Protein AF-A0A6N7TRI9-F1 (afdb_monomer_lite)

pLDDT: mean 81.42, std 14.09, range [29.02, 98.69]

Radius of gyration: 27.23 Å; chains: 1; bounding box: 73×68×67 Å

Secondary structure (DSSP, 8-state):
-HHHHHHHHHHHHHHHHHHHHHHHHHHHHHHHHHHHHHHHHTT-HHHHHHHHHHHHHH-TT-HHHHHHHHHHHHHTT-HHHHHHHHHHHHHHTTT-HHHHHHHHHHHHHHHHHTT-HHHHHHHHHHHHHHHHHS-GGG-TTS-HHHHHHHHHHHHHHHHHHHHHHT--TTS----HHHHHHHHHHHHHTSTTTTTSEEEEEEE-SSSSS--EEEEEEEEEETTTTEEEEEEEEEE-TTS-EEEE--SSPBP--BTT---TT----GGGEEEETTEEEEEEE----TTS--EEEEEEETTEEEEEEESSEEEEEEETTEEEEE-SSEEEEEEEETTEEEEEEEEE-SGGGGT-SSHHHHHHHSPPHHHHHHHHHHTT--TTS--EEEE---EEEGGGTEEEEEEEEEETTEEEEEEEE-TTT--EEEEEE---SS-S-----

Structure (mmCIF, N/CA/C/O backbone):
data_AF-A0A6N7TRI9-F1
#
_entry.id   AF-A0A6N7TRI9-F1
#
loop_
_atom_site.group_PDB
_atom_site.id
_atom_site.type_symbol
_atom_site.label_atom_id
_atom_site.label_alt_id
_atom_site.label_comp_id
_atom_site.label_asym_id
_atom_site.label_entity_id
_atom_site.label_seq_id
_atom_site.pdbx_PDB_ins_code
_atom_site.Cartn_x
_atom_site.Cartn_y
_atom_site.Cartn_z
_atom_site.occupancy
_atom_site.B_iso_or_equiv
_atom_site.auth_seq_id
_atom_site.auth_comp_id
_atom_site.auth_asym_id
_atom_site.auth_atom_id
_atom_site.pdbx_PDB_model_num
ATOM 1 N N . MET A 1 1 ? 23.955 36.591 -32.409 1.00 55.34 1 MET A N 1
ATOM 2 C CA . MET A 1 1 ? 22.684 37.182 -31.920 1.00 55.34 1 MET A CA 1
ATOM 3 C C . MET A 1 1 ? 21.429 36.716 -32.669 1.00 55.34 1 MET A C 1
ATOM 5 O O . MET A 1 1 ? 20.457 36.436 -31.988 1.00 55.34 1 MET A O 1
ATOM 9 N N . LYS A 1 2 ? 21.403 36.597 -34.014 1.00 52.62 2 LYS A N 1
ATOM 10 C CA . LYS A 1 2 ? 20.210 36.095 -34.747 1.00 52.62 2 LYS A CA 1
ATOM 11 C C . LYS A 1 2 ? 19.823 34.644 -34.393 1.00 52.62 2 LYS A C 1
ATOM 13 O O . LYS A 1 2 ? 18.694 34.426 -33.980 1.00 52.62 2 LYS A O 1
ATOM 18 N N . LYS A 1 3 ? 20.783 33.705 -34.404 1.00 51.09 3 LYS A N 1
ATOM 19 C CA . LYS A 1 3 ? 20.554 32.291 -34.026 1.00 51.09 3 LYS A CA 1
ATOM 20 C C . LYS A 1 3 ? 20.000 32.097 -32.602 1.00 51.09 3 LYS A C 1
ATOM 22 O O . LYS A 1 3 ? 19.099 31.296 -32.415 1.00 51.09 3 LYS A O 1
ATOM 27 N N . CYS A 1 4 ? 20.471 32.858 -31.605 1.00 46.94 4 CYS A N 1
ATOM 28 C CA . CYS A 1 4 ? 19.928 32.772 -30.238 1.00 46.94 4 CYS A CA 1
ATOM 29 C C . CYS A 1 4 ? 18.484 33.283 -30.129 1.00 46.94 4 CYS A C 1
ATOM 31 O O . CYS A 1 4 ? 17.727 32.750 -29.330 1.00 46.94 4 CYS A O 1
ATOM 33 N N . LYS A 1 5 ? 18.084 34.293 -30.919 1.00 51.16 5 LYS A N 1
ATOM 34 C CA . LYS A 1 5 ? 16.691 34.772 -30.932 1.00 51.16 5 LYS A CA 1
ATOM 35 C C . LYS A 1 5 ? 15.745 33.765 -31.587 1.00 51.16 5 LYS A C 1
ATOM 37 O O . LYS A 1 5 ? 14.639 33.593 -31.099 1.00 51.16 5 LYS A O 1
ATOM 42 N N . GLU A 1 6 ? 16.179 33.086 -32.646 1.00 49.47 6 GLU A N 1
ATOM 43 C CA . GLU A 1 6 ? 15.382 32.055 -33.330 1.00 49.47 6 GLU A CA 1
ATOM 44 C C . GLU A 1 6 ? 15.184 30.804 -32.457 1.00 49.47 6 GLU A C 1
ATOM 46 O O . GLU A 1 6 ? 14.075 30.285 -32.388 1.00 49.47 6 GLU A O 1
ATOM 51 N N . ILE A 1 7 ? 16.215 30.380 -31.714 1.00 62.16 7 ILE A N 1
ATOM 52 C CA . ILE A 1 7 ? 16.121 29.265 -30.754 1.00 62.16 7 ILE A CA 1
ATOM 53 C C . ILE A 1 7 ? 15.209 29.628 -29.571 1.00 62.16 7 ILE A C 1
ATOM 55 O O . ILE A 1 7 ? 14.359 28.831 -29.192 1.00 62.16 7 ILE A O 1
ATOM 59 N N . LEU A 1 8 ? 15.320 30.845 -29.024 1.00 49.81 8 LEU A N 1
ATOM 60 C CA . LEU A 1 8 ? 14.482 31.295 -27.905 1.00 49.81 8 LEU A CA 1
ATOM 61 C C . LEU A 1 8 ? 12.998 31.421 -28.301 1.00 49.81 8 LEU A C 1
ATOM 63 O O . LEU A 1 8 ? 12.121 31.043 -27.531 1.00 49.81 8 LEU A O 1
ATOM 67 N N . ILE A 1 9 ? 12.715 31.908 -29.515 1.00 61.66 9 ILE A N 1
ATOM 68 C CA . ILE A 1 9 ? 11.353 31.958 -30.073 1.00 61.66 9 ILE A CA 1
ATOM 69 C C . ILE A 1 9 ? 10.827 30.540 -30.334 1.00 61.66 9 ILE A C 1
ATOM 71 O O . ILE A 1 9 ? 9.668 30.270 -30.042 1.00 61.66 9 ILE A O 1
ATOM 75 N N . GLY A 1 10 ? 11.671 29.622 -30.817 1.00 57.28 10 GLY A N 1
ATOM 76 C CA . GLY A 1 10 ? 11.318 28.213 -30.997 1.00 57.28 10 GLY A CA 1
ATOM 77 C C . GLY A 1 10 ? 10.951 27.513 -29.686 1.00 57.28 10 GLY A C 1
ATOM 78 O O . GLY A 1 10 ? 9.931 26.839 -29.638 1.00 57.28 10 GLY A O 1
ATOM 79 N N . VAL A 1 11 ? 11.714 27.732 -28.609 1.00 65.06 11 VAL A N 1
ATOM 80 C CA . VAL A 1 11 ? 11.433 27.169 -27.272 1.00 65.06 11 VAL A CA 1
ATOM 81 C C . VAL A 1 11 ? 10.162 27.770 -26.654 1.00 65.06 11 VAL A C 1
ATOM 83 O O . VAL A 1 11 ? 9.368 27.033 -26.079 1.00 65.06 11 VAL A O 1
ATOM 86 N N . LEU A 1 12 ? 9.921 29.078 -26.824 1.00 56.75 12 LEU A N 1
ATOM 87 C CA . LEU A 1 12 ? 8.692 29.748 -26.364 1.00 56.75 12 LEU A CA 1
ATOM 88 C C . LEU A 1 12 ? 7.439 29.333 -27.156 1.00 56.75 12 LEU A C 1
ATOM 90 O O . LEU A 1 12 ? 6.352 29.245 -26.592 1.00 56.75 12 LEU A O 1
ATOM 94 N N . LEU A 1 13 ? 7.572 29.073 -28.460 1.00 55.28 13 LEU A N 1
ATOM 95 C CA . LEU A 1 13 ? 6.479 28.549 -29.283 1.00 55.28 13 LEU A CA 1
ATOM 96 C C . LEU A 1 13 ? 6.207 27.073 -28.972 1.00 55.28 13 LEU A C 1
ATOM 98 O O . LEU A 1 13 ? 5.047 26.681 -28.896 1.00 55.28 13 LEU A O 1
ATOM 102 N N . LEU A 1 14 ? 7.249 26.267 -28.739 1.00 52.91 14 LEU A N 1
ATOM 103 C CA . LEU A 1 14 ? 7.109 24.865 -28.343 1.00 52.91 14 LEU A CA 1
ATOM 104 C C . LEU A 1 14 ? 6.433 24.748 -26.968 1.00 52.91 14 LEU A C 1
ATOM 106 O O . LEU A 1 14 ? 5.511 23.953 -26.814 1.00 52.91 14 LEU A O 1
ATOM 110 N N . SER A 1 15 ? 6.811 25.589 -25.997 1.00 57.75 15 SER A N 1
ATOM 111 C CA . SER A 1 15 ? 6.151 25.619 -24.689 1.00 57.75 15 SER A CA 1
ATOM 112 C C . SER A 1 15 ? 4.697 26.098 -24.783 1.00 57.75 15 SER A C 1
ATOM 114 O O . SER A 1 15 ? 3.830 25.472 -24.184 1.00 57.75 15 SER A O 1
ATOM 116 N N . MET A 1 16 ? 4.372 27.108 -25.604 1.00 52.59 16 MET A N 1
ATOM 117 C CA . MET A 1 16 ? 2.972 27.493 -25.871 1.00 52.59 16 MET A CA 1
ATOM 118 C C . MET A 1 16 ? 2.139 26.361 -26.496 1.00 52.59 16 MET A C 1
ATOM 120 O O . MET A 1 16 ? 0.962 26.214 -26.167 1.00 52.59 16 MET A O 1
ATOM 124 N N . VAL A 1 17 ? 2.720 25.543 -27.379 1.00 53.34 17 VAL A N 1
ATOM 125 C CA . VAL A 1 17 ? 2.026 24.394 -27.991 1.00 53.34 17 VAL A CA 1
ATOM 126 C C . VAL A 1 17 ? 1.805 23.264 -26.974 1.00 53.34 17 VAL A C 1
ATOM 128 O O . VAL A 1 17 ? 0.729 22.673 -26.949 1.00 53.34 17 VAL A O 1
ATOM 131 N N . PHE A 1 18 ? 2.761 23.013 -26.074 1.00 48.03 18 PHE A N 1
ATOM 132 C CA . PHE A 1 18 ? 2.583 22.053 -24.975 1.00 48.03 18 PHE A CA 1
ATOM 133 C C . PHE A 1 18 ? 1.539 22.522 -23.946 1.00 48.03 18 PHE A C 1
ATOM 135 O O . PHE A 1 18 ? 0.683 21.734 -23.545 1.00 48.03 18 PHE A O 1
ATOM 142 N N . PHE A 1 19 ? 1.526 23.813 -23.592 1.00 47.34 19 PHE A N 1
ATOM 143 C CA . PHE A 1 19 ? 0.509 24.380 -22.696 1.00 47.34 19 PHE A CA 1
ATOM 144 C C . PHE A 1 19 ? -0.900 24.359 -23.312 1.00 47.34 19 PHE A C 1
ATOM 146 O O . PHE A 1 19 ? -1.864 24.085 -22.605 1.00 47.34 19 PHE A O 1
ATOM 153 N N . THR A 1 20 ? -1.046 24.593 -24.621 1.00 53.66 20 THR A N 1
ATOM 154 C CA . THR A 1 20 ? -2.360 24.547 -25.302 1.00 53.66 20 THR A CA 1
ATOM 155 C C . THR A 1 20 ? -2.877 23.124 -25.550 1.00 53.66 20 THR A C 1
ATOM 157 O O . THR A 1 20 ? -4.087 22.909 -25.609 1.00 53.66 20 THR A O 1
ATOM 160 N N . ALA A 1 21 ? -1.989 22.132 -25.663 1.00 51.50 21 ALA A N 1
ATOM 161 C CA . ALA A 1 21 ? -2.377 20.731 -25.793 1.00 51.50 21 ALA A CA 1
ATOM 162 C C . ALA A 1 21 ? -2.884 20.142 -24.463 1.00 51.50 21 ALA A C 1
ATOM 164 O O . ALA A 1 21 ? -3.931 19.486 -24.464 1.00 51.50 21 ALA A O 1
ATOM 165 N N . CYS A 1 22 ? -2.210 20.418 -23.337 1.00 56.41 22 CYS A N 1
ATOM 166 C CA . CYS A 1 22 ? -2.657 19.973 -22.009 1.00 56.41 22 CYS A CA 1
ATOM 167 C C . CYS A 1 22 ? -4.013 20.576 -21.613 1.00 56.41 22 CYS A C 1
ATOM 169 O O . CYS A 1 22 ? -4.881 19.851 -21.131 1.00 56.41 22 CYS A O 1
ATOM 171 N N . THR A 1 23 ? -4.257 21.860 -21.902 1.00 59.31 23 THR A N 1
ATOM 172 C CA . THR A 1 23 ? -5.557 22.494 -21.608 1.00 59.31 23 THR A CA 1
ATOM 173 C C . THR A 1 23 ? -6.705 21.892 -22.422 1.00 59.31 23 THR A C 1
ATOM 175 O O . THR A 1 23 ? -7.836 21.840 -21.946 1.00 59.31 23 THR A O 1
ATOM 178 N N . SER A 1 24 ? -6.430 21.373 -23.625 1.00 77.12 24 SER A N 1
ATOM 179 C CA . SER A 1 24 ? -7.456 20.757 -24.476 1.00 77.12 24 SER A CA 1
ATOM 180 C C . SER A 1 24 ? -7.916 19.371 -24.007 1.00 77.12 24 SER A C 1
ATOM 182 O O . SER A 1 24 ? -9.057 18.998 -24.277 1.00 77.12 24 SER A O 1
ATOM 184 N N . LYS A 1 25 ? -7.054 18.601 -23.325 1.00 84.00 25 LYS A N 1
ATOM 185 C CA . LYS A 1 25 ? -7.417 17.284 -22.775 1.00 84.00 25 LYS A CA 1
ATOM 186 C C . LYS A 1 25 ? -8.224 17.424 -21.491 1.00 84.00 25 LYS A C 1
ATOM 188 O O . LYS A 1 25 ? -9.292 16.831 -21.412 1.00 84.00 25 LYS A O 1
ATOM 193 N N . ALA A 1 26 ? -7.781 18.281 -20.570 1.00 81.31 26 ALA A N 1
ATOM 194 C CA . ALA A 1 26 ? -8.502 18.560 -19.328 1.00 81.31 26 ALA A CA 1
ATOM 195 C C . ALA A 1 26 ? -9.915 19.116 -19.590 1.00 81.31 26 ALA A C 1
ATOM 197 O O . ALA A 1 26 ? -10.883 18.671 -18.984 1.00 81.31 26 ALA A O 1
ATOM 198 N N . ALA A 1 27 ? -10.069 20.017 -20.569 1.00 89.00 27 ALA A N 1
ATOM 199 C CA . ALA A 1 27 ? -11.387 20.526 -20.959 1.00 89.00 27 ALA A CA 1
ATOM 200 C C . ALA A 1 27 ? -12.318 19.429 -21.511 1.00 89.00 27 ALA A C 1
ATOM 202 O O . ALA A 1 27 ? -13.511 19.424 -21.220 1.00 89.00 27 ALA A O 1
ATOM 203 N N . LYS A 1 28 ? -11.782 18.476 -22.285 1.00 92.25 28 LYS A N 1
ATOM 204 C CA . LYS A 1 28 ? -12.558 17.327 -22.782 1.00 92.25 28 LYS A CA 1
ATOM 205 C C . LYS A 1 28 ? -12.883 16.328 -21.676 1.00 92.25 28 LYS A C 1
ATOM 207 O O . LYS A 1 28 ? -13.964 15.754 -21.697 1.00 92.25 28 LYS A O 1
ATOM 212 N N . ALA A 1 29 ? -11.968 16.114 -20.732 1.00 93.69 29 ALA A N 1
ATOM 213 C CA . ALA A 1 29 ? -12.232 15.285 -19.563 1.00 93.69 29 ALA A CA 1
ATOM 214 C C . ALA A 1 29 ? -13.392 15.873 -18.751 1.00 93.69 29 ALA A C 1
ATOM 216 O O . ALA A 1 29 ? -14.343 15.162 -18.448 1.00 93.69 29 ALA A O 1
ATOM 217 N N . MET A 1 30 ? -13.380 17.188 -18.518 1.00 94.00 30 MET A N 1
ATOM 218 C CA . MET A 1 30 ? -14.468 17.902 -17.845 1.00 94.00 30 MET A CA 1
ATOM 219 C C . MET A 1 30 ? -15.810 17.760 -18.581 1.00 94.00 30 MET A C 1
ATOM 221 O O . MET A 1 30 ? -16.811 17.441 -17.949 1.00 94.00 30 MET A O 1
ATOM 225 N N . GLU A 1 31 ? -15.837 17.885 -19.913 1.00 95.00 31 GLU A N 1
ATOM 226 C CA . GLU A 1 31 ? -17.049 17.631 -20.716 1.00 95.00 31 GLU A CA 1
ATOM 227 C C . GLU A 1 31 ? -17.585 16.201 -20.513 1.00 95.00 31 GLU A C 1
ATOM 229 O O . GLU A 1 31 ? -18.794 15.978 -20.429 1.00 95.00 31 GLU A O 1
ATOM 234 N N . LYS A 1 32 ? -16.687 15.215 -20.410 1.00 97.62 32 LYS A N 1
ATOM 235 C CA . LYS A 1 32 ? -17.052 13.814 -20.170 1.00 97.62 32 LYS A CA 1
ATOM 236 C C . LYS A 1 32 ? -17.541 13.565 -18.744 1.00 97.62 32 LYS A C 1
ATOM 238 O O . LYS A 1 32 ? -18.484 12.794 -18.581 1.00 97.62 32 LYS A O 1
ATOM 243 N N . VAL A 1 33 ? -16.982 14.254 -17.749 1.00 97.94 33 VAL A N 1
ATOM 244 C CA . VAL A 1 33 ? -17.491 14.257 -16.366 1.00 97.94 33 VAL A CA 1
ATOM 245 C C . VAL A 1 33 ? -18.902 14.840 -16.314 1.00 97.94 33 VAL A C 1
ATOM 247 O O . VAL A 1 33 ? -19.801 14.201 -15.777 1.00 97.94 33 VAL A O 1
ATOM 250 N N . GLU A 1 34 ? -19.135 16.003 -16.929 1.00 97.44 34 GLU A N 1
ATOM 251 C CA . GLU A 1 34 ? -20.468 16.621 -16.985 1.00 97.44 34 GLU A CA 1
ATOM 252 C C . GLU A 1 34 ? -21.494 15.705 -17.667 1.00 97.44 34 GLU A C 1
ATOM 254 O O . GLU A 1 34 ? -22.634 15.575 -17.211 1.00 97.44 34 GLU A O 1
ATOM 259 N N . LEU A 1 35 ? -21.089 15.029 -18.746 1.00 97.50 35 LEU A N 1
ATOM 260 C CA . LEU A 1 35 ? -21.931 14.054 -19.432 1.00 97.50 35 LEU A CA 1
ATOM 261 C C . LEU A 1 35 ? -22.227 12.828 -18.554 1.00 97.50 35 LEU A C 1
ATOM 263 O O . LEU A 1 35 ? -23.375 12.387 -18.504 1.00 97.50 35 LEU A O 1
ATOM 267 N N . GLY A 1 36 ? -21.227 12.305 -17.841 1.00 98.00 36 GLY A N 1
ATOM 268 C CA . GLY A 1 36 ? -21.407 11.224 -16.870 1.00 98.00 36 GLY A CA 1
ATOM 269 C C . GLY A 1 36 ? -22.395 11.606 -15.766 1.00 98.00 36 GLY A C 1
ATOM 270 O O . GLY A 1 36 ? -23.341 10.864 -15.502 1.00 98.00 36 GLY A O 1
ATOM 271 N N . GLN A 1 37 ? -22.269 12.816 -15.213 1.00 97.75 37 GLN A N 1
ATOM 272 C CA . GLN A 1 37 ? -23.182 13.342 -14.193 1.00 97.75 37 GLN A CA 1
ATOM 273 C C . GLN A 1 37 ? -24.619 13.480 -14.707 1.00 97.75 37 GLN A C 1
ATOM 275 O O . GLN A 1 37 ? -25.594 13.191 -14.003 1.00 97.75 37 GLN A O 1
ATOM 280 N N . LYS A 1 38 ? -24.770 13.909 -15.962 1.00 98.00 38 LYS A N 1
ATOM 281 C CA . LYS A 1 38 ? -26.073 13.955 -16.619 1.00 98.00 38 LYS A CA 1
ATOM 282 C C . LYS A 1 38 ? -26.685 12.556 -16.711 1.00 98.00 38 LYS A C 1
ATOM 284 O O . LYS A 1 38 ? -27.857 12.397 -16.377 1.00 98.00 38 LYS A O 1
ATOM 289 N N . TYR A 1 39 ? -25.910 11.550 -17.114 1.00 98.25 39 TYR A N 1
ATOM 290 C CA . TYR A 1 39 ? -26.398 10.174 -17.180 1.00 98.25 39 TYR A CA 1
ATOM 291 C C . TYR A 1 39 ? -26.767 9.602 -15.807 1.00 98.25 39 TYR A C 1
ATOM 293 O O . TYR A 1 39 ? -27.802 8.946 -15.711 1.00 98.25 39 TYR A O 1
ATOM 301 N N . LEU A 1 40 ? -26.016 9.913 -14.743 1.00 97.00 40 LEU A N 1
ATOM 302 C CA . LEU A 1 40 ? -26.410 9.584 -13.364 1.00 97.00 40 LEU A CA 1
ATOM 303 C C . LEU A 1 40 ? -27.777 10.183 -13.010 1.00 97.00 40 LEU A C 1
ATOM 305 O O . LEU A 1 40 ? -28.651 9.488 -12.496 1.00 97.00 40 LEU A O 1
ATOM 309 N N . THR A 1 41 ? -27.993 11.457 -13.352 1.00 96.81 41 THR A N 1
ATOM 310 C CA . THR A 1 41 ? -29.265 12.160 -13.102 1.00 96.81 41 THR A CA 1
ATOM 311 C C . THR A 1 41 ? -30.426 11.554 -13.903 1.00 96.81 41 THR A C 1
ATOM 313 O O . THR A 1 41 ? -31.560 11.509 -13.429 1.00 96.81 41 THR A O 1
ATOM 316 N N . GLU A 1 42 ? -30.153 11.069 -15.116 1.00 97.25 42 GLU A N 1
ATOM 317 C CA . GLU A 1 42 ? -31.111 10.360 -15.976 1.00 97.25 42 GLU A CA 1
ATOM 318 C C . GLU A 1 42 ? -31.265 8.868 -15.620 1.00 97.25 42 GLU A C 1
ATOM 320 O O . GLU A 1 42 ? -32.067 8.180 -16.251 1.00 97.25 42 GLU A O 1
ATOM 325 N N . LEU A 1 43 ? -30.549 8.376 -14.598 1.00 97.12 43 LEU A N 1
ATOM 326 C CA . LEU A 1 43 ? -30.516 6.974 -14.156 1.00 97.12 43 LEU A CA 1
ATOM 327 C C . LEU A 1 43 ? -29.983 5.994 -15.228 1.00 97.12 43 LEU A C 1
ATOM 329 O O . LEU A 1 43 ? -30.266 4.796 -15.192 1.00 97.12 43 LEU A O 1
ATOM 333 N N 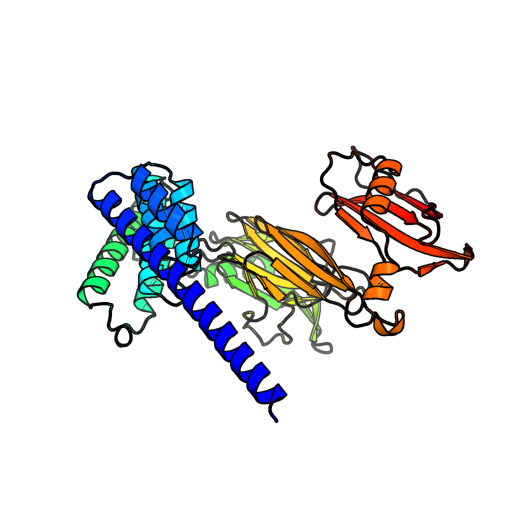. ASN A 1 44 ? -29.194 6.497 -16.181 1.00 97.69 44 ASN A N 1
ATOM 334 C CA . ASN A 1 44 ? -28.532 5.731 -17.241 1.00 97.69 44 ASN A CA 1
ATOM 335 C C . ASN A 1 44 ? -27.112 5.342 -16.796 1.00 97.69 44 ASN A C 1
ATOM 337 O O . ASN A 1 44 ? -26.111 5.898 -17.247 1.00 97.69 44 ASN A O 1
ATOM 341 N N . TYR A 1 45 ? -27.017 4.418 -15.841 1.00 96.94 45 TYR A N 1
ATOM 342 C CA . TYR A 1 45 ? -25.764 4.143 -15.127 1.00 96.94 45 TYR A CA 1
ATOM 343 C C . TYR A 1 45 ? -24.657 3.543 -16.005 1.00 96.94 45 TYR A C 1
ATOM 345 O O . TYR A 1 45 ? -23.488 3.863 -15.814 1.00 96.94 45 TYR A O 1
ATOM 353 N N . THR A 1 46 ? -24.988 2.718 -17.001 1.00 98.06 46 THR A N 1
ATOM 354 C CA . THR A 1 46 ? -23.981 2.143 -17.912 1.00 98.06 46 THR A CA 1
ATOM 355 C C . THR A 1 46 ? -23.336 3.221 -18.788 1.00 98.06 46 THR A C 1
ATOM 357 O O . THR A 1 46 ? -22.120 3.232 -18.983 1.00 98.06 46 THR A O 1
ATOM 360 N N . GLU A 1 47 ? -24.127 4.172 -19.279 1.00 97.62 47 GLU A N 1
ATOM 361 C CA . GLU A 1 47 ? -23.651 5.321 -20.043 1.00 97.62 47 GLU A CA 1
ATOM 362 C C . GLU A 1 47 ? -22.869 6.313 -19.169 1.00 97.62 47 GLU A C 1
ATOM 364 O O . GLU A 1 47 ? -21.902 6.924 -19.644 1.00 97.62 47 GLU A O 1
ATOM 369 N N . ALA A 1 48 ? -23.235 6.437 -17.888 1.00 98.31 48 ALA A N 1
ATOM 370 C CA . ALA A 1 48 ? -22.456 7.184 -16.905 1.00 98.31 48 ALA A CA 1
ATOM 371 C C . ALA A 1 48 ? -21.058 6.569 -16.732 1.00 98.31 48 ALA A C 1
ATOM 373 O O . ALA A 1 48 ? -20.064 7.270 -16.929 1.00 98.31 48 ALA A O 1
ATOM 374 N N . VAL A 1 49 ? -20.969 5.252 -16.489 1.00 98.56 49 VAL A N 1
ATOM 375 C CA . VAL A 1 49 ? -19.691 4.520 -16.383 1.00 98.56 49 VAL A CA 1
ATOM 376 C C . VAL A 1 49 ? -18.823 4.728 -17.621 1.00 98.56 49 VAL A C 1
ATOM 378 O O . VAL A 1 49 ? -17.629 5.015 -17.498 1.00 98.56 49 VAL A O 1
ATOM 381 N N . ALA A 1 50 ? -19.404 4.617 -18.819 1.00 97.88 50 ALA A N 1
ATOM 382 C CA . ALA A 1 50 ? -18.672 4.824 -20.066 1.00 97.88 50 ALA A CA 1
ATOM 383 C C . ALA A 1 50 ? -18.112 6.254 -20.169 1.00 97.88 50 ALA A C 1
ATOM 385 O O . ALA A 1 50 ? -16.943 6.441 -20.508 1.00 97.88 50 ALA A O 1
ATOM 386 N N . SER A 1 51 ? -18.917 7.259 -19.817 1.00 98.25 51 SER A N 1
ATOM 387 C CA . SER A 1 51 ? -18.512 8.668 -19.882 1.00 98.25 51 SER A CA 1
ATOM 388 C C . SER A 1 51 ? -17.405 8.994 -18.879 1.00 98.25 51 SER A C 1
ATOM 390 O O . SER A 1 51 ? -16.412 9.617 -19.251 1.00 98.25 51 SER A O 1
ATOM 392 N N . PHE A 1 52 ? -17.517 8.519 -17.638 1.00 98.50 52 PHE A N 1
ATOM 393 C CA . PHE A 1 52 ? -16.462 8.698 -16.642 1.00 98.50 52 PHE A CA 1
ATOM 394 C C . PHE A 1 52 ? -15.189 7.924 -16.990 1.00 98.50 52 PHE A C 1
ATOM 396 O O . PHE A 1 52 ? -14.090 8.433 -16.796 1.00 98.50 52 PHE A O 1
ATOM 403 N N . THR A 1 53 ? -15.306 6.740 -17.593 1.00 98.12 53 THR A N 1
ATOM 404 C CA . THR A 1 53 ? -14.141 5.986 -18.083 1.00 98.12 53 THR A CA 1
ATOM 405 C C . THR A 1 53 ? -13.406 6.740 -19.191 1.00 98.12 53 THR A C 1
ATOM 407 O O . THR A 1 53 ? -12.176 6.797 -19.188 1.00 98.12 53 THR A O 1
ATOM 410 N N . GLU A 1 54 ? -14.133 7.375 -20.114 1.00 97.25 54 GLU A N 1
ATOM 411 C CA . GLU A 1 54 ? -13.522 8.267 -21.103 1.00 97.25 54 GLU A CA 1
ATOM 412 C C . GLU A 1 54 ? -12.868 9.493 -20.448 1.00 97.25 54 GLU A C 1
ATOM 414 O O . GLU A 1 54 ? -11.787 9.896 -20.878 1.00 97.25 54 GLU A O 1
ATOM 419 N N . ALA A 1 55 ? -13.482 10.071 -19.409 1.00 97.62 55 ALA A N 1
ATOM 420 C CA . ALA A 1 55 ? -12.899 11.183 -18.661 1.00 97.62 55 ALA A CA 1
ATOM 421 C C . ALA A 1 55 ? -11.570 10.790 -17.999 1.00 97.62 55 ALA A C 1
ATOM 423 O O . ALA A 1 55 ? -10.577 11.485 -18.197 1.00 97.62 55 ALA A O 1
ATOM 424 N N . ILE A 1 56 ? -11.525 9.642 -17.316 1.00 96.88 56 ILE A N 1
ATOM 425 C CA . ILE A 1 56 ? -10.317 9.089 -16.683 1.00 96.88 56 ILE A CA 1
ATOM 426 C C . ILE A 1 56 ? -9.226 8.810 -17.726 1.00 96.88 56 ILE A C 1
ATOM 428 O O . ILE A 1 56 ? -8.056 9.107 -17.508 1.00 96.88 56 ILE A O 1
ATOM 432 N N . GLY A 1 57 ? -9.592 8.300 -18.907 1.00 95.31 57 GLY A N 1
ATOM 433 C CA . GLY A 1 57 ? -8.634 8.094 -19.999 1.00 95.31 57 GLY A CA 1
ATOM 434 C C . GLY A 1 57 ? -8.044 9.394 -20.570 1.00 95.31 57 GLY A C 1
ATOM 435 O O . GLY A 1 57 ? -6.957 9.382 -21.152 1.00 95.31 57 GLY A O 1
ATOM 436 N N . LEU A 1 58 ? -8.752 10.518 -20.430 1.00 93.94 58 LEU A N 1
ATOM 437 C CA . LEU A 1 58 ? -8.292 11.842 -20.858 1.00 93.94 58 LEU A CA 1
ATOM 438 C C . LEU A 1 58 ? -7.497 12.569 -19.767 1.00 93.94 58 LEU A C 1
ATOM 440 O O . LEU A 1 58 ? -6.546 13.281 -20.102 1.00 93.94 58 LEU A O 1
ATOM 444 N N . ASP A 1 59 ? -7.899 12.391 -18.511 1.00 92.81 59 ASP A N 1
ATOM 445 C CA . ASP A 1 59 ? -7.320 12.987 -17.312 1.00 92.81 59 ASP A CA 1
ATOM 446 C C . ASP A 1 59 ? -7.340 11.973 -16.147 1.00 92.81 59 ASP A C 1
ATOM 448 O O . ASP A 1 59 ? -8.327 11.892 -15.410 1.00 92.81 59 ASP A O 1
ATOM 452 N N . PRO A 1 60 ? -6.258 11.191 -15.975 1.00 91.75 60 PRO A N 1
ATOM 453 C CA . PRO A 1 60 ? -6.151 10.197 -14.906 1.00 91.75 60 PRO A CA 1
ATOM 454 C C . PRO A 1 60 ? -6.121 10.783 -13.488 1.00 91.75 60 PRO A C 1
ATOM 456 O O . PRO A 1 60 ? -6.214 10.031 -12.526 1.00 91.75 60 PRO A O 1
ATOM 459 N N . GLU A 1 61 ? -5.995 12.105 -13.334 1.00 91.12 61 GLU A N 1
ATOM 460 C CA . GLU A 1 61 ? -6.017 12.780 -12.029 1.00 91.12 61 GLU A CA 1
ATOM 461 C C . GLU A 1 61 ? -7.409 13.327 -11.672 1.00 91.12 61 GLU A C 1
ATOM 463 O O . GLU A 1 61 ? -7.590 14.001 -10.656 1.00 91.12 61 GLU A O 1
ATOM 468 N N . ASN A 1 62 ? -8.425 13.040 -12.492 1.00 94.44 62 ASN A N 1
ATOM 469 C CA . ASN A 1 62 ? -9.763 13.582 -12.310 1.00 94.44 62 ASN A CA 1
ATOM 470 C C . ASN A 1 62 ? -10.558 12.843 -11.220 1.00 94.44 62 ASN A C 1
ATOM 472 O O . ASN A 1 62 ? -11.297 11.901 -11.502 1.00 94.44 62 ASN A O 1
ATOM 476 N N . ILE A 1 63 ? -10.447 13.309 -9.973 1.00 96.50 63 ILE A N 1
ATOM 477 C CA . ILE A 1 63 ? -11.128 12.731 -8.797 1.00 96.50 63 ILE A CA 1
ATOM 478 C C . ILE A 1 63 ? -12.647 12.615 -9.004 1.00 96.50 63 ILE A C 1
ATOM 480 O O . ILE A 1 63 ? -13.233 11.577 -8.705 1.00 96.50 63 ILE A O 1
ATOM 484 N N . SER A 1 64 ? -13.288 13.643 -9.572 1.00 96.44 64 SER A N 1
ATOM 485 C CA . SER A 1 64 ? -14.738 13.644 -9.812 1.00 96.44 64 SER A CA 1
ATOM 486 C C . SER A 1 64 ? -15.180 12.536 -10.771 1.00 96.44 64 SER A C 1
ATOM 488 O O . SER A 1 64 ? -16.276 12.003 -10.621 1.00 96.44 64 SER A O 1
ATOM 490 N N . ALA A 1 65 ? -14.339 12.167 -11.743 1.00 97.81 65 ALA A N 1
ATOM 491 C CA . ALA A 1 65 ? -14.632 11.063 -12.647 1.00 97.81 65 ALA A CA 1
ATOM 492 C C . ALA A 1 65 ? -14.603 9.705 -11.929 1.00 97.81 65 ALA A C 1
ATOM 494 O O . ALA A 1 65 ? -15.479 8.880 -12.180 1.00 97.81 65 ALA A O 1
ATOM 495 N N . TYR A 1 66 ? -13.644 9.488 -11.022 1.00 98.12 66 TYR A N 1
ATOM 496 C CA . TYR A 1 66 ? -13.598 8.278 -10.194 1.00 98.12 66 TYR A CA 1
ATOM 497 C C . TYR A 1 66 ? -14.807 8.197 -9.260 1.00 98.12 66 TYR A C 1
ATOM 499 O O . TYR A 1 66 ? -15.508 7.191 -9.271 1.00 98.12 66 TYR A O 1
ATOM 507 N N . MET A 1 67 ? -15.124 9.277 -8.537 1.00 98.44 67 MET A N 1
ATOM 508 C CA . MET A 1 67 ? -16.293 9.313 -7.648 1.00 98.44 67 MET A CA 1
ATOM 509 C C . MET A 1 67 ? -17.604 9.050 -8.398 1.00 98.44 67 MET A C 1
ATOM 511 O O . MET A 1 67 ? -18.377 8.179 -8.007 1.00 98.44 67 MET A O 1
ATOM 515 N N . GLY A 1 68 ? -17.836 9.740 -9.520 1.00 98.00 68 GLY A N 1
ATOM 516 C CA . GLY A 1 68 ? -19.055 9.554 -10.309 1.00 98.00 68 GLY A CA 1
ATOM 517 C C . GLY A 1 68 ? -19.166 8.154 -10.926 1.00 98.00 68 GLY A C 1
ATOM 518 O O . GLY A 1 68 ? -20.266 7.606 -11.049 1.00 98.00 68 GLY A O 1
ATOM 519 N N . ARG A 1 69 ? -18.036 7.535 -11.297 1.00 98.69 69 ARG A N 1
ATOM 520 C CA . ARG A 1 69 ? -18.026 6.150 -11.783 1.00 98.69 69 ARG A CA 1
ATOM 521 C C . ARG A 1 69 ? -18.311 5.157 -10.659 1.00 98.69 69 ARG A C 1
ATOM 523 O O . ARG A 1 69 ? -19.115 4.251 -10.876 1.00 98.69 69 ARG A O 1
ATOM 530 N N . ALA A 1 70 ? -17.747 5.377 -9.473 1.00 98.50 70 ALA A N 1
ATOM 531 C CA . ALA A 1 70 ? -18.035 4.584 -8.284 1.00 98.50 70 ALA A CA 1
ATOM 532 C C . ALA A 1 70 ? -19.532 4.620 -7.942 1.00 98.50 70 ALA A C 1
ATOM 534 O O . ALA A 1 70 ? -20.150 3.569 -7.797 1.00 98.50 70 ALA A O 1
ATOM 535 N N . GLU A 1 71 ? -20.152 5.804 -7.932 1.00 98.25 71 GLU A N 1
ATOM 536 C CA . GLU A 1 71 ? -21.598 5.959 -7.712 1.00 98.25 71 GLU A CA 1
ATOM 537 C C . GLU A 1 71 ? -22.430 5.152 -8.720 1.00 98.25 71 GLU A C 1
ATOM 539 O O . GLU A 1 71 ? -23.380 4.453 -8.352 1.00 98.25 71 GLU A O 1
ATOM 544 N N . ALA A 1 72 ? -22.062 5.200 -10.005 1.00 98.31 72 ALA A N 1
ATOM 545 C CA . ALA A 1 72 ? -22.729 4.409 -11.034 1.00 98.31 72 ALA A CA 1
ATOM 546 C C . ALA A 1 72 ? -22.566 2.898 -10.781 1.00 98.31 72 ALA A C 1
ATOM 548 O O . ALA A 1 72 ? -23.534 2.142 -10.906 1.00 98.31 72 ALA A O 1
ATOM 549 N N . TYR A 1 73 ? -21.368 2.461 -10.385 1.00 98.44 73 TYR A N 1
ATOM 550 C CA . TYR A 1 73 ? -21.085 1.069 -10.040 1.00 98.44 73 TYR A CA 1
ATOM 551 C C . TYR A 1 73 ? -21.870 0.580 -8.823 1.00 98.44 73 TYR A C 1
ATOM 553 O O . TYR A 1 73 ? -22.392 -0.538 -8.865 1.00 98.44 73 TYR A O 1
ATOM 561 N N . VAL A 1 74 ? -22.055 1.408 -7.790 1.00 98.00 74 VAL A N 1
ATOM 562 C CA . VAL A 1 74 ? -22.890 1.066 -6.624 1.00 98.00 74 VAL A CA 1
ATOM 563 C C . VAL A 1 74 ? -24.308 0.706 -7.061 1.00 98.00 74 VAL A C 1
ATOM 565 O O . VAL A 1 74 ? -24.839 -0.334 -6.658 1.00 98.00 74 VAL A O 1
ATOM 568 N N . VAL A 1 75 ? -24.919 1.510 -7.938 1.00 97.62 75 VAL A N 1
ATOM 569 C CA . VAL A 1 75 ? -26.285 1.242 -8.416 1.00 97.62 75 VAL A CA 1
ATOM 570 C C . VAL A 1 75 ? -26.343 0.010 -9.322 1.00 97.62 75 VAL A C 1
ATOM 572 O O . VAL A 1 75 ? -27.305 -0.763 -9.270 1.00 97.62 75 VAL A O 1
ATOM 575 N N . LEU A 1 76 ? -25.290 -0.223 -10.108 1.00 97.25 76 LEU A N 1
ATOM 576 C CA . LEU A 1 76 ? -25.118 -1.435 -10.914 1.00 97.25 76 LEU A CA 1
ATOM 577 C C . LEU A 1 76 ? -24.751 -2.676 -10.080 1.00 97.25 76 LEU A C 1
ATOM 579 O O . LEU A 1 76 ? -24.690 -3.775 -10.632 1.00 97.25 76 LEU A O 1
ATOM 583 N N . LYS A 1 77 ? -24.572 -2.526 -8.760 1.00 97.56 77 LYS A N 1
ATOM 584 C CA . LYS A 1 77 ? -24.148 -3.573 -7.815 1.00 97.56 77 LYS A CA 1
ATOM 585 C C . LYS A 1 77 ? -22.765 -4.155 -8.114 1.00 97.56 77 LYS A C 1
ATOM 587 O O . LYS A 1 77 ? -22.474 -5.294 -7.754 1.00 97.56 77 LYS A O 1
ATOM 592 N N . GLN A 1 78 ? -21.920 -3.371 -8.771 1.00 95.12 78 GLN A N 1
ATOM 593 C CA . GLN A 1 78 ? -20.513 -3.668 -9.011 1.00 95.12 78 GLN A CA 1
ATOM 594 C C . GLN A 1 78 ? -19.695 -3.132 -7.834 1.00 95.12 78 GLN A C 1
ATOM 596 O O . GLN A 1 78 ? -19.012 -2.119 -7.934 1.00 95.12 78 GLN A O 1
ATOM 601 N N . TYR A 1 79 ? -19.857 -3.763 -6.672 1.00 89.81 79 TYR A N 1
ATOM 602 C CA . TYR A 1 79 ? -19.354 -3.213 -5.413 1.00 89.81 79 TYR A CA 1
ATOM 603 C C . TYR A 1 79 ? -17.825 -3.184 -5.331 1.00 89.81 79 TYR A C 1
ATOM 605 O O . TYR A 1 79 ? -17.286 -2.210 -4.819 1.00 89.81 79 TYR A O 1
ATOM 613 N N . ASP A 1 80 ? -17.130 -4.186 -5.873 1.00 87.19 80 ASP A N 1
ATOM 614 C CA . ASP A 1 80 ? -15.661 -4.207 -5.874 1.00 87.19 80 ASP A CA 1
ATOM 615 C C . ASP A 1 80 ? -15.095 -3.076 -6.745 1.00 87.19 80 ASP A C 1
ATOM 617 O O . ASP A 1 80 ? -14.260 -2.305 -6.280 1.00 87.19 80 ASP A O 1
ATOM 621 N N . ASP A 1 81 ? -15.640 -2.894 -7.956 1.00 88.12 81 ASP A N 1
ATOM 622 C CA . ASP A 1 81 ? -15.264 -1.794 -8.854 1.00 88.12 81 ASP A CA 1
ATOM 623 C C . ASP A 1 81 ? -15.524 -0.419 -8.201 1.00 88.12 81 ASP A C 1
ATOM 625 O O . ASP A 1 81 ? -14.706 0.496 -8.309 1.00 88.12 81 ASP A O 1
ATOM 629 N N . ALA A 1 82 ? -16.645 -0.274 -7.479 1.00 96.31 82 ALA A N 1
ATOM 630 C CA . ALA A 1 82 ? -16.960 0.946 -6.738 1.00 96.31 82 ALA A CA 1
ATOM 631 C C . ALA A 1 82 ? -15.966 1.209 -5.597 1.00 96.31 82 ALA A C 1
ATOM 633 O O . ALA A 1 82 ? -15.506 2.340 -5.446 1.00 96.31 82 ALA A O 1
ATOM 634 N N . LYS A 1 83 ? -15.605 0.182 -4.812 1.00 86.56 83 LYS A N 1
ATOM 635 C CA . LYS A 1 83 ? -14.594 0.309 -3.749 1.00 86.56 83 LYS A CA 1
ATOM 636 C C . LYS A 1 83 ? -13.246 0.722 -4.328 1.00 86.56 83 LYS A C 1
ATOM 638 O O . LYS A 1 83 ? -12.629 1.631 -3.784 1.00 86.56 83 LYS A O 1
ATOM 643 N N . THR A 1 84 ? -12.820 0.114 -5.437 1.00 87.25 84 THR A N 1
ATOM 644 C CA . THR A 1 84 ? -11.577 0.490 -6.125 1.00 87.25 84 THR A CA 1
ATOM 645 C C . THR A 1 84 ? -11.588 1.959 -6.540 1.00 87.25 84 THR A C 1
ATOM 647 O O . THR A 1 84 ? -10.651 2.685 -6.215 1.00 87.25 84 THR A O 1
ATOM 650 N N . ASP A 1 85 ? -12.654 2.429 -7.194 1.00 95.69 85 ASP A N 1
ATOM 651 C CA . ASP A 1 85 ? -12.737 3.825 -7.635 1.00 95.69 85 ASP A CA 1
ATOM 652 C C . ASP A 1 85 ? -12.806 4.816 -6.461 1.00 95.69 85 ASP A C 1
ATOM 654 O O . ASP A 1 85 ? -12.166 5.870 -6.521 1.00 95.69 85 ASP A O 1
ATOM 658 N N . TYR A 1 86 ? -13.521 4.492 -5.375 1.00 96.38 86 TYR A N 1
ATOM 659 C CA . TYR A 1 86 ? -13.508 5.326 -4.169 1.00 96.38 86 TYR A CA 1
ATOM 660 C C . TYR A 1 86 ? -12.130 5.353 -3.500 1.00 96.38 86 TYR A C 1
ATOM 662 O O . TYR A 1 86 ? -11.685 6.429 -3.111 1.00 96.38 86 TYR A O 1
ATOM 670 N N . THR A 1 87 ? -11.418 4.224 -3.419 1.00 86.38 87 THR A N 1
ATOM 671 C CA . THR A 1 87 ? -10.034 4.184 -2.914 1.00 86.38 87 THR A CA 1
ATOM 672 C C . THR A 1 87 ? -9.119 5.078 -3.750 1.00 86.38 87 THR A C 1
ATOM 674 O O . THR A 1 87 ? -8.440 5.939 -3.196 1.00 86.38 87 THR A O 1
ATOM 677 N N . THR A 1 88 ? -9.173 4.986 -5.082 1.00 83.38 88 THR A N 1
ATOM 678 C CA . THR A 1 88 ? -8.391 5.878 -5.953 1.00 83.38 88 THR A CA 1
ATOM 679 C C . THR A 1 88 ? -8.773 7.353 -5.769 1.00 83.38 88 THR A C 1
ATOM 681 O O . THR A 1 88 ? -7.907 8.228 -5.790 1.00 83.38 88 THR A O 1
ATOM 684 N N . ALA A 1 89 ? -10.057 7.666 -5.563 1.00 93.00 89 ALA A N 1
ATOM 685 C CA . ALA A 1 89 ? -10.493 9.031 -5.271 1.00 93.00 89 ALA A CA 1
ATOM 686 C C . ALA A 1 89 ? -9.938 9.544 -3.928 1.00 93.00 89 ALA A C 1
ATOM 688 O O . ALA A 1 89 ? -9.478 10.684 -3.868 1.00 93.00 89 ALA A O 1
ATOM 689 N N . ILE A 1 90 ? -9.928 8.708 -2.882 1.00 87.25 90 ILE A N 1
ATOM 690 C CA . ILE A 1 90 ? -9.346 9.019 -1.565 1.00 87.25 90 ILE A CA 1
ATOM 691 C C . ILE A 1 90 ? -7.853 9.350 -1.697 1.00 87.25 90 ILE A C 1
ATOM 693 O O . ILE A 1 90 ? -7.410 10.378 -1.180 1.00 87.25 90 ILE A O 1
ATOM 697 N N . GLU A 1 91 ? -7.097 8.515 -2.415 1.00 79.44 91 GLU A N 1
ATOM 698 C CA . GLU A 1 91 ? -5.654 8.683 -2.646 1.00 79.44 91 GLU A CA 1
ATOM 699 C C . GLU A 1 91 ? -5.332 9.972 -3.407 1.00 79.44 91 GLU A C 1
ATOM 701 O O . GLU A 1 91 ? -4.376 10.675 -3.090 1.00 79.44 91 GLU A O 1
ATOM 706 N N . LYS A 1 92 ? -6.145 10.322 -4.408 1.00 84.06 92 LYS A N 1
ATOM 707 C CA . LYS A 1 92 ? -5.918 11.516 -5.235 1.00 84.06 92 LYS A CA 1
ATOM 708 C C . LYS A 1 92 ? -6.385 12.812 -4.568 1.00 84.06 92 LYS A C 1
ATOM 710 O O . LYS A 1 92 ? -5.893 13.889 -4.901 1.00 84.06 92 LYS A O 1
ATOM 715 N N . ALA A 1 93 ? -7.315 12.739 -3.616 1.00 90.00 93 ALA A N 1
ATOM 716 C CA . ALA A 1 93 ? -7.938 13.900 -2.981 1.00 90.00 93 ALA A CA 1
ATOM 717 C C . ALA A 1 93 ? -7.180 14.452 -1.755 1.00 90.00 93 ALA A C 1
ATOM 719 O O . ALA A 1 93 ? -7.773 15.175 -0.958 1.00 90.00 93 ALA A O 1
ATOM 720 N N . VAL A 1 94 ? -5.880 14.172 -1.590 1.00 82.50 94 VAL A N 1
ATOM 721 C CA . VAL A 1 94 ? -5.082 14.630 -0.427 1.00 82.50 94 VAL A CA 1
ATOM 722 C C . VAL A 1 94 ? -5.185 16.146 -0.199 1.00 82.50 94 VAL A C 1
ATOM 724 O O . VAL A 1 94 ? -5.374 16.585 0.932 1.00 82.50 94 VAL A O 1
ATOM 727 N N . GLU A 1 95 ? -5.163 16.940 -1.272 1.00 83.44 95 GLU A N 1
ATOM 728 C CA . GLU A 1 95 ? -5.283 18.411 -1.227 1.00 83.44 95 GLU A CA 1
ATOM 729 C C . GLU A 1 95 ? -6.743 18.916 -1.269 1.00 83.44 95 GLU A C 1
ATOM 731 O O . GLU A 1 95 ? -7.001 20.122 -1.294 1.00 83.44 95 GLU A O 1
ATOM 736 N N . GLN A 1 96 ? -7.720 18.006 -1.306 1.00 87.88 96 GLN A N 1
ATOM 737 C CA . GLN A 1 96 ? -9.155 18.295 -1.370 1.00 87.88 96 GLN A CA 1
ATOM 738 C C . GLN A 1 96 ? -9.879 17.591 -0.213 1.00 87.88 96 GLN A C 1
ATOM 740 O O . GLN A 1 96 ? -10.607 16.623 -0.439 1.00 87.88 96 GLN A O 1
ATOM 745 N N . PRO A 1 97 ? -9.713 18.065 1.037 1.00 86.62 97 PRO A N 1
ATOM 746 C CA . PRO A 1 97 ? -10.162 17.341 2.227 1.00 86.62 97 PRO A CA 1
ATOM 747 C C . PRO A 1 97 ? -11.668 17.060 2.238 1.00 86.62 97 PRO A C 1
ATOM 749 O O . PRO A 1 97 ? -12.086 16.007 2.706 1.00 86.62 97 PRO A O 1
ATOM 752 N N . TYR A 1 98 ? -12.488 17.961 1.686 1.00 94.19 98 TYR A N 1
ATOM 753 C CA . TYR A 1 98 ? -13.936 17.743 1.605 1.00 94.19 98 TYR A CA 1
ATOM 754 C C . TYR A 1 98 ? -14.265 16.588 0.656 1.00 94.19 98 TYR A C 1
ATOM 756 O O . TYR A 1 98 ? -14.918 15.631 1.053 1.00 94.19 98 TYR A O 1
ATOM 764 N N . THR A 1 99 ? -13.721 16.636 -0.562 1.00 95.12 99 THR A N 1
ATOM 765 C CA . THR A 1 99 ? -13.853 15.578 -1.569 1.00 95.12 99 THR A CA 1
ATOM 766 C C . THR A 1 99 ? -13.317 14.241 -1.051 1.00 95.12 99 THR A C 1
ATOM 768 O O . THR A 1 99 ? -13.918 13.196 -1.279 1.00 95.12 99 THR A O 1
ATOM 771 N N . ARG A 1 100 ? -12.203 14.264 -0.308 1.00 92.94 100 ARG A N 1
ATOM 772 C CA . ARG A 1 100 ? -11.625 13.070 0.317 1.00 92.94 100 ARG A CA 1
ATOM 773 C C . ARG A 1 100 ? -12.567 12.469 1.359 1.00 92.94 100 ARG A C 1
ATOM 775 O O . ARG A 1 100 ? -12.778 11.261 1.344 1.00 92.94 100 ARG A O 1
ATOM 782 N N . ALA A 1 101 ? -13.165 13.294 2.219 1.00 93.19 101 ALA A N 1
ATOM 783 C CA . ALA A 1 101 ? -14.168 12.846 3.183 1.00 93.19 101 ALA A CA 1
ATOM 784 C C . ALA A 1 101 ? -15.423 12.283 2.488 1.00 93.19 101 ALA A C 1
ATOM 786 O O . ALA A 1 101 ? -15.937 11.251 2.909 1.00 93.19 101 ALA A O 1
ATOM 787 N N . GLU A 1 102 ? -15.888 12.897 1.394 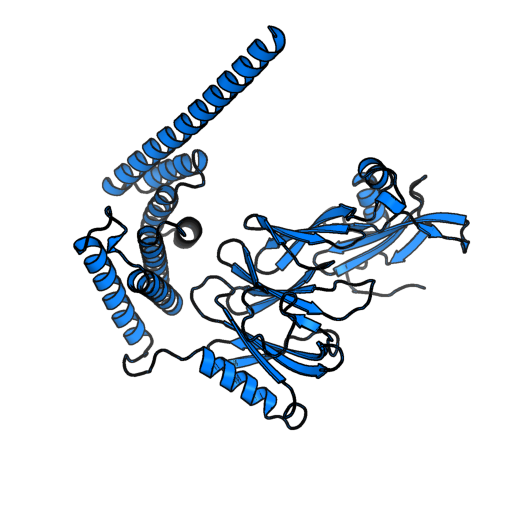1.00 97.69 102 GLU A N 1
ATOM 788 C CA . GLU A 1 102 ? -16.991 12.356 0.585 1.00 97.69 102 GLU A CA 1
ATOM 789 C C . GLU A 1 102 ? -16.647 11.000 -0.043 1.00 97.69 102 GLU A C 1
ATOM 791 O O . GLU A 1 102 ? -17.500 10.117 -0.090 1.00 97.69 102 GLU A O 1
ATOM 796 N N . ALA A 1 103 ? -15.405 10.805 -0.492 1.00 95.19 103 ALA A N 1
ATOM 797 C CA . ALA A 1 103 ? -14.956 9.533 -1.049 1.00 95.19 103 ALA A CA 1
ATOM 798 C C . ALA A 1 103 ? -14.875 8.423 0.019 1.00 95.19 103 ALA A C 1
ATOM 800 O O . ALA A 1 103 ? -15.320 7.307 -0.249 1.00 95.19 103 ALA A O 1
ATOM 801 N N . TYR A 1 104 ? -14.406 8.734 1.237 1.00 95.19 104 TYR A N 1
ATOM 802 C CA . TYR A 1 104 ? -14.505 7.822 2.387 1.00 95.19 104 TYR A CA 1
ATOM 803 C C . TYR A 1 104 ? -15.963 7.457 2.687 1.00 95.19 104 TYR A C 1
ATOM 805 O O . TYR A 1 104 ? -16.287 6.280 2.784 1.00 95.19 104 TYR A O 1
ATOM 813 N N . VAL A 1 105 ? -16.867 8.442 2.739 1.00 98.25 105 VAL A N 1
ATOM 814 C CA . VAL A 1 105 ? -18.308 8.197 2.933 1.00 98.25 105 VAL A CA 1
ATOM 815 C C . VAL A 1 105 ? -18.885 7.308 1.831 1.00 98.25 105 VAL A C 1
ATOM 817 O O . VAL A 1 105 ? -19.633 6.382 2.125 1.00 98.25 105 VAL A O 1
ATOM 820 N N . GLY A 1 106 ? -18.526 7.550 0.569 1.00 97.88 106 GLY A N 1
ATOM 821 C CA . GLY A 1 106 ? -18.955 6.713 -0.548 1.00 97.88 106 GLY A CA 1
ATOM 822 C C . GLY A 1 106 ? -18.498 5.262 -0.389 1.00 97.88 106 GLY A C 1
ATOM 823 O O . GLY A 1 106 ? -19.308 4.347 -0.535 1.00 97.88 106 GLY A O 1
ATOM 824 N N . ARG A 1 107 ? -17.231 5.037 -0.012 1.00 97.88 107 ARG A N 1
ATOM 825 C CA . ARG A 1 107 ? -16.692 3.694 0.263 1.00 97.88 107 ARG A CA 1
ATOM 826 C C . ARG A 1 107 ? -17.377 3.029 1.459 1.00 97.88 107 ARG A C 1
ATOM 828 O O . ARG A 1 107 ? -17.725 1.849 1.363 1.00 97.88 107 ARG A O 1
ATOM 835 N N . ALA A 1 108 ? -17.655 3.793 2.517 1.00 96.69 108 ALA A N 1
ATOM 836 C CA . ALA A 1 108 ? -18.380 3.333 3.696 1.00 96.69 108 ALA A CA 1
ATOM 837 C C . ALA A 1 108 ? -19.768 2.795 3.329 1.00 96.69 108 ALA A C 1
ATOM 839 O O . ALA A 1 108 ? -20.115 1.677 3.702 1.00 96.69 108 ALA A O 1
ATOM 840 N N . GLU A 1 109 ? -20.526 3.527 2.507 1.00 97.56 109 GLU A N 1
ATOM 841 C CA . GLU A 1 109 ? -21.845 3.094 2.033 1.00 97.56 109 GLU A CA 1
ATOM 842 C C . GLU A 1 109 ? -21.767 1.786 1.228 1.00 97.56 109 GLU A C 1
ATOM 844 O O . GLU A 1 109 ? -22.639 0.920 1.353 1.00 97.56 109 GLU A O 1
ATOM 849 N N . VAL A 1 110 ? -20.709 1.592 0.426 1.00 96.56 110 VAL A N 1
ATOM 850 C CA . VAL A 1 110 ? -20.475 0.310 -0.265 1.00 96.56 110 VAL A CA 1
ATOM 851 C C . VAL A 1 110 ? -20.171 -0.810 0.733 1.00 96.56 110 VAL A C 1
ATOM 853 O O . VAL A 1 110 ? -20.641 -1.944 0.581 1.00 96.56 110 VAL A O 1
ATOM 856 N N . ASN A 1 111 ? -19.387 -0.512 1.765 1.00 90.81 111 ASN A N 1
ATOM 857 C CA . ASN A 1 111 ? -19.070 -1.451 2.833 1.00 90.81 111 ASN A CA 1
ATOM 858 C C . ASN A 1 111 ? -20.332 -1.861 3.616 1.00 90.81 111 ASN A C 1
ATOM 860 O O . ASN A 1 111 ? -20.548 -3.057 3.808 1.00 90.81 111 ASN A O 1
ATOM 864 N N . GLU A 1 112 ? -21.242 -0.934 3.925 1.00 94.12 112 GLU A N 1
ATOM 865 C CA . GLU A 1 112 ? -22.529 -1.240 4.569 1.00 94.12 112 GLU A CA 1
ATOM 866 C C . GLU A 1 112 ? -23.393 -2.186 3.725 1.00 94.12 112 GLU A C 1
ATOM 868 O O . GLU A 1 112 ? -23.850 -3.225 4.209 1.00 94.12 112 GLU A O 1
ATOM 873 N N . VAL A 1 113 ? -23.589 -1.892 2.431 1.00 95.00 113 VAL A N 1
ATOM 874 C CA . VAL A 1 113 ? -24.432 -2.747 1.568 1.00 95.00 113 VAL A CA 1
ATOM 875 C C . VAL A 1 113 ? -23.814 -4.123 1.309 1.00 95.00 113 VAL A C 1
ATOM 877 O O . VAL A 1 113 ? -24.530 -5.062 0.951 1.00 95.00 113 VAL A O 1
ATOM 880 N N . THR A 1 114 ? -22.500 -4.260 1.510 1.00 89.62 114 THR A N 1
ATOM 881 C CA . THR A 1 114 ? -21.780 -5.540 1.444 1.00 89.62 114 THR A CA 1
ATOM 882 C C . THR A 1 114 ? -21.643 -6.236 2.807 1.00 89.62 114 THR A C 1
ATOM 884 O O . THR A 1 114 ? -21.091 -7.332 2.865 1.00 89.62 114 THR A O 1
ATOM 887 N N . ASN A 1 115 ? -22.240 -5.685 3.875 1.00 89.00 115 ASN A N 1
ATOM 888 C CA . ASN A 1 115 ? -22.156 -6.141 5.273 1.00 89.00 115 ASN A CA 1
ATOM 889 C C . ASN A 1 115 ? -20.735 -6.135 5.869 1.00 89.00 115 ASN A C 1
ATOM 891 O O . ASN A 1 115 ? -20.472 -6.851 6.834 1.00 89.00 115 ASN A O 1
ATOM 895 N N . ALA A 1 116 ? -19.824 -5.335 5.319 1.00 81.56 116 ALA A N 1
ATOM 896 C CA . ALA A 1 116 ? -18.509 -5.072 5.897 1.00 81.56 116 ALA A CA 1
ATOM 897 C C . ALA A 1 116 ? -18.615 -3.916 6.912 1.00 81.56 116 ALA A C 1
ATOM 899 O O . ALA A 1 116 ? -18.061 -2.839 6.705 1.00 81.56 116 ALA A O 1
ATOM 900 N N . ASN A 1 117 ? -19.393 -4.119 7.979 1.00 83.12 117 ASN A N 1
ATOM 901 C CA . ASN A 1 117 ? -19.816 -3.054 8.897 1.00 83.12 117 ASN A CA 1
ATOM 902 C C . ASN A 1 117 ? -18.650 -2.421 9.671 1.00 83.12 117 ASN A C 1
ATOM 904 O O . ASN A 1 117 ? -18.657 -1.217 9.903 1.00 83.12 117 ASN A O 1
ATOM 908 N N . GLU A 1 118 ? -17.633 -3.202 10.037 1.00 78.31 118 GLU A N 1
ATOM 909 C CA . GLU A 1 118 ? -16.419 -2.698 10.685 1.00 78.31 118 GLU A CA 1
ATOM 910 C C . GLU A 1 118 ? -15.608 -1.799 9.740 1.00 78.31 118 GLU A C 1
ATOM 912 O O . GLU A 1 118 ? -15.113 -0.753 10.154 1.00 78.31 118 GLU A O 1
ATOM 917 N N . ALA A 1 119 ? -15.505 -2.173 8.460 1.00 73.94 119 ALA A N 1
ATOM 918 C CA . ALA A 1 119 ? -14.842 -1.355 7.442 1.00 73.94 119 ALA A CA 1
ATOM 919 C C . ALA A 1 119 ? -15.643 -0.080 7.132 1.00 73.94 119 ALA A C 1
ATOM 921 O O . ALA A 1 119 ? -15.066 0.990 6.978 1.00 73.94 119 ALA A O 1
ATOM 922 N N . ALA A 1 120 ? -16.978 -0.173 7.103 1.00 88.00 120 ALA A N 1
ATOM 923 C CA . ALA A 1 120 ? -17.841 0.995 6.957 1.00 88.00 120 ALA A CA 1
ATOM 924 C C . ALA A 1 120 ? -17.660 1.987 8.113 1.00 88.00 120 ALA A C 1
ATOM 926 O O . ALA A 1 120 ? -17.509 3.182 7.873 1.00 88.00 120 ALA A O 1
ATOM 927 N N . LEU A 1 121 ? -17.640 1.495 9.358 1.00 87.25 121 LEU A N 1
ATOM 928 C CA . LEU A 1 121 ? -17.429 2.339 10.532 1.00 87.25 121 LEU A CA 1
ATOM 929 C C . LEU A 1 121 ? -16.070 3.049 10.465 1.00 87.25 121 LEU A C 1
ATOM 931 O O . LEU A 1 121 ? -16.012 4.257 10.674 1.00 87.25 121 LEU A O 1
ATOM 935 N N . SER A 1 122 ? -15.009 2.326 10.098 1.00 78.94 122 SER A N 1
ATOM 936 C CA . SER A 1 122 ? -13.663 2.892 9.953 1.00 78.94 122 SER A CA 1
ATOM 937 C C . SER A 1 122 ? -13.585 3.981 8.870 1.00 78.94 122 SER A C 1
ATOM 939 O O . SER A 1 122 ? -13.006 5.047 9.099 1.00 78.94 122 SER A O 1
ATOM 941 N N . ASP A 1 123 ? -14.235 3.779 7.719 1.00 82.56 123 ASP A N 1
ATOM 942 C CA . ASP A 1 123 ? -14.320 4.801 6.668 1.00 82.56 123 ASP A CA 1
ATOM 943 C C . ASP A 1 123 ? -15.063 6.062 7.152 1.00 82.56 123 ASP A C 1
ATOM 945 O O . ASP A 1 123 ? -14.617 7.189 6.911 1.00 82.56 123 ASP A O 1
ATOM 949 N N . TYR A 1 124 ? -16.181 5.901 7.869 1.00 93.38 124 TYR A N 1
ATOM 950 C CA . TYR A 1 124 ? -16.917 7.032 8.439 1.00 93.38 124 TYR A CA 1
ATOM 951 C C . TYR A 1 124 ? -16.109 7.788 9.502 1.00 93.38 124 TYR A C 1
ATOM 953 O O . TYR A 1 124 ? -16.128 9.021 9.520 1.00 93.38 124 TYR A O 1
ATOM 961 N N . GLU A 1 125 ? -15.364 7.084 10.353 1.00 85.69 125 GLU A N 1
ATOM 962 C CA . GLU A 1 125 ? -14.475 7.689 11.352 1.00 85.69 125 GLU A CA 1
ATOM 963 C C . GLU A 1 125 ? -13.316 8.447 10.691 1.00 85.69 125 GLU A C 1
ATOM 965 O O . GLU A 1 125 ? -12.994 9.569 11.089 1.00 85.69 125 GLU A O 1
ATOM 970 N N . SER A 1 126 ? -12.749 7.894 9.616 1.00 82.31 126 SER A N 1
ATOM 971 C CA . SER A 1 126 ? -11.731 8.565 8.802 1.00 82.31 126 SER A CA 1
ATOM 972 C C . SER A 1 126 ? -12.269 9.856 8.182 1.00 82.31 126 SER A C 1
ATOM 974 O O . SER A 1 126 ? -11.618 10.904 8.246 1.00 82.31 126 SER A O 1
ATOM 976 N N . ALA A 1 127 ? -13.492 9.820 7.640 1.00 89.00 127 ALA A N 1
ATOM 977 C CA . ALA A 1 127 ? -14.171 11.007 7.135 1.00 89.00 127 ALA A CA 1
ATOM 978 C C . ALA A 1 127 ? -14.403 12.043 8.249 1.00 89.00 127 ALA A C 1
ATOM 980 O O . ALA A 1 127 ? -14.094 13.219 8.056 1.00 89.00 127 ALA A O 1
ATOM 981 N N . GLN A 1 128 ? -14.884 11.621 9.425 1.00 88.50 128 GLN A N 1
ATOM 982 C CA . GLN A 1 128 ? -15.102 12.498 10.582 1.00 88.50 128 GLN A CA 1
ATOM 983 C C . GLN A 1 128 ? -13.811 13.207 11.008 1.00 88.50 128 GLN A C 1
ATOM 985 O O . GLN A 1 128 ? -13.793 14.430 11.138 1.00 88.50 128 GLN A O 1
ATOM 990 N N . ASN A 1 129 ? -12.711 12.464 11.133 1.00 80.00 129 ASN A N 1
ATOM 991 C CA . ASN A 1 129 ? -11.418 13.011 11.531 1.00 80.00 129 ASN A CA 1
ATOM 992 C C . ASN A 1 129 ? -10.900 14.073 10.539 1.00 80.00 129 ASN A C 1
ATOM 994 O O . ASN A 1 129 ? -10.376 15.117 10.940 1.00 80.00 129 ASN A O 1
ATOM 998 N N . ILE A 1 130 ? -11.091 13.863 9.230 1.00 79.12 130 ILE A N 1
ATOM 999 C CA . ILE A 1 130 ? -10.765 14.883 8.220 1.00 79.12 130 ILE A CA 1
ATOM 1000 C C . ILE A 1 130 ? -11.614 16.138 8.432 1.00 79.12 130 ILE A C 1
ATOM 1002 O O . ILE A 1 130 ? -11.092 17.252 8.393 1.00 79.12 130 ILE A O 1
ATOM 1006 N N . LEU A 1 131 ? -12.918 15.986 8.663 1.00 86.50 131 LEU A N 1
ATOM 1007 C CA . LEU A 1 131 ? -13.802 17.134 8.850 1.00 86.50 131 LEU A CA 1
ATOM 1008 C C . LEU A 1 131 ? -13.486 17.923 10.127 1.00 86.50 131 LEU A C 1
ATOM 1010 O O . LEU A 1 131 ? -13.579 19.151 10.104 1.00 86.50 131 LEU A O 1
ATOM 1014 N N . ASP A 1 132 ? -13.060 17.260 11.197 1.00 82.94 132 ASP A N 1
ATOM 1015 C CA . ASP A 1 132 ? -12.800 17.900 12.490 1.00 82.94 132 ASP A CA 1
ATOM 1016 C C . ASP A 1 132 ? -11.404 18.538 12.588 1.00 82.94 132 ASP A C 1
ATOM 1018 O O . ASP A 1 132 ? -11.209 19.519 13.311 1.00 82.94 132 ASP A O 1
ATOM 1022 N N . SER A 1 133 ? -10.428 18.019 11.838 1.00 80.19 133 SER A N 1
ATOM 1023 C CA . SER A 1 133 ? -9.037 18.500 11.862 1.00 80.19 133 SER A CA 1
ATOM 1024 C C . SER A 1 133 ? -8.777 19.726 10.975 1.00 80.19 133 SER A C 1
ATOM 1026 O O . SER A 1 133 ? -7.753 20.402 11.128 1.00 80.19 133 SER A O 1
ATOM 1028 N N . ILE A 1 134 ? -9.690 20.049 10.054 1.00 83.31 134 ILE A N 1
ATOM 1029 C CA . ILE A 1 134 ? -9.500 21.099 9.047 1.00 83.31 134 ILE A CA 1
ATOM 1030 C C . ILE A 1 134 ? -10.110 22.439 9.481 1.00 83.31 134 ILE A C 1
ATOM 1032 O O . ILE A 1 134 ? -11.264 22.554 9.885 1.00 83.31 134 ILE A O 1
ATOM 1036 N N . ASP A 1 135 ? -9.342 23.516 9.296 1.00 87.44 135 ASP A N 1
ATOM 1037 C CA . ASP A 1 135 ? -9.840 24.891 9.407 1.00 87.44 135 ASP A CA 1
ATOM 1038 C C . ASP A 1 135 ? -10.596 25.305 8.130 1.00 87.44 135 ASP A C 1
ATOM 1040 O O . ASP A 1 135 ? -10.037 25.899 7.199 1.00 87.44 135 ASP A O 1
ATOM 1044 N N . TRP A 1 136 ? -11.896 25.002 8.102 1.00 87.12 136 TRP A N 1
ATOM 1045 C CA . TRP A 1 136 ? -12.791 25.253 6.966 1.00 87.12 136 TRP A CA 1
ATOM 1046 C C . TRP A 1 136 ? -12.966 26.729 6.601 1.00 87.12 136 TRP A C 1
ATOM 1048 O O . TRP A 1 136 ? -13.371 27.036 5.480 1.00 87.12 136 TRP A O 1
ATOM 1058 N N . SER A 1 137 ? -12.583 27.667 7.476 1.00 87.25 137 SER A N 1
ATOM 1059 C CA . SER A 1 137 ? -12.643 29.105 7.168 1.00 87.25 137 SER A CA 1
ATOM 1060 C C . SER A 1 137 ? -11.761 29.503 5.971 1.00 87.25 137 SER A C 1
ATOM 1062 O O . SER A 1 137 ? -11.966 30.557 5.358 1.00 87.25 137 SER A O 1
ATOM 1064 N N . LYS A 1 138 ? -10.801 28.642 5.605 1.00 87.81 138 LYS A N 1
ATOM 1065 C CA . LYS A 1 138 ? -9.892 28.811 4.464 1.00 87.81 138 LYS A CA 1
ATOM 1066 C C . LYS A 1 138 ? -10.480 28.331 3.131 1.00 87.81 138 LYS A C 1
ATOM 1068 O O . LYS A 1 138 ? -9.990 28.751 2.082 1.00 87.81 138 LYS A O 1
ATOM 1073 N N . PHE A 1 139 ? -11.545 27.528 3.148 1.00 87.62 139 PHE A N 1
ATOM 1074 C CA . PHE A 1 139 ? -12.139 26.901 1.964 1.00 87.62 139 PHE A CA 1
ATOM 1075 C C . PHE A 1 139 ? -13.444 27.597 1.573 1.00 87.62 139 PHE A C 1
ATOM 1077 O O . PHE A 1 139 ? -14.529 27.236 2.010 1.00 87.62 139 PHE A O 1
ATOM 1084 N N . LYS A 1 140 ? -13.346 28.615 0.712 1.00 87.56 140 LYS A N 1
ATOM 1085 C CA . LYS A 1 140 ? -14.493 29.470 0.336 1.00 87.56 140 LYS A CA 1
ATOM 1086 C C . LYS A 1 140 ? -15.604 28.752 -0.433 1.00 87.56 140 LYS A C 1
ATOM 1088 O O . LYS A 1 140 ? -16.712 29.275 -0.507 1.00 87.56 140 LYS A O 1
ATOM 1093 N N . GLU A 1 141 ? -15.282 27.625 -1.054 1.00 89.56 141 GLU A N 1
ATOM 1094 C CA . GLU A 1 141 ? -16.207 26.833 -1.870 1.00 89.56 141 GLU A CA 1
ATOM 1095 C C . GLU A 1 141 ? -17.064 25.892 -1.013 1.00 89.56 141 GLU A C 1
ATOM 1097 O O . GLU A 1 141 ? -18.151 25.507 -1.434 1.00 89.56 141 GLU A O 1
ATOM 1102 N N . ILE A 1 142 ? -16.621 25.590 0.214 1.00 93.62 142 ILE A N 1
ATOM 1103 C CA . ILE A 1 142 ? -17.336 24.725 1.150 1.00 93.62 142 ILE A CA 1
ATOM 1104 C C . ILE A 1 142 ? -18.173 25.589 2.084 1.00 93.62 142 ILE A C 1
ATOM 1106 O O . ILE A 1 142 ? -17.670 26.438 2.819 1.00 93.62 142 ILE A O 1
ATOM 1110 N N . THR A 1 143 ? -19.486 25.387 2.040 1.00 92.75 143 THR A N 1
ATOM 1111 C CA . THR A 1 143 ? -20.412 26.127 2.901 1.00 92.75 143 THR A CA 1
ATOM 1112 C C . THR A 1 143 ? -20.579 25.435 4.250 1.00 92.75 143 THR A C 1
ATOM 1114 O O . THR A 1 143 ? -20.513 24.212 4.346 1.00 92.75 143 THR A O 1
ATOM 1117 N N . GLU A 1 144 ? -20.894 26.208 5.291 1.00 90.94 144 GLU A N 1
ATOM 1118 C CA . GLU A 1 144 ? -21.253 25.665 6.610 1.00 90.94 144 GLU A CA 1
ATOM 1119 C C . GLU A 1 144 ? -22.407 24.651 6.513 1.00 90.94 144 GLU A C 1
ATOM 1121 O O . GLU A 1 144 ? -22.409 23.637 7.202 1.00 90.94 144 GLU A O 1
ATOM 1126 N N . GLN A 1 145 ? -23.358 24.877 5.599 1.00 94.31 145 GLN A N 1
ATOM 1127 C CA . GLN A 1 145 ? -24.465 23.954 5.353 1.00 94.31 145 GLN A CA 1
ATOM 1128 C C . GLN A 1 145 ? -23.997 22.608 4.782 1.00 94.31 145 GLN A C 1
ATOM 1130 O O . GLN A 1 145 ? -24.502 21.571 5.200 1.00 94.31 145 GLN A O 1
ATOM 1135 N N . MET A 1 146 ? -23.054 22.620 3.836 1.00 94.62 146 MET A N 1
ATOM 1136 C CA . MET A 1 146 ? -22.473 21.404 3.257 1.00 94.62 146 MET A CA 1
ATOM 1137 C C . MET A 1 146 ? -21.690 20.604 4.297 1.00 94.62 146 MET A C 1
ATOM 1139 O O . MET A 1 146 ? -21.860 19.390 4.384 1.00 94.62 146 MET A O 1
ATOM 1143 N N . LEU A 1 147 ? -20.872 21.289 5.103 1.00 94.19 147 LEU A N 1
ATOM 1144 C CA . LEU A 1 147 ? -20.105 20.662 6.176 1.00 94.19 147 LEU A CA 1
ATOM 1145 C C . LEU A 1 147 ? -21.040 20.010 7.194 1.00 94.19 147 LEU A C 1
ATOM 1147 O O . LEU A 1 147 ? -20.908 18.825 7.482 1.00 94.19 147 LEU A O 1
ATOM 1151 N N . LYS A 1 148 ? -22.039 20.762 7.664 1.00 93.69 148 LYS A N 1
ATOM 1152 C CA . LYS A 1 148 ? -22.996 20.272 8.653 1.00 93.69 148 LYS A CA 1
ATOM 1153 C C . LYS A 1 148 ? -23.798 19.078 8.140 1.00 93.69 148 LYS A C 1
ATOM 1155 O O . LYS A 1 148 ? -23.987 18.121 8.875 1.00 93.69 148 LYS A O 1
ATOM 1160 N N . ALA A 1 149 ? -24.250 19.115 6.886 1.00 96.12 149 ALA A N 1
ATOM 1161 C CA . ALA A 1 149 ? -24.997 18.006 6.297 1.00 96.12 149 ALA A CA 1
ATOM 1162 C C . ALA A 1 149 ? -24.153 16.724 6.205 1.00 96.12 149 ALA A C 1
ATOM 1164 O O . ALA A 1 149 ? -24.666 15.636 6.459 1.00 96.12 149 ALA A O 1
ATOM 1165 N N . LEU A 1 150 ? -22.868 16.854 5.859 1.00 96.12 150 LEU A N 1
ATOM 1166 C CA . LEU A 1 150 ? -21.956 15.717 5.789 1.00 96.12 150 LEU A CA 1
ATOM 1167 C C . LEU A 1 150 ? -21.624 15.179 7.190 1.00 96.12 150 LEU A C 1
ATOM 1169 O O . LEU A 1 150 ? -21.691 13.973 7.398 1.00 96.12 150 LEU A O 1
ATOM 1173 N N . GLN A 1 151 ? -21.362 16.060 8.160 1.00 93.88 151 GLN A N 1
ATOM 1174 C CA . GLN A 1 151 ? -21.134 15.683 9.559 1.00 93.88 151 GLN A CA 1
ATOM 1175 C C . GLN A 1 151 ? -22.343 14.963 10.164 1.00 93.88 151 GLN A C 1
ATOM 1177 O O . GLN A 1 151 ? -22.182 13.882 10.712 1.00 93.88 151 GLN A O 1
ATOM 1182 N N . GLU A 1 152 ? -23.556 15.501 9.999 1.00 95.38 152 GLU A N 1
ATOM 1183 C CA . GLU A 1 152 ? -24.787 14.863 10.490 1.00 95.38 152 GLU A CA 1
ATOM 1184 C C . GLU A 1 152 ? -25.012 13.480 9.860 1.00 95.38 152 GLU A C 1
ATOM 1186 O O . GLU A 1 152 ? -25.514 12.567 10.516 1.00 95.38 152 GLU A O 1
ATOM 1191 N N . LYS A 1 153 ? -24.649 13.311 8.580 1.00 96.56 153 LYS A N 1
ATOM 1192 C CA . LYS A 1 153 ? -24.723 12.015 7.896 1.00 96.56 153 LYS A CA 1
ATOM 1193 C C . LYS A 1 153 ? -23.735 11.014 8.501 1.00 96.56 153 LYS A C 1
ATOM 1195 O O . LYS A 1 153 ? -24.133 9.889 8.785 1.00 96.56 153 LYS A O 1
ATOM 1200 N N . ILE A 1 154 ? -22.482 11.431 8.689 1.00 94.19 154 ILE A N 1
ATOM 1201 C CA . ILE A 1 154 ? -21.408 10.598 9.244 1.00 94.19 154 ILE A CA 1
ATOM 1202 C C . ILE A 1 154 ? -21.721 10.203 10.689 1.00 94.19 154 ILE A C 1
ATOM 1204 O O . ILE A 1 154 ? -21.677 9.024 11.015 1.00 94.19 154 ILE A O 1
ATOM 1208 N N . GLU A 1 155 ? -22.095 11.165 11.535 1.00 92.06 155 GLU A N 1
ATOM 1209 C CA . GLU A 1 155 ? -22.422 10.942 12.949 1.00 92.06 155 GLU A CA 1
ATOM 1210 C C . GLU A 1 155 ? -23.532 9.900 13.090 1.00 92.06 155 GLU A C 1
ATOM 1212 O O . GLU A 1 155 ? -23.358 8.888 13.768 1.00 92.06 155 GLU A O 1
ATOM 1217 N N . LYS A 1 156 ? -24.625 10.081 12.344 1.00 94.06 156 LYS A N 1
ATOM 1218 C CA . LYS A 1 156 ? -25.741 9.139 12.341 1.00 94.06 156 LYS A CA 1
ATOM 1219 C C . LYS A 1 156 ? -25.319 7.733 11.892 1.00 94.06 156 LYS A C 1
ATOM 1221 O O . LYS A 1 156 ? -25.747 6.752 12.495 1.00 94.06 156 LYS A O 1
ATOM 1226 N N . ALA A 1 157 ? -24.519 7.621 10.831 1.00 95.06 157 ALA A N 1
ATOM 1227 C CA . ALA A 1 157 ? -24.065 6.323 10.335 1.00 95.06 157 ALA A CA 1
ATOM 1228 C C . ALA A 1 157 ? -23.141 5.621 11.345 1.00 95.06 157 ALA A C 1
ATOM 1230 O O . ALA A 1 157 ? -23.317 4.435 11.622 1.00 95.06 157 ALA A O 1
ATOM 1231 N N . CYS A 1 158 ? -22.220 6.363 11.968 1.00 89.44 158 CYS A N 1
ATOM 1232 C CA . CYS A 1 158 ? -21.371 5.861 13.046 1.00 89.44 158 CYS A CA 1
ATOM 1233 C C . CYS A 1 158 ? -22.190 5.359 14.240 1.00 89.44 158 CYS A C 1
ATOM 1235 O O . CYS A 1 158 ? -21.917 4.273 14.744 1.00 89.44 158 CYS A O 1
ATOM 1237 N N . GLU A 1 159 ? -23.194 6.114 14.696 1.00 88.75 159 GLU A N 1
ATOM 1238 C CA . GLU A 1 159 ? -24.088 5.698 15.786 1.00 88.75 159 GLU A CA 1
ATOM 1239 C C . GLU A 1 159 ? -24.808 4.380 15.459 1.00 88.75 159 GLU A C 1
ATOM 1241 O O . GLU A 1 159 ? -24.813 3.446 16.267 1.00 88.75 159 GLU A O 1
ATOM 1246 N N . GLU A 1 160 ? -25.390 4.280 14.258 1.00 92.25 160 GLU A N 1
ATOM 1247 C CA . GLU A 1 160 ? -26.110 3.086 13.802 1.00 92.25 160 GLU A CA 1
ATOM 1248 C C . GLU A 1 160 ? -25.181 1.863 13.712 1.00 92.25 160 GLU A C 1
ATOM 1250 O O . GLU A 1 160 ? -25.533 0.782 14.198 1.00 92.25 160 GLU A O 1
ATOM 1255 N N . LEU A 1 161 ? -23.977 2.034 13.156 1.00 89.12 161 LEU A N 1
ATOM 1256 C CA . LEU A 1 161 ? -22.985 0.966 13.020 1.00 89.12 161 LEU A CA 1
ATOM 1257 C C . LEU A 1 161 ? -22.396 0.539 14.365 1.00 89.12 161 LEU A C 1
ATOM 1259 O O . LEU A 1 161 ? -22.286 -0.658 14.625 1.00 89.12 161 LEU A O 1
ATOM 1263 N N . ARG A 1 162 ? -22.080 1.480 15.260 1.00 86.50 162 ARG A N 1
ATOM 1264 C CA . ARG A 1 162 ? -21.605 1.161 16.616 1.00 86.50 162 ARG A CA 1
ATOM 1265 C C . ARG A 1 162 ? -22.655 0.378 17.394 1.00 86.50 162 ARG A C 1
ATOM 1267 O O . ARG A 1 162 ? -22.339 -0.667 17.959 1.00 86.50 162 ARG A O 1
ATOM 1274 N N . ALA A 1 163 ? -23.920 0.798 17.336 1.00 86.50 163 ALA A N 1
ATOM 1275 C CA . ALA A 1 163 ? -25.019 0.060 17.951 1.00 86.50 163 ALA A CA 1
ATOM 1276 C C . ALA A 1 163 ? -25.178 -1.354 17.361 1.00 86.50 163 ALA A C 1
ATOM 1278 O O . ALA A 1 163 ? -25.407 -2.309 18.108 1.00 86.50 163 ALA A O 1
ATOM 1279 N N . LEU A 1 164 ? -25.032 -1.504 16.039 1.00 87.62 164 LEU A N 1
ATOM 1280 C CA . LEU A 1 164 ? -25.083 -2.798 15.353 1.00 87.62 164 LEU A CA 1
ATOM 1281 C C . LEU A 1 164 ? -23.940 -3.731 15.784 1.00 87.62 164 LEU A C 1
ATOM 1283 O O . LEU A 1 164 ? -24.162 -4.930 15.958 1.00 87.62 164 LEU A O 1
ATOM 1287 N N . LEU A 1 165 ? -22.744 -3.175 15.979 1.00 82.44 165 LEU A N 1
ATOM 1288 C CA . LEU A 1 165 ? -21.536 -3.886 16.404 1.00 82.44 165 LEU A CA 1
ATOM 1289 C C . LEU A 1 165 ? -21.460 -4.097 17.928 1.00 82.44 165 LEU A C 1
ATOM 1291 O O . LEU A 1 165 ? -20.579 -4.803 18.412 1.00 82.44 165 LEU A O 1
ATOM 1295 N N . GLY A 1 166 ? -22.392 -3.525 18.697 1.00 82.06 166 GLY A N 1
ATOM 1296 C CA . GLY A 1 166 ? -22.398 -3.602 20.160 1.00 82.06 166 GLY A CA 1
ATOM 1297 C C . GLY A 1 166 ? -21.345 -2.720 20.841 1.00 82.06 166 GLY A C 1
ATOM 1298 O O . GLY A 1 166 ? -21.026 -2.958 22.004 1.00 82.06 166 GLY A O 1
ATOM 1299 N N . LEU A 1 167 ? -20.827 -1.716 20.132 1.00 71.00 167 LEU A N 1
ATOM 1300 C CA . LEU A 1 167 ? -19.901 -0.702 20.630 1.00 71.00 167 LEU A CA 1
ATOM 1301 C C . LEU A 1 167 ? -20.730 0.421 21.277 1.00 71.00 167 LEU A C 1
ATOM 1303 O O . LEU A 1 167 ? -21.566 1.029 20.609 1.00 71.00 167 LEU A O 1
ATOM 1307 N N . ASN A 1 168 ? -20.568 0.685 22.576 1.00 60.59 168 ASN A N 1
ATOM 1308 C CA . ASN A 1 168 ? -21.318 1.754 23.245 1.00 60.59 168 ASN A CA 1
ATOM 1309 C C . ASN A 1 168 ? -20.498 3.049 23.276 1.00 60.59 168 ASN A C 1
ATOM 1311 O O . ASN A 1 168 ? -19.312 3.014 23.564 1.00 60.59 168 ASN A O 1
ATOM 1315 N N . GLU A 1 169 ? -21.147 4.207 23.119 1.00 52.44 169 GLU A N 1
ATOM 1316 C CA . GLU A 1 169 ? -20.525 5.551 23.203 1.00 52.44 169 GLU A CA 1
ATOM 1317 C C . GLU A 1 169 ? -19.822 5.864 24.543 1.00 52.44 169 GLU A C 1
ATOM 1319 O O . GLU A 1 169 ? -19.145 6.881 24.665 1.00 52.44 169 GLU A O 1
ATOM 1324 N N . ASN A 1 170 ? -20.011 5.021 25.566 1.00 48.22 170 ASN A N 1
ATOM 1325 C CA . ASN A 1 170 ? -19.337 5.138 26.864 1.00 48.22 170 ASN A CA 1
ATOM 1326 C C . ASN A 1 170 ? -18.043 4.321 26.953 1.00 48.22 170 ASN A C 1
ATOM 1328 O O . ASN A 1 170 ? -17.347 4.423 27.965 1.00 48.22 170 ASN A O 1
ATOM 1332 N N . ASP A 1 171 ? -17.751 3.492 25.954 1.00 47.31 171 ASP A N 1
ATOM 1333 C CA . ASP A 1 171 ? -16.421 2.934 25.801 1.00 47.31 171 ASP A CA 1
ATOM 1334 C C . ASP A 1 171 ? -15.570 4.080 25.250 1.00 47.31 171 ASP A C 1
ATOM 1336 O O . ASP A 1 171 ? -15.874 4.635 24.192 1.00 47.31 171 ASP A O 1
ATOM 1340 N N . GLU A 1 172 ? -14.568 4.517 26.024 1.00 44.41 172 GLU A N 1
ATOM 1341 C CA . GLU A 1 172 ? -13.565 5.459 25.519 1.00 44.41 172 GLU A CA 1
ATOM 1342 C C . GLU A 1 172 ? -13.110 4.979 24.133 1.00 44.41 172 GLU A C 1
ATOM 1344 O O . GLU A 1 172 ? -13.015 3.758 23.944 1.00 44.41 172 GLU A O 1
ATOM 1349 N N . PRO A 1 173 ? -12.861 5.891 23.164 1.00 45.88 173 PRO A N 1
ATOM 1350 C CA . PRO A 1 173 ? -12.294 5.487 21.882 1.00 45.88 173 PRO A CA 1
ATOM 1351 C C . PRO A 1 173 ? -11.149 4.535 22.186 1.00 45.88 173 PRO A C 1
ATOM 1353 O O . PRO A 1 173 ? -10.306 4.880 23.017 1.00 45.88 173 PRO A O 1
ATOM 1356 N N . LEU A 1 174 ? -11.214 3.319 21.623 1.00 52.44 174 LEU A N 1
ATOM 1357 C CA . LEU A 1 174 ? -10.250 2.262 21.902 1.00 52.44 174 LEU A CA 1
ATOM 1358 C C . LEU A 1 174 ? -8.873 2.912 21.792 1.00 52.44 174 LEU A C 1
ATOM 1360 O O . LEU A 1 174 ? -8.490 3.340 20.704 1.00 52.44 174 LEU A O 1
ATOM 1364 N N . ASP A 1 175 ? -8.171 3.066 22.915 1.00 64.00 175 ASP A N 1
ATOM 1365 C CA . ASP A 1 175 ? -6.811 3.581 22.892 1.00 64.00 175 ASP A CA 1
ATOM 1366 C C . ASP A 1 175 ? -5.956 2.441 22.346 1.00 64.00 175 ASP A C 1
ATOM 1368 O O . ASP A 1 175 ? -5.371 1.643 23.078 1.00 64.00 175 ASP A O 1
ATOM 1372 N N . THR A 1 176 ? -5.990 2.299 21.024 1.00 67.25 176 THR A N 1
ATOM 1373 C CA . THR A 1 176 ? -5.250 1.319 20.235 1.00 67.25 176 THR A CA 1
ATOM 1374 C C . THR A 1 176 ? -3.776 1.385 20.595 1.00 67.25 176 THR A C 1
ATOM 1376 O O . THR A 1 176 ? -3.148 0.346 20.769 1.00 67.25 176 THR A O 1
ATOM 1379 N N . THR A 1 177 ? -3.248 2.584 20.854 1.00 70.00 177 THR A N 1
ATOM 1380 C CA . THR A 1 177 ? -1.875 2.764 21.337 1.00 70.00 177 THR A CA 1
ATOM 1381 C C . THR A 1 177 ? -1.672 2.104 22.700 1.00 70.00 177 THR A C 1
ATOM 1383 O O . THR A 1 177 ? -0.707 1.360 22.872 1.00 70.00 177 THR A O 1
ATOM 1386 N N . ALA A 1 178 ? -2.585 2.286 23.658 1.00 76.62 178 ALA A N 1
ATOM 1387 C CA . ALA A 1 178 ? -2.524 1.576 24.937 1.00 76.62 178 ALA A CA 1
ATOM 1388 C C . ALA A 1 178 ? -2.715 0.058 24.790 1.00 76.62 178 ALA A C 1
ATOM 1390 O O . ALA A 1 178 ? -2.082 -0.704 25.519 1.00 76.62 178 ALA A O 1
ATOM 1391 N N . ILE A 1 179 ? -3.548 -0.410 23.857 1.00 81.88 179 ILE A N 1
ATOM 1392 C CA . ILE A 1 179 ? -3.713 -1.843 23.564 1.00 81.88 179 ILE A CA 1
ATOM 1393 C C . ILE A 1 179 ? -2.403 -2.432 23.050 1.00 81.88 179 ILE A C 1
ATOM 1395 O O . ILE A 1 179 ? -1.929 -3.421 23.605 1.00 81.88 179 ILE A O 1
ATOM 1399 N N . PHE A 1 180 ? -1.778 -1.797 22.060 1.00 86.12 180 PHE A N 1
ATOM 1400 C CA . PHE A 1 180 ? -0.492 -2.226 21.518 1.00 86.12 180 PHE A CA 1
ATOM 1401 C C . PHE A 1 180 ? 0.624 -2.151 22.563 1.00 86.12 180 PHE A C 1
ATOM 1403 O O . PHE A 1 180 ? 1.432 -3.075 22.668 1.00 86.12 180 PHE A O 1
ATOM 1410 N N . GLN A 1 181 ? 0.636 -1.104 23.391 1.00 84.69 181 GLN A N 1
ATOM 1411 C CA . GLN A 1 181 ? 1.607 -0.973 24.474 1.00 84.69 181 GLN A CA 1
ATOM 1412 C C . GLN A 1 181 ? 1.433 -2.075 25.527 1.00 84.69 181 GLN A C 1
ATOM 1414 O O . GLN A 1 181 ? 2.409 -2.694 25.940 1.00 84.69 181 GLN A O 1
ATOM 1419 N N . ASN A 1 182 ? 0.198 -2.382 25.925 1.00 86.31 182 ASN A N 1
ATOM 1420 C CA . ASN A 1 182 ? -0.078 -3.485 26.844 1.00 86.31 182 ASN A CA 1
ATOM 1421 C C . ASN A 1 182 ? 0.288 -4.842 26.230 1.00 86.31 182 ASN A C 1
ATOM 1423 O O . ASN A 1 182 ? 0.761 -5.731 26.937 1.00 86.31 182 ASN A O 1
ATOM 1427 N N . ALA A 1 183 ? 0.075 -5.002 24.923 1.00 87.62 183 ALA A N 1
ATOM 1428 C CA . ALA A 1 183 ? 0.413 -6.215 24.199 1.00 87.62 183 ALA A CA 1
ATOM 1429 C C . ALA A 1 183 ? 1.932 -6.455 24.210 1.00 87.62 183 ALA A C 1
ATOM 1431 O O . ALA A 1 183 ? 2.372 -7.531 24.620 1.00 87.62 183 ALA A O 1
ATOM 1432 N N . ILE A 1 184 ? 2.744 -5.442 23.870 1.00 86.75 184 ILE A N 1
ATOM 1433 C CA . ILE A 1 184 ? 4.210 -5.566 23.909 1.00 86.75 184 ILE A CA 1
ATOM 1434 C C . ILE A 1 184 ? 4.745 -5.691 25.345 1.00 86.75 184 ILE A C 1
ATOM 1436 O O . ILE A 1 184 ? 5.663 -6.473 25.591 1.00 86.75 184 ILE A O 1
ATOM 1440 N N . ASP A 1 185 ? 4.144 -4.991 26.313 1.00 85.50 185 ASP A N 1
ATOM 1441 C CA . ASP A 1 185 ? 4.487 -5.114 27.735 1.00 85.50 185 ASP A CA 1
ATOM 1442 C C . ASP A 1 185 ? 4.204 -6.537 28.250 1.00 85.50 185 ASP A C 1
ATOM 1444 O O . ASP A 1 185 ? 4.965 -7.073 29.056 1.00 85.50 185 ASP A O 1
ATOM 1448 N N . GLY A 1 186 ? 3.134 -7.171 27.759 1.00 85.06 186 GLY A N 1
ATOM 1449 C CA . GLY A 1 186 ? 2.792 -8.560 28.055 1.00 85.06 186 GLY A CA 1
ATOM 1450 C C . GLY A 1 186 ? 3.830 -9.555 27.536 1.00 85.06 186 GLY A C 1
ATOM 1451 O O . GLY A 1 186 ? 4.155 -10.509 28.242 1.00 85.06 186 GLY A O 1
ATOM 1452 N N . VAL A 1 187 ? 4.395 -9.311 26.349 1.00 82.38 187 VAL A N 1
ATOM 1453 C CA . VAL A 1 187 ? 5.514 -10.106 25.814 1.00 82.38 187 VAL A CA 1
ATOM 1454 C C . VAL A 1 187 ? 6.785 -9.886 26.642 1.00 82.38 187 VAL A C 1
ATOM 1456 O O . VAL A 1 187 ? 7.465 -10.845 27.004 1.00 82.38 187 VAL A O 1
ATOM 1459 N N . ALA A 1 188 ? 7.082 -8.636 27.010 1.00 75.94 188 ALA A N 1
ATOM 1460 C CA . ALA A 1 188 ? 8.254 -8.280 27.812 1.00 75.94 188 ALA A CA 1
ATOM 1461 C C . ALA A 1 188 ? 8.188 -8.767 29.274 1.00 75.94 188 ALA A C 1
ATOM 1463 O O . ALA A 1 188 ? 9.199 -8.754 29.973 1.00 75.94 188 ALA A O 1
ATOM 1464 N N . ALA A 1 189 ? 7.017 -9.190 29.761 1.00 71.75 189 ALA A N 1
ATOM 1465 C CA . ALA A 1 189 ? 6.848 -9.719 31.114 1.00 71.75 189 ALA A CA 1
ATOM 1466 C C . ALA A 1 189 ? 7.493 -11.105 31.321 1.00 71.75 189 ALA A C 1
ATOM 1468 O O . ALA A 1 189 ? 7.588 -11.565 32.465 1.00 71.75 189 ALA A O 1
ATOM 1469 N N . ASP A 1 190 ? 7.939 -11.770 30.249 1.00 68.44 190 ASP A N 1
ATOM 1470 C CA . ASP A 1 190 ? 8.793 -12.951 30.358 1.00 68.44 190 ASP A CA 1
ATOM 1471 C C . ASP A 1 190 ? 10.179 -12.557 30.905 1.00 68.44 190 ASP A C 1
ATOM 1473 O O . ASP A 1 190 ? 10.785 -11.567 30.493 1.00 68.44 190 ASP A O 1
ATOM 1477 N N . ALA A 1 191 ? 10.699 -13.339 31.854 1.00 55.81 191 ALA A N 1
ATOM 1478 C CA . ALA A 1 191 ? 11.935 -13.036 32.576 1.00 55.81 191 ALA A CA 1
ATOM 1479 C C . ALA A 1 191 ? 13.171 -12.964 31.662 1.00 55.81 191 ALA A C 1
ATOM 1481 O O . ALA A 1 191 ? 14.186 -12.399 32.063 1.00 55.81 191 ALA A O 1
ATOM 1482 N N . GLU A 1 192 ? 13.084 -13.533 30.458 1.00 65.62 192 GLU A N 1
ATOM 1483 C CA . GLU A 1 192 ? 14.125 -13.473 29.430 1.00 65.62 192 GLU A CA 1
ATOM 1484 C C . GLU A 1 192 ? 14.256 -12.079 28.782 1.00 65.62 192 GLU A C 1
ATOM 1486 O O . GLU A 1 192 ? 15.361 -11.705 28.402 1.00 65.62 192 GLU A O 1
ATOM 1491 N N . TYR A 1 193 ? 13.177 -11.285 28.718 1.00 61.06 193 TYR A N 1
ATOM 1492 C CA . TYR A 1 193 ? 13.136 -9.999 27.994 1.00 61.06 193 TYR A CA 1
ATOM 1493 C C . TYR A 1 193 ? 12.825 -8.790 28.885 1.00 61.06 193 TYR A C 1
ATOM 1495 O O . TYR A 1 193 ? 12.688 -7.676 28.386 1.00 61.06 193 TYR A O 1
ATOM 1503 N N . ALA A 1 194 ? 12.718 -8.983 30.202 1.00 61.41 194 ALA A N 1
ATOM 1504 C CA . ALA A 1 194 ? 12.264 -7.951 31.138 1.00 61.41 194 ALA A CA 1
ATOM 1505 C C . ALA A 1 194 ? 13.153 -6.690 31.192 1.00 61.41 194 ALA A C 1
ATOM 1507 O O . ALA A 1 194 ? 12.681 -5.629 31.606 1.00 61.41 194 ALA A O 1
ATOM 1508 N N . GLU A 1 195 ? 14.427 -6.796 30.798 1.00 68.94 195 GLU A N 1
ATOM 1509 C CA . GLU A 1 195 ? 15.369 -5.668 30.731 1.00 68.94 195 GLU A CA 1
ATOM 1510 C C . GLU A 1 195 ? 15.484 -5.052 29.324 1.00 68.94 195 GLU A C 1
ATOM 1512 O O . GLU A 1 195 ? 16.154 -4.032 29.168 1.00 68.94 195 GLU A O 1
ATOM 1517 N N . ASN A 1 196 ? 14.821 -5.624 28.310 1.00 74.50 196 ASN A N 1
ATOM 1518 C CA . ASN A 1 196 ? 14.895 -5.129 26.938 1.00 74.50 196 ASN A CA 1
ATOM 1519 C C . ASN A 1 196 ? 14.132 -3.808 26.781 1.00 74.50 196 ASN A C 1
ATOM 1521 O O . ASN A 1 196 ? 13.053 -3.602 27.354 1.00 74.50 196 ASN A O 1
ATOM 1525 N N . GLU A 1 197 ? 14.668 -2.924 25.940 1.00 80.56 197 GLU A N 1
ATOM 1526 C CA . GLU A 1 197 ? 13.914 -1.764 25.479 1.00 80.56 197 GLU A CA 1
ATOM 1527 C C . GLU A 1 197 ? 12.781 -2.234 24.562 1.00 80.56 197 GLU A C 1
ATOM 1529 O O . GLU A 1 197 ? 12.910 -3.236 23.851 1.00 80.56 197 GLU A O 1
ATOM 1534 N N . ARG A 1 198 ? 11.653 -1.522 24.605 1.00 84.25 198 ARG A N 1
ATOM 1535 C CA . ARG A 1 198 ? 10.424 -1.911 23.914 1.00 84.25 198 ARG A CA 1
ATOM 1536 C C . ARG A 1 198 ? 9.784 -0.725 23.230 1.00 84.25 198 ARG A C 1
ATOM 1538 O O . ARG A 1 198 ? 9.602 0.323 23.848 1.00 84.25 198 ARG A O 1
ATOM 1545 N N . TYR A 1 199 ? 9.429 -0.922 21.972 1.00 85.19 199 TYR A N 1
ATOM 1546 C CA . TYR A 1 199 ? 8.871 0.118 21.124 1.00 85.19 199 TYR A CA 1
ATOM 1547 C C . TYR A 1 199 ? 7.658 -0.408 20.383 1.00 85.19 199 TYR A C 1
ATOM 1549 O O . TYR A 1 199 ? 7.586 -1.587 20.037 1.00 85.19 199 TYR A O 1
ATOM 1557 N N . VAL A 1 200 ? 6.720 0.501 20.142 1.00 87.25 200 VAL A N 1
ATOM 1558 C CA . VAL A 1 200 ? 5.500 0.271 19.379 1.00 87.25 200 VAL A CA 1
ATOM 1559 C C . VAL A 1 200 ? 5.430 1.338 18.299 1.00 87.25 200 VAL A C 1
ATOM 1561 O O . VAL A 1 200 ? 5.516 2.530 18.591 1.00 87.25 200 VAL A O 1
ATOM 1564 N N . ILE A 1 201 ? 5.279 0.901 17.056 1.00 88.62 201 ILE A N 1
ATOM 1565 C CA . ILE A 1 201 ? 5.216 1.749 15.872 1.00 88.62 201 ILE A CA 1
ATOM 1566 C C . ILE A 1 201 ? 3.832 1.583 15.255 1.00 88.62 201 ILE A C 1
ATOM 1568 O O . ILE A 1 201 ? 3.585 0.648 14.488 1.00 88.62 201 ILE A O 1
ATOM 1572 N N . VAL A 1 202 ? 2.931 2.489 15.630 1.00 86.88 202 VAL A N 1
ATOM 1573 C CA . VAL A 1 202 ? 1.525 2.485 15.214 1.00 86.88 202 VAL A CA 1
ATOM 1574 C C . VAL A 1 202 ? 1.363 3.215 13.883 1.00 86.88 202 VAL A C 1
ATOM 1576 O O . VAL A 1 202 ? 1.875 4.325 13.730 1.00 86.88 202 VAL A O 1
ATOM 1579 N N . ASN A 1 203 ? 0.651 2.611 12.934 1.00 85.25 203 ASN A N 1
ATOM 1580 C CA . ASN A 1 203 ? 0.273 3.243 11.671 1.00 85.25 203 ASN A CA 1
ATOM 1581 C C . ASN A 1 203 ? -0.959 2.551 11.057 1.00 85.25 203 ASN A C 1
ATOM 1583 O O . ASN A 1 203 ? -1.348 1.490 11.528 1.00 85.25 203 ASN A O 1
ATOM 1587 N N . ASP A 1 204 ? -1.541 3.154 10.024 1.00 85.38 204 ASP A N 1
ATOM 1588 C CA . ASP A 1 204 ? -2.493 2.511 9.107 1.00 85.38 204 ASP A CA 1
ATOM 1589 C C . ASP A 1 204 ? -1.679 1.944 7.933 1.00 85.38 204 ASP A C 1
ATOM 1591 O O . ASP A 1 204 ? -1.269 2.674 7.019 1.00 85.38 204 ASP A O 1
ATOM 1595 N N . TYR A 1 205 ? -1.295 0.670 8.038 1.00 89.88 205 TYR A N 1
ATOM 1596 C CA . TYR A 1 205 ? -0.330 0.065 7.115 1.00 89.88 205 TYR A CA 1
ATOM 1597 C C . TYR A 1 205 ? -0.983 -0.404 5.811 1.00 89.88 205 TYR A C 1
ATOM 1599 O O . TYR A 1 205 ? -0.338 -0.335 4.761 1.00 89.88 205 TYR A O 1
ATOM 1607 N N . ASP A 1 206 ? -2.237 -0.859 5.845 1.00 87.06 206 ASP A N 1
ATOM 1608 C CA . ASP A 1 206 ? -2.967 -1.322 4.656 1.00 87.06 206 ASP A CA 1
ATOM 1609 C C . ASP A 1 206 ? -3.944 -0.280 4.072 1.00 87.06 206 ASP A C 1
ATOM 1611 O O . ASP A 1 206 ? -4.505 -0.490 2.988 1.00 87.06 206 ASP A O 1
ATOM 1615 N N . GLY A 1 207 ? -4.064 0.887 4.712 1.00 77.06 207 GLY A N 1
ATOM 1616 C CA . GLY A 1 207 ? -4.863 2.014 4.239 1.00 77.06 207 GLY A CA 1
ATOM 1617 C C . GLY A 1 207 ? -6.365 1.798 4.417 1.00 77.06 207 GLY A C 1
ATOM 1618 O O . GLY A 1 207 ? -7.165 2.387 3.666 1.00 77.06 207 GLY A O 1
ATOM 1619 N N . ASP A 1 208 ? -6.750 0.905 5.332 1.00 72.94 208 ASP A N 1
ATOM 1620 C CA . ASP A 1 208 ? -8.137 0.576 5.646 1.00 72.94 208 ASP A CA 1
ATOM 1621 C C . ASP A 1 208 ? -8.755 1.525 6.690 1.00 72.94 208 ASP A C 1
ATOM 1623 O O . ASP A 1 208 ? -9.971 1.488 6.892 1.00 72.94 208 ASP A O 1
ATOM 1627 N N . GLY A 1 209 ? -7.949 2.426 7.269 1.00 66.31 209 GLY A N 1
ATOM 1628 C CA . GLY A 1 209 ? -8.348 3.400 8.284 1.00 66.31 209 GLY A CA 1
ATOM 1629 C C . GLY A 1 209 ? -8.261 2.878 9.720 1.00 66.31 209 GLY A C 1
ATOM 1630 O O . GLY A 1 209 ? -8.509 3.646 10.658 1.00 66.31 209 GLY A O 1
ATOM 1631 N N . LYS A 1 210 ? -7.923 1.602 9.929 1.00 75.56 210 LYS A N 1
ATOM 1632 C CA . LYS A 1 210 ? -7.597 1.055 11.244 1.00 75.56 210 LYS A CA 1
ATOM 1633 C C . LYS A 1 210 ? -6.126 1.295 11.550 1.00 75.56 210 LYS A C 1
ATOM 1635 O O . LYS A 1 210 ? -5.311 1.629 10.702 1.00 75.56 210 LYS A O 1
ATOM 1640 N N . GLN A 1 211 ? -5.816 1.229 12.838 1.00 81.31 211 GLN A N 1
ATOM 1641 C CA . GLN A 1 211 ? -4.435 1.240 13.283 1.00 81.31 211 GLN A CA 1
ATOM 1642 C C . GLN A 1 211 ? -3.981 -0.194 13.499 1.00 81.31 211 GLN A C 1
ATOM 1644 O O . GLN A 1 211 ? -4.650 -0.967 14.190 1.00 81.31 211 GLN A O 1
ATOM 1649 N N . GLU A 1 212 ? -2.792 -0.492 13.003 1.00 86.44 212 GLU A N 1
ATOM 1650 C CA . GLU A 1 212 ? -1.996 -1.649 13.366 1.00 86.44 212 GLU A CA 1
ATOM 1651 C C . GLU A 1 212 ? -0.683 -1.172 13.977 1.00 86.44 212 GLU A C 1
ATOM 1653 O O . GLU A 1 212 ? -0.321 0.009 13.923 1.00 86.44 212 GLU A O 1
ATOM 1658 N N . ALA A 1 213 ? 0.071 -2.099 14.558 1.00 91.62 213 ALA A N 1
ATOM 1659 C CA . ALA A 1 213 ? 1.398 -1.761 15.020 1.00 91.62 213 ALA A CA 1
ATOM 1660 C C . ALA A 1 213 ? 2.412 -2.866 14.770 1.00 91.62 213 ALA A C 1
ATOM 1662 O O . ALA A 1 213 ? 2.135 -4.057 14.908 1.00 91.62 213 ALA A O 1
ATOM 1663 N N . PHE A 1 214 ? 3.633 -2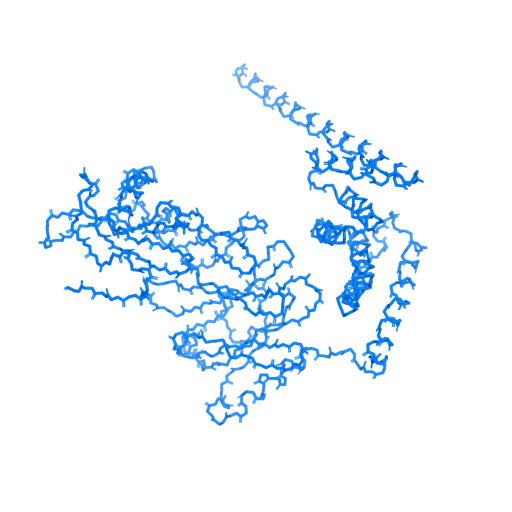.434 14.476 1.00 92.88 214 PHE A N 1
ATOM 1664 C CA . PHE A 1 214 ? 4.814 -3.263 14.641 1.00 92.88 214 PHE A CA 1
ATOM 1665 C C . PHE A 1 214 ? 5.458 -2.927 15.978 1.00 92.88 214 PHE A C 1
ATOM 1667 O O . PHE A 1 214 ? 5.655 -1.760 16.314 1.00 92.88 214 PHE A O 1
ATOM 1674 N N . GLY A 1 215 ? 5.760 -3.954 16.761 1.00 90.12 215 GLY A N 1
ATOM 1675 C CA . GLY A 1 215 ? 6.488 -3.836 18.013 1.00 90.12 215 GLY A CA 1
ATOM 1676 C C . GLY A 1 215 ? 7.867 -4.460 17.896 1.00 90.12 215 GLY A C 1
ATOM 1677 O O . GLY A 1 215 ? 8.059 -5.414 17.142 1.00 90.12 215 GLY A O 1
ATOM 1678 N N . PHE A 1 216 ? 8.827 -3.966 18.672 1.00 87.69 216 PHE A N 1
ATOM 1679 C CA . PHE A 1 216 ? 10.095 -4.665 18.827 1.00 87.69 216 PHE A CA 1
ATOM 1680 C C . PHE A 1 216 ? 10.635 -4.599 20.252 1.00 87.69 216 PHE A C 1
ATOM 1682 O O . PHE A 1 216 ? 10.436 -3.615 20.967 1.00 87.69 216 PHE A O 1
ATOM 1689 N N . LEU A 1 217 ? 11.308 -5.681 20.648 1.00 86.69 217 LEU A N 1
ATOM 1690 C CA . LEU A 1 217 ? 12.034 -5.826 21.907 1.00 86.69 217 LEU A CA 1
ATOM 1691 C C . LEU A 1 217 ? 13.510 -6.003 21.588 1.00 86.69 217 LEU A C 1
ATOM 1693 O O . LEU A 1 217 ? 13.844 -6.898 20.814 1.00 86.69 217 LEU A O 1
ATOM 1697 N N . GLY A 1 218 ? 14.394 -5.221 22.198 1.00 82.12 218 GLY A N 1
ATOM 1698 C CA . GLY A 1 218 ? 15.820 -5.355 21.916 1.00 82.12 218 GLY A CA 1
ATOM 1699 C C . GLY A 1 218 ? 16.754 -4.961 23.049 1.00 82.12 218 GLY A C 1
ATOM 1700 O O . GLY A 1 218 ? 16.382 -4.237 23.972 1.00 82.12 218 GLY A O 1
ATOM 1701 N N . ILE A 1 219 ? 17.987 -5.456 22.958 1.00 79.56 219 ILE A N 1
ATOM 1702 C CA . ILE A 1 219 ? 19.097 -5.057 23.828 1.00 79.56 219 ILE A CA 1
ATOM 1703 C C . ILE A 1 219 ? 19.893 -3.987 23.096 1.00 79.56 219 ILE A C 1
ATOM 1705 O O . ILE A 1 219 ? 20.409 -4.220 22.001 1.00 79.56 219 ILE A O 1
ATOM 1709 N N . ARG A 1 220 ? 19.991 -2.808 23.703 1.00 74.31 220 ARG A N 1
ATOM 1710 C CA . ARG A 1 220 ? 20.705 -1.675 23.131 1.00 74.31 220 ARG A CA 1
ATOM 1711 C C . ARG A 1 220 ? 22.158 -1.644 23.593 1.00 74.31 220 ARG A C 1
ATOM 1713 O O . ARG A 1 220 ? 22.453 -1.786 24.777 1.00 74.31 220 ARG A O 1
ATOM 1720 N N . ASN A 1 221 ? 23.056 -1.369 22.654 1.00 74.25 221 ASN A N 1
ATOM 1721 C CA . ASN A 1 221 ? 24.427 -0.982 22.932 1.00 74.25 221 ASN A CA 1
ATOM 1722 C C . ASN A 1 221 ? 24.570 0.541 22.832 1.00 74.25 221 ASN A C 1
ATOM 1724 O O . ASN A 1 221 ? 24.636 1.106 21.738 1.00 74.25 221 ASN A O 1
ATOM 1728 N N . ASP A 1 222 ? 24.649 1.214 23.978 1.00 73.94 222 ASP A N 1
ATOM 1729 C CA . ASP A 1 222 ? 24.776 2.675 24.030 1.00 73.94 222 ASP A CA 1
ATOM 1730 C C . ASP A 1 222 ? 26.137 3.203 23.560 1.00 73.94 222 ASP A C 1
ATOM 1732 O O . ASP A 1 222 ? 26.226 4.352 23.126 1.00 73.94 222 ASP A O 1
ATOM 1736 N N . GLU A 1 223 ? 27.196 2.388 23.621 1.00 73.50 223 GLU A N 1
ATOM 1737 C CA . GLU A 1 223 ? 28.533 2.783 23.160 1.00 73.50 223 GLU A CA 1
ATOM 1738 C C . GLU A 1 223 ? 28.564 2.938 21.635 1.00 73.50 223 GLU A C 1
ATOM 1740 O O . GLU A 1 223 ? 29.142 3.897 21.120 1.00 73.50 223 GLU A O 1
ATOM 1745 N N . TYR A 1 224 ? 27.907 2.020 20.924 1.00 66.81 224 TYR A N 1
ATOM 1746 C CA . TYR A 1 224 ? 27.859 1.998 19.461 1.00 66.81 224 TYR A CA 1
ATOM 1747 C C . TYR A 1 224 ? 26.551 2.541 18.883 1.00 66.81 224 TYR A C 1
ATOM 1749 O O . TYR A 1 224 ? 26.427 2.613 17.666 1.00 66.81 224 TYR A O 1
ATOM 1757 N N . GLN A 1 225 ? 25.590 2.922 19.732 1.00 68.31 225 GLN A N 1
ATOM 1758 C CA . GLN A 1 225 ? 24.244 3.362 19.343 1.00 68.31 225 GLN A CA 1
ATOM 1759 C C . GLN A 1 225 ? 23.527 2.356 18.423 1.00 68.31 225 GLN A C 1
ATOM 1761 O O . GLN A 1 225 ? 22.808 2.745 17.508 1.00 68.31 225 GLN A O 1
ATOM 1766 N N . THR A 1 226 ? 23.724 1.060 18.670 1.00 69.50 226 THR A N 1
ATOM 1767 C CA . THR A 1 226 ? 23.179 -0.043 17.860 1.00 69.50 226 THR A CA 1
ATOM 1768 C C . THR A 1 226 ? 22.384 -1.021 18.717 1.00 69.50 226 THR A C 1
ATOM 1770 O O . THR A 1 226 ? 22.456 -0.995 19.946 1.00 69.50 226 THR A O 1
ATOM 1773 N N . TRP A 1 227 ? 21.622 -1.893 18.062 1.00 74.56 227 TRP A N 1
ATOM 1774 C CA . TRP A 1 227 ? 20.908 -2.993 18.703 1.00 74.56 227 TRP A CA 1
ATOM 1775 C C . TRP A 1 227 ? 21.735 -4.278 18.639 1.00 74.56 227 TRP A C 1
ATOM 1777 O O . TRP A 1 227 ? 22.105 -4.722 17.552 1.00 74.56 227 TRP A O 1
ATOM 1787 N N . GLU A 1 228 ? 22.010 -4.884 19.794 1.00 74.56 228 GLU A N 1
ATOM 1788 C CA . GLU A 1 228 ? 22.742 -6.157 19.902 1.00 74.56 228 GLU A CA 1
ATOM 1789 C C . GLU A 1 228 ? 21.859 -7.361 19.577 1.00 74.56 228 GLU A C 1
ATOM 1791 O O . GLU A 1 228 ? 22.347 -8.385 19.106 1.00 74.56 228 GLU A O 1
ATOM 1796 N N . SER A 1 229 ? 20.561 -7.241 19.844 1.00 78.06 229 SER A N 1
ATOM 1797 C CA . SER A 1 229 ? 19.541 -8.211 19.458 1.00 78.06 229 SER A CA 1
ATOM 1798 C C . SER A 1 229 ? 18.188 -7.520 19.401 1.00 78.06 229 SER A C 1
ATOM 1800 O O . SER A 1 229 ? 17.907 -6.648 20.228 1.00 78.06 229 SER A O 1
ATOM 1802 N N . VAL A 1 230 ? 17.361 -7.911 18.436 1.00 80.88 230 VAL A N 1
ATOM 1803 C CA . VAL A 1 230 ? 15.980 -7.458 18.287 1.00 80.88 230 VAL A CA 1
ATOM 1804 C C . VAL A 1 230 ? 15.072 -8.635 17.964 1.00 80.88 230 VAL A C 1
ATOM 1806 O O . VAL A 1 230 ? 15.377 -9.460 17.104 1.00 80.88 230 VAL A O 1
ATOM 1809 N N . LYS A 1 231 ? 13.915 -8.656 18.626 1.00 85.12 231 LYS A N 1
ATOM 1810 C CA . LYS A 1 231 ? 12.749 -9.459 18.269 1.00 85.12 231 LYS A CA 1
ATOM 1811 C C . LYS A 1 231 ? 11.633 -8.557 17.779 1.00 85.12 231 LYS A C 1
ATOM 1813 O O . LYS A 1 231 ? 11.345 -7.545 18.415 1.00 85.12 231 LYS A O 1
ATOM 1818 N N . LEU A 1 232 ? 11.010 -8.944 16.675 1.00 88.50 232 LEU A N 1
ATOM 1819 C CA . LEU A 1 232 ? 9.973 -8.176 15.995 1.00 88.50 232 LEU A CA 1
ATOM 1820 C C . LEU A 1 232 ? 8.612 -8.845 16.156 1.00 88.50 232 LEU A C 1
ATOM 1822 O O . LEU A 1 232 ? 8.502 -10.070 16.170 1.00 88.50 232 LEU A O 1
ATOM 1826 N N . TYR A 1 233 ? 7.574 -8.026 16.263 1.00 91.38 233 TYR A N 1
ATOM 1827 C CA . TYR A 1 233 ? 6.212 -8.462 16.525 1.00 91.38 233 TYR A CA 1
ATOM 1828 C C . TYR A 1 233 ? 5.229 -7.667 15.677 1.00 91.38 233 TYR A C 1
ATOM 1830 O O . TYR A 1 233 ? 5.374 -6.457 15.512 1.00 91.38 233 TYR A O 1
ATOM 1838 N N . TYR A 1 234 ? 4.195 -8.339 15.194 1.00 93.62 234 TYR A N 1
ATOM 1839 C CA . TYR A 1 234 ? 2.996 -7.709 14.667 1.00 93.62 234 TYR A CA 1
ATOM 1840 C C . TYR A 1 234 ? 1.922 -7.696 15.760 1.00 93.62 234 TYR A C 1
ATOM 1842 O O . TYR A 1 234 ? 1.612 -8.731 16.355 1.00 93.62 234 TYR A O 1
ATOM 1850 N N . LEU A 1 235 ? 1.391 -6.512 16.054 1.00 90.94 235 LEU A N 1
ATOM 1851 C CA . LEU A 1 235 ? 0.401 -6.266 17.095 1.00 90.94 235 LEU A CA 1
ATOM 1852 C C . LEU A 1 235 ? -0.933 -5.950 16.415 1.00 90.94 235 LEU A C 1
ATOM 1854 O O . LEU A 1 235 ? -1.067 -4.944 15.714 1.00 90.94 235 LEU A O 1
ATOM 1858 N N . LYS A 1 236 ? -1.918 -6.825 16.612 1.00 82.88 236 LYS A N 1
ATOM 1859 C CA . LYS A 1 236 ? -3.246 -6.700 16.002 1.00 82.88 236 LYS A CA 1
ATOM 1860 C C . LYS A 1 236 ? -4.141 -5.829 16.869 1.00 82.88 236 LYS A C 1
ATOM 1862 O O . LYS A 1 236 ? -3.957 -5.742 18.084 1.00 82.88 236 LYS A O 1
ATOM 1867 N N . SER A 1 237 ? -5.127 -5.188 16.250 1.00 73.06 237 SER A N 1
ATOM 1868 C CA . SER A 1 237 ? -6.051 -4.258 16.916 1.00 73.06 237 SER A CA 1
ATOM 1869 C C . SER A 1 237 ? -6.877 -4.894 18.046 1.00 73.06 237 SER A C 1
ATOM 1871 O O . SER A 1 237 ? -7.358 -4.187 18.928 1.00 73.06 237 SER A O 1
ATOM 1873 N N . ASP A 1 238 ? -6.990 -6.225 18.078 1.00 73.81 238 ASP A N 1
ATOM 1874 C CA . ASP A 1 238 ? -7.602 -6.991 19.172 1.00 73.81 238 ASP A CA 1
ATOM 1875 C C . ASP A 1 238 ? -6.656 -7.255 20.366 1.00 73.81 238 ASP A C 1
ATOM 1877 O O . ASP A 1 238 ? -7.045 -7.909 21.337 1.00 73.81 238 ASP A O 1
ATOM 1881 N N . GLY A 1 239 ? -5.418 -6.753 20.307 1.00 76.31 239 GLY A N 1
ATOM 1882 C CA . GLY A 1 239 ? -4.375 -6.945 21.314 1.00 76.31 239 GLY A CA 1
ATOM 1883 C C . GLY A 1 239 ? -3.620 -8.271 21.200 1.00 76.31 239 GLY A C 1
ATOM 1884 O O . GLY A 1 239 ? -2.765 -8.553 22.043 1.00 76.31 239 GLY A O 1
ATOM 1885 N N . SER A 1 240 ? -3.911 -9.099 20.191 1.00 83.38 240 SER A N 1
ATOM 1886 C CA . SER A 1 240 ? -3.117 -10.297 19.921 1.00 83.38 240 SER A CA 1
ATOM 1887 C C . SER A 1 240 ? -1.752 -9.940 19.325 1.00 83.38 240 SER A C 1
ATOM 1889 O O . SER A 1 240 ? -1.591 -8.947 18.611 1.00 83.38 240 SER A O 1
ATOM 1891 N N . VAL A 1 241 ? -0.752 -10.763 19.649 1.00 88.81 241 VAL A N 1
ATOM 1892 C CA . VAL A 1 241 ? 0.639 -10.564 19.236 1.00 88.81 241 VAL A CA 1
ATOM 1893 C C . VAL A 1 241 ? 1.115 -11.760 18.435 1.00 88.81 241 VAL A C 1
ATOM 1895 O O . VAL A 1 241 ? 0.917 -12.908 18.835 1.00 88.81 241 VAL A O 1
ATOM 1898 N N . GLU A 1 242 ? 1.771 -11.476 17.321 1.00 91.75 242 GLU A N 1
ATOM 1899 C CA . GLU A 1 242 ? 2.399 -12.459 16.453 1.00 91.75 242 GLU A CA 1
ATOM 1900 C C . GLU A 1 242 ? 3.895 -12.145 16.342 1.00 91.75 242 GLU A C 1
ATOM 1902 O O . GLU A 1 242 ? 4.271 -11.041 15.958 1.00 91.75 242 GLU A O 1
ATOM 1907 N N . GLU A 1 243 ? 4.758 -13.090 16.722 1.00 89.88 243 GLU A N 1
ATOM 1908 C CA . GLU A 1 243 ? 6.209 -12.942 16.553 1.00 89.88 243 GLU A CA 1
ATOM 1909 C C . GLU A 1 243 ? 6.564 -13.063 15.069 1.00 89.88 243 GLU A C 1
ATOM 1911 O O . GLU A 1 243 ? 6.214 -14.041 14.405 1.00 89.88 243 GLU A O 1
ATOM 1916 N N . ILE A 1 244 ? 7.283 -12.070 14.553 1.00 87.81 244 ILE A N 1
ATOM 1917 C CA . ILE A 1 244 ? 7.767 -12.060 13.178 1.00 87.81 244 ILE A CA 1
ATOM 1918 C C . ILE A 1 244 ? 9.049 -12.885 13.144 1.00 87.81 244 ILE A C 1
ATOM 1920 O O . ILE A 1 244 ? 10.120 -12.429 13.546 1.00 87.81 244 ILE A O 1
ATOM 1924 N N . ALA A 1 245 ? 8.933 -14.121 12.662 1.00 74.44 245 ALA A N 1
ATOM 1925 C CA . ALA A 1 245 ? 10.065 -15.028 12.557 1.00 74.44 245 ALA A CA 1
ATOM 1926 C C . ALA A 1 245 ? 11.080 -14.522 11.520 1.00 74.44 245 ALA A C 1
ATOM 1928 O O . ALA A 1 245 ? 10.823 -14.526 10.313 1.00 74.44 245 ALA A O 1
ATOM 1929 N N . LEU A 1 246 ? 12.254 -14.126 12.001 1.00 67.88 246 LEU A N 1
ATOM 1930 C CA . LEU A 1 246 ? 13.441 -13.856 11.192 1.00 67.88 246 LEU A CA 1
ATOM 1931 C C . LEU A 1 246 ? 14.450 -14.994 11.409 1.00 67.88 246 LEU A C 1
ATOM 1933 O O . LEU A 1 246 ? 14.342 -15.755 12.372 1.00 67.88 246 LEU A O 1
ATOM 1937 N N . ASN A 1 247 ? 15.401 -15.177 10.489 1.00 58.03 247 ASN A N 1
ATOM 1938 C CA . ASN A 1 247 ? 16.390 -16.261 10.565 1.00 58.03 247 ASN A CA 1
ATOM 1939 C C . ASN A 1 247 ? 17.440 -15.993 11.668 1.00 58.03 247 ASN A C 1
ATOM 1941 O O . ASN A 1 247 ? 18.602 -15.725 11.371 1.00 58.03 247 ASN A O 1
ATOM 1945 N N . GLY A 1 248 ? 17.034 -16.103 12.934 1.00 56.00 248 GLY A N 1
ATOM 1946 C CA . GLY A 1 248 ? 17.861 -15.850 14.118 1.00 56.00 248 GLY A CA 1
ATOM 1947 C C . GLY A 1 248 ? 17.645 -14.466 14.732 1.00 56.00 248 GLY A C 1
ATOM 1948 O O . GLY A 1 248 ? 16.833 -13.680 14.245 1.00 56.00 248 GLY A O 1
ATOM 1949 N N . ASP A 1 249 ? 18.376 -14.190 15.815 1.00 55.22 249 ASP A N 1
ATOM 1950 C CA . ASP A 1 249 ? 18.389 -12.865 16.433 1.00 55.22 249 ASP A CA 1
ATOM 1951 C C . ASP A 1 249 ? 19.005 -11.862 15.462 1.00 55.22 249 ASP A C 1
ATOM 1953 O O . ASP A 1 249 ? 20.107 -12.056 14.938 1.00 55.22 249 ASP A O 1
ATOM 1957 N N . VAL A 1 250 ? 18.271 -10.784 15.222 1.00 67.06 250 VAL A N 1
ATOM 1958 C CA . VAL A 1 250 ? 18.665 -9.751 14.277 1.00 67.06 250 VAL A CA 1
ATOM 1959 C C . VAL A 1 250 ? 19.327 -8.607 15.030 1.00 67.06 250 VAL A C 1
ATOM 1961 O O . VAL A 1 250 ? 18.837 -8.169 16.067 1.00 67.06 250 VAL A O 1
ATOM 1964 N N . THR A 1 251 ? 20.440 -8.104 14.508 1.00 70.31 251 THR A N 1
ATOM 1965 C CA . THR A 1 251 ? 20.994 -6.806 14.913 1.00 70.31 251 THR A CA 1
ATOM 1966 C C . THR A 1 251 ? 20.390 -5.741 13.999 1.00 70.31 251 THR A C 1
ATOM 1968 O O . THR A 1 251 ? 20.228 -6.008 12.819 1.00 70.31 251 THR A O 1
ATOM 1971 N N . GLY A 1 252 ? 20.005 -4.561 14.485 1.00 74.56 252 GLY A N 1
ATOM 1972 C CA . GLY A 1 252 ? 19.434 -3.501 13.630 1.00 74.56 252 GLY A CA 1
ATOM 1973 C C . GLY A 1 252 ? 18.166 -2.850 14.182 1.00 74.56 252 GLY A C 1
ATOM 1974 O O . GLY A 1 252 ? 17.751 -3.153 15.293 1.00 74.56 252 GLY A O 1
ATOM 1975 N N . GLY A 1 253 ? 17.596 -1.893 13.455 1.00 77.88 253 GLY A N 1
ATOM 1976 C CA . GLY A 1 253 ? 16.520 -1.028 13.941 1.00 77.88 253 GLY A CA 1
ATOM 1977 C C . GLY A 1 253 ? 15.852 -0.232 12.818 1.00 77.88 253 GLY A C 1
ATOM 1978 O O . GLY A 1 253 ? 16.250 -0.365 11.663 1.00 77.88 253 GLY A O 1
ATOM 1979 N N . PRO A 1 254 ? 14.858 0.616 13.130 1.00 78.81 254 PRO A N 1
ATOM 1980 C CA . PRO A 1 254 ? 14.226 1.485 12.136 1.00 78.81 254 PRO A CA 1
ATOM 1981 C C . PRO A 1 254 ? 15.272 2.327 11.391 1.00 78.81 254 PRO A C 1
ATOM 1983 O O . PRO A 1 254 ? 16.042 3.058 12.016 1.00 78.81 254 PRO A O 1
ATOM 1986 N N . ALA A 1 255 ? 15.321 2.206 10.062 1.00 73.19 255 ALA A N 1
ATOM 1987 C CA . ALA A 1 255 ? 16.516 2.560 9.287 1.00 73.19 255 ALA A CA 1
ATOM 1988 C C . ALA A 1 255 ? 16.862 4.058 9.316 1.00 73.19 255 ALA A C 1
ATOM 1990 O O . ALA A 1 255 ? 18.023 4.440 9.185 1.00 73.19 255 ALA A O 1
ATOM 1991 N N . LYS A 1 256 ? 15.860 4.931 9.485 1.00 73.06 256 LYS A N 1
ATOM 1992 C CA . LYS A 1 256 ? 16.057 6.393 9.472 1.00 73.06 256 LYS A CA 1
ATOM 1993 C C . LYS A 1 256 ? 16.107 7.010 10.871 1.00 73.06 256 LYS A C 1
ATOM 1995 O O . LYS A 1 256 ? 16.190 8.225 11.005 1.00 73.06 256 LYS A O 1
ATOM 2000 N N . VAL A 1 257 ? 16.088 6.187 11.919 1.00 70.81 257 VAL A N 1
ATOM 2001 C CA . VAL A 1 257 ? 16.131 6.633 13.315 1.00 70.81 257 VAL A CA 1
ATOM 2002 C C . VAL A 1 257 ? 17.468 6.238 13.930 1.00 70.81 257 VAL A C 1
ATOM 2004 O O . VAL A 1 257 ? 17.836 5.070 13.967 1.00 70.81 257 VAL A O 1
ATOM 2007 N N . SER A 1 258 ? 18.210 7.223 14.439 1.00 59.94 258 SER A N 1
ATOM 2008 C CA . SER A 1 258 ? 19.607 7.036 14.873 1.00 59.94 258 SER A CA 1
ATOM 2009 C C . SER A 1 258 ? 19.804 7.014 16.396 1.00 59.94 258 SER A C 1
ATOM 2011 O O . SER A 1 258 ? 20.923 6.816 16.868 1.00 59.94 258 SER A O 1
ATOM 2013 N N . GLY A 1 259 ? 18.746 7.192 17.203 1.00 58.16 259 GLY A N 1
ATOM 2014 C CA . GLY A 1 259 ? 18.854 7.239 18.671 1.00 58.16 259 GLY A CA 1
ATOM 2015 C C . GLY A 1 259 ? 17.666 6.629 19.427 1.00 58.16 259 GLY A C 1
ATOM 2016 O O . GLY A 1 259 ? 16.537 6.729 18.975 1.00 58.16 259 GLY A O 1
ATOM 2017 N N . ALA A 1 260 ? 17.911 6.043 20.612 1.00 51.25 260 ALA A N 1
ATOM 2018 C CA . ALA A 1 260 ? 16.878 5.399 21.462 1.00 51.25 260 ALA A CA 1
ATOM 2019 C C . ALA A 1 260 ? 15.815 6.366 21.958 1.00 51.25 260 ALA A C 1
ATOM 2021 O O . ALA A 1 260 ? 14.679 5.978 22.214 1.00 51.25 260 ALA A O 1
ATOM 2022 N N . GLU A 1 261 ? 16.212 7.619 22.156 1.00 58.19 261 GLU A N 1
ATOM 2023 C CA . GLU A 1 261 ? 15.321 8.652 22.666 1.00 58.19 261 GLU A CA 1
ATOM 2024 C C . GLU A 1 261 ? 14.364 9.165 21.578 1.00 58.19 261 GLU A C 1
ATOM 2026 O O . GLU A 1 261 ? 13.397 9.862 21.885 1.00 58.19 261 GLU A O 1
ATOM 2031 N N . GLN A 1 262 ? 14.609 8.820 20.306 1.00 62.09 262 GLN A N 1
ATOM 2032 C CA . GLN A 1 262 ? 13.703 9.134 19.209 1.00 62.09 262 GLN A CA 1
ATOM 2033 C C . GLN A 1 262 ? 12.546 8.131 19.208 1.00 62.09 262 GLN A C 1
ATOM 2035 O O . GLN A 1 262 ? 12.645 7.030 18.682 1.00 62.09 262 GLN A O 1
ATOM 2040 N N . MET A 1 263 ? 11.432 8.550 19.809 1.00 63.56 263 MET A N 1
ATOM 2041 C CA . MET A 1 263 ? 10.137 7.856 19.731 1.00 63.56 263 MET A CA 1
ATOM 2042 C C . MET A 1 263 ? 9.350 8.222 18.463 1.00 63.56 263 MET A C 1
ATOM 2044 O O . MET A 1 263 ? 8.215 7.791 18.287 1.00 63.56 263 MET A O 1
ATOM 2048 N N . ASP A 1 264 ? 9.930 9.066 17.610 1.00 69.50 264 ASP A N 1
ATOM 2049 C CA . ASP A 1 264 ? 9.352 9.468 16.337 1.00 69.50 264 ASP A CA 1
ATOM 2050 C C . ASP A 1 264 ? 9.955 8.612 15.222 1.00 69.50 264 ASP A C 1
ATOM 2052 O O . ASP A 1 264 ? 11.106 8.795 14.824 1.00 69.50 264 ASP A O 1
ATOM 2056 N N . PHE A 1 265 ? 9.160 7.659 14.743 1.00 79.38 265 PHE A N 1
ATOM 2057 C CA . PHE A 1 265 ? 9.524 6.748 13.661 1.00 79.38 265 PHE A CA 1
ATOM 2058 C C . PHE A 1 265 ? 9.020 7.222 12.296 1.00 79.38 265 PHE A C 1
ATOM 2060 O O . PHE A 1 265 ? 9.115 6.469 11.330 1.00 79.38 265 PHE A O 1
ATOM 2067 N N . SER A 1 266 ? 8.506 8.454 12.190 1.00 74.19 266 SER A N 1
ATOM 2068 C CA . SER A 1 266 ? 7.893 8.971 10.959 1.00 74.19 266 SER A CA 1
ATOM 2069 C C . SER A 1 266 ? 8.815 8.914 9.739 1.00 74.19 266 SER A C 1
ATOM 2071 O O . SER A 1 266 ? 8.355 8.689 8.622 1.00 74.19 266 SER A O 1
ATOM 2073 N N . GLU A 1 267 ? 10.127 9.044 9.941 1.00 79.75 267 GLU A N 1
ATOM 2074 C CA . GLU A 1 267 ? 11.110 8.952 8.859 1.00 79.75 267 GLU A CA 1
ATOM 2075 C C . GLU A 1 267 ? 11.356 7.508 8.387 1.00 79.75 267 GLU A C 1
ATOM 2077 O O . GLU A 1 267 ? 11.854 7.296 7.282 1.00 79.75 267 GLU A O 1
ATOM 2082 N N . SER A 1 268 ? 10.967 6.497 9.168 1.00 86.88 268 SER A N 1
ATOM 2083 C CA . SER A 1 268 ? 11.114 5.077 8.811 1.00 86.88 268 SER A CA 1
ATOM 2084 C C . SER A 1 268 ? 9.933 4.535 8.006 1.00 86.88 268 SER A C 1
ATOM 2086 O O . SER A 1 268 ? 9.812 3.327 7.846 1.00 86.88 268 SER A O 1
ATOM 2088 N N . PHE A 1 269 ? 9.063 5.398 7.481 1.00 90.56 269 PHE A N 1
ATOM 2089 C CA . PHE A 1 269 ? 7.948 4.976 6.639 1.00 90.56 269 PHE A CA 1
ATOM 2090 C C . PHE A 1 269 ? 8.182 5.264 5.158 1.00 90.56 269 PHE A C 1
ATOM 2092 O O . PHE A 1 269 ? 8.823 6.250 4.777 1.00 90.56 269 PHE A O 1
ATOM 2099 N N . ILE A 1 270 ? 7.611 4.406 4.316 1.00 92.31 270 ILE A N 1
ATOM 2100 C CA . ILE A 1 270 ? 7.459 4.616 2.877 1.00 92.31 270 ILE A CA 1
ATOM 2101 C C . ILE A 1 270 ? 5.994 4.377 2.528 1.00 92.31 270 ILE A C 1
ATOM 2103 O O . ILE A 1 270 ? 5.467 3.302 2.792 1.00 92.31 270 ILE A O 1
ATOM 2107 N N . THR A 1 271 ? 5.347 5.370 1.920 1.00 91.56 271 THR A N 1
ATOM 2108 C CA . THR A 1 271 ? 3.924 5.302 1.555 1.00 91.56 271 THR A CA 1
ATOM 2109 C C . THR A 1 271 ? 3.751 5.226 0.040 1.00 91.56 271 THR A C 1
ATOM 2111 O O . THR A 1 271 ? 4.216 6.105 -0.696 1.00 91.56 271 THR A O 1
ATOM 2114 N N . LEU A 1 272 ? 3.061 4.186 -0.421 1.00 89.06 272 LEU A N 1
ATOM 2115 C CA . LEU A 1 272 ? 2.792 3.855 -1.822 1.00 89.06 272 LEU A CA 1
ATOM 2116 C C . LEU A 1 272 ? 1.272 3.715 -1.992 1.00 89.06 272 LEU A C 1
ATOM 2118 O O . LEU A 1 272 ? 0.675 2.828 -1.385 1.00 89.06 272 LEU A O 1
ATOM 2122 N N . GLY A 1 273 ? 0.629 4.618 -2.739 1.00 85.62 273 GLY A N 1
ATOM 2123 C CA . GLY A 1 273 ? -0.832 4.702 -2.771 1.00 85.62 273 GLY A CA 1
ATOM 2124 C C . GLY A 1 273 ? -1.411 4.944 -1.374 1.00 85.62 273 GLY A C 1
ATOM 2125 O O . GLY A 1 273 ? -0.992 5.870 -0.673 1.00 85.62 273 GLY A O 1
ATOM 2126 N N . ASN A 1 274 ? -2.358 4.099 -0.964 1.00 81.00 274 ASN A N 1
ATOM 2127 C CA . ASN A 1 274 ? -2.932 4.087 0.381 1.00 81.00 274 ASN A CA 1
ATOM 2128 C C . ASN A 1 274 ? -2.145 3.254 1.409 1.00 81.00 274 ASN A C 1
ATOM 2130 O O . ASN A 1 274 ? -2.499 3.295 2.582 1.00 81.00 274 ASN A O 1
ATOM 2134 N N . LYS A 1 275 ? -1.108 2.510 1.007 1.00 89.69 275 LYS A N 1
ATOM 2135 C CA . LYS A 1 275 ? -0.366 1.619 1.908 1.00 89.69 275 LYS A CA 1
ATOM 2136 C C . LYS A 1 275 ? 0.869 2.285 2.477 1.00 89.69 275 LYS A C 1
ATOM 2138 O O . LYS A 1 275 ? 1.566 3.034 1.787 1.00 89.69 275 LYS A O 1
ATOM 2143 N N . THR A 1 276 ? 1.196 1.927 3.710 1.00 93.06 276 THR A N 1
ATOM 2144 C CA . THR A 1 276 ? 2.414 2.366 4.383 1.00 93.06 276 THR A CA 1
ATOM 2145 C C . THR A 1 276 ? 3.272 1.165 4.749 1.00 93.06 276 THR A C 1
ATOM 2147 O O . THR A 1 276 ? 2.769 0.122 5.149 1.00 93.06 276 THR A O 1
ATOM 2150 N N . PHE A 1 277 ? 4.586 1.317 4.610 1.00 94.94 277 PHE A N 1
ATOM 2151 C CA . PHE A 1 277 ? 5.572 0.287 4.911 1.00 94.94 277 PHE A CA 1
ATOM 2152 C C . PHE A 1 277 ? 6.593 0.813 5.912 1.00 94.94 277 PHE A C 1
ATOM 2154 O O . PHE A 1 277 ? 7.095 1.926 5.751 1.00 94.94 277 PHE A O 1
ATOM 2161 N N . LEU A 1 278 ? 6.912 0.011 6.926 1.00 93.38 278 LEU A N 1
ATOM 2162 C CA . LEU A 1 278 ? 7.989 0.268 7.876 1.00 93.38 278 LEU A CA 1
ATOM 2163 C C . LEU A 1 278 ? 9.314 -0.255 7.312 1.00 93.38 278 LEU A C 1
ATOM 2165 O O . LEU A 1 278 ? 9.465 -1.446 7.049 1.00 93.38 278 LEU A O 1
ATOM 2169 N N . ASP A 1 279 ? 10.267 0.653 7.166 1.00 91.12 279 ASP A N 1
ATOM 2170 C CA . ASP A 1 279 ? 11.654 0.412 6.791 1.00 91.12 279 ASP A CA 1
ATOM 2171 C C . ASP A 1 279 ? 12.489 0.048 8.025 1.00 91.12 279 ASP A C 1
ATOM 2173 O O . ASP A 1 279 ? 12.686 0.863 8.936 1.00 91.12 279 ASP A O 1
ATOM 2177 N N . PHE A 1 280 ? 12.965 -1.196 8.060 1.00 86.75 280 PHE A N 1
ATOM 2178 C CA . PHE A 1 280 ? 13.711 -1.753 9.178 1.00 86.75 280 PHE A CA 1
ATOM 2179 C C . PHE A 1 280 ? 15.050 -2.322 8.712 1.00 86.75 280 PHE A C 1
ATOM 2181 O O . PHE A 1 280 ? 15.105 -3.227 7.880 1.00 86.75 280 PHE A O 1
ATOM 2188 N N . GLU A 1 281 ? 16.145 -1.823 9.273 1.00 81.62 281 GLU A N 1
ATOM 2189 C CA . GLU A 1 281 ? 17.487 -2.311 8.982 1.00 81.62 281 GLU A CA 1
ATOM 2190 C C . GLU A 1 281 ? 17.775 -3.598 9.768 1.00 81.62 2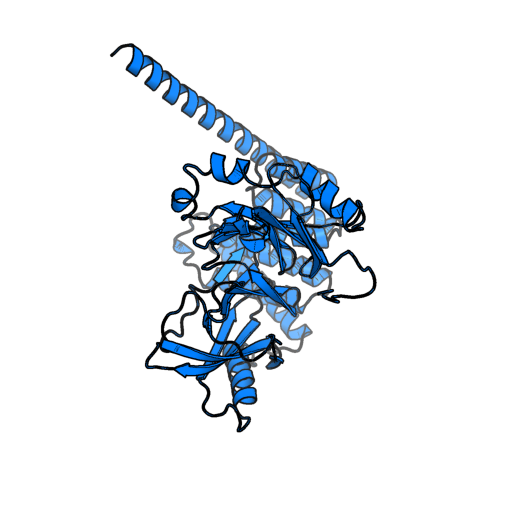81 GLU A C 1
ATOM 2192 O O . GLU A 1 281 ? 17.524 -3.685 10.971 1.00 81.62 281 GLU A O 1
ATOM 2197 N N . ILE A 1 282 ? 18.338 -4.590 9.083 1.00 76.06 282 ILE A N 1
ATOM 2198 C CA . ILE A 1 282 ? 18.787 -5.869 9.631 1.00 76.06 282 ILE A CA 1
ATOM 2199 C C . ILE A 1 282 ? 20.287 -6.011 9.319 1.00 76.06 282 ILE A C 1
ATOM 2201 O O . ILE A 1 282 ? 20.677 -6.324 8.203 1.00 76.06 282 ILE A O 1
ATOM 2205 N N . GLY A 1 283 ? 21.113 -5.772 10.334 1.00 64.44 283 GLY A N 1
ATOM 2206 C CA . GLY A 1 283 ? 22.392 -6.417 10.639 1.00 64.44 283 GLY A CA 1
ATOM 2207 C C . GLY A 1 283 ? 23.457 -6.564 9.552 1.00 64.44 283 GLY A C 1
ATOM 2208 O O . GLY A 1 283 ? 23.388 -7.440 8.698 1.00 64.44 283 GLY A O 1
ATOM 2209 N N . TYR A 1 284 ? 24.540 -5.799 9.732 1.00 54.28 284 TYR A N 1
ATOM 2210 C CA . TYR A 1 284 ? 25.797 -5.691 8.974 1.00 54.28 284 TYR A CA 1
ATOM 2211 C C . TYR A 1 284 ? 26.516 -7.010 8.615 1.00 54.28 284 TYR A C 1
ATOM 2213 O O . TYR A 1 284 ? 27.580 -7.337 9.148 1.00 54.28 284 TYR A O 1
ATOM 2221 N N . SER A 1 285 ? 26.019 -7.727 7.618 1.00 44.38 285 SER A N 1
ATOM 2222 C CA . SER A 1 285 ? 26.844 -8.608 6.794 1.00 44.38 285 SER A CA 1
ATOM 2223 C C . SER A 1 285 ? 26.949 -7.958 5.417 1.00 44.38 285 SER A C 1
ATOM 2225 O O . SER A 1 285 ? 25.953 -7.823 4.716 1.00 44.38 285 SER A O 1
ATOM 2227 N N . ALA A 1 286 ? 28.154 -7.508 5.050 1.00 40.88 286 ALA A N 1
ATOM 2228 C CA . ALA A 1 286 ? 28.463 -6.680 3.874 1.00 40.88 286 ALA A CA 1
ATOM 2229 C C . ALA A 1 286 ? 28.153 -7.321 2.496 1.00 40.88 286 ALA A C 1
ATOM 2231 O O . ALA A 1 286 ? 28.682 -6.877 1.483 1.00 40.88 286 ALA A O 1
ATOM 2232 N N . SER A 1 287 ? 27.350 -8.385 2.449 1.00 41.91 287 SER A N 1
ATOM 2233 C CA . SER A 1 287 ? 27.036 -9.165 1.251 1.00 41.91 287 SER A CA 1
ATOM 2234 C C . SER A 1 287 ? 25.561 -9.580 1.125 1.00 41.91 287 SER A C 1
ATOM 2236 O O . SER A 1 287 ? 25.240 -10.336 0.212 1.00 41.91 287 SER A O 1
ATOM 2238 N N . GLU A 1 288 ? 24.663 -9.139 2.015 1.00 52.12 288 GLU A N 1
ATOM 2239 C CA . GLU A 1 288 ? 23.253 -9.573 2.051 1.00 52.12 288 GLU A CA 1
ATOM 2240 C C . GLU A 1 288 ? 22.275 -8.396 2.223 1.00 52.12 288 GLU A C 1
ATOM 2242 O O . GLU A 1 288 ? 22.705 -7.321 2.633 1.00 52.12 288 GLU A O 1
ATOM 2247 N N . PRO A 1 289 ? 20.982 -8.549 1.856 1.00 54.84 289 PRO A N 1
ATOM 2248 C CA . PRO A 1 289 ? 19.980 -7.491 1.989 1.00 54.84 289 PRO A CA 1
ATOM 2249 C C . PRO A 1 289 ? 19.921 -6.940 3.416 1.00 54.84 289 PRO A C 1
ATOM 2251 O O . PRO A 1 289 ? 19.643 -7.668 4.364 1.00 54.84 289 PRO A O 1
ATOM 2254 N N . THR A 1 290 ? 20.171 -5.639 3.534 1.00 71.50 290 THR A N 1
ATOM 2255 C CA . THR A 1 290 ? 20.334 -4.915 4.800 1.00 71.50 290 THR A CA 1
ATOM 2256 C C . THR A 1 290 ? 19.042 -4.298 5.315 1.00 71.50 290 THR A C 1
ATOM 2258 O O . THR A 1 290 ? 19.006 -3.822 6.443 1.00 71.50 290 THR A O 1
ATOM 2261 N N . THR A 1 291 ? 17.971 -4.325 4.519 1.00 82.75 291 THR A N 1
ATOM 2262 C CA . THR A 1 291 ? 16.687 -3.713 4.862 1.00 82.75 291 THR A CA 1
ATOM 2263 C C . THR A 1 291 ? 15.537 -4.692 4.647 1.00 82.75 291 THR A C 1
ATOM 2265 O O . THR A 1 291 ? 15.473 -5.403 3.642 1.00 82.75 291 THR A O 1
ATOM 2268 N N . VAL A 1 292 ? 14.586 -4.697 5.576 1.00 87.00 292 VAL A N 1
ATOM 2269 C CA . VAL A 1 292 ? 13.293 -5.362 5.449 1.00 87.00 292 VAL A CA 1
ATOM 2270 C C . VAL A 1 292 ? 12.189 -4.320 5.503 1.00 87.00 292 VAL A C 1
ATOM 2272 O O . VAL A 1 292 ? 12.148 -3.478 6.394 1.00 87.00 292 VAL A O 1
ATOM 2275 N N . LEU A 1 293 ? 11.283 -4.405 4.534 1.00 91.81 293 LEU A N 1
ATOM 2276 C CA . LEU A 1 293 ? 10.054 -3.631 4.502 1.00 91.81 293 LEU A CA 1
ATOM 2277 C C . LEU A 1 293 ? 8.931 -4.455 5.107 1.00 91.81 293 LEU A C 1
ATOM 2279 O O . LEU A 1 293 ? 8.614 -5.529 4.589 1.00 91.81 293 LEU A O 1
ATOM 2283 N N . PHE A 1 294 ? 8.338 -3.945 6.179 1.00 92.94 294 PHE A N 1
ATOM 2284 C CA . PHE A 1 294 ? 7.157 -4.519 6.808 1.00 92.94 294 PHE A CA 1
ATOM 2285 C C . PHE A 1 294 ? 5.908 -3.760 6.375 1.00 92.94 294 PHE A C 1
ATOM 2287 O O . PHE A 1 294 ? 5.885 -2.533 6.412 1.00 92.94 294 PHE A O 1
ATOM 2294 N N . GLY A 1 295 ? 4.872 -4.481 5.968 1.00 93.88 295 GLY A N 1
ATOM 2295 C CA . GLY A 1 295 ? 3.571 -3.918 5.614 1.00 93.88 295 GLY A CA 1
ATOM 2296 C C . GLY A 1 295 ? 2.441 -4.761 6.181 1.00 93.88 295 GLY A C 1
ATOM 2297 O O . GLY A 1 295 ? 2.678 -5.756 6.865 1.00 93.88 295 GLY A O 1
ATOM 2298 N N . VAL A 1 296 ? 1.208 -4.374 5.882 1.00 92.19 296 VAL A N 1
ATOM 2299 C CA . VAL A 1 296 ? 0.015 -5.161 6.198 1.00 92.19 296 VAL A CA 1
ATOM 2300 C C . VAL A 1 296 ? -0.789 -5.341 4.918 1.00 92.19 296 VAL A C 1
ATOM 2302 O O . VAL A 1 296 ? -0.823 -4.466 4.052 1.00 92.19 296 VAL A O 1
ATOM 2305 N N . ASN A 1 297 ? -1.394 -6.512 4.767 1.00 88.81 297 ASN A N 1
ATOM 2306 C CA . ASN A 1 297 ? -2.363 -6.784 3.723 1.00 88.81 297 ASN A CA 1
ATOM 2307 C C . ASN A 1 297 ? -3.503 -7.618 4.312 1.00 88.81 297 ASN A C 1
ATOM 2309 O O . ASN A 1 297 ? -3.292 -8.768 4.711 1.00 88.81 297 ASN A O 1
ATOM 2313 N N . ASP A 1 298 ? -4.703 -7.039 4.360 1.00 82.81 298 ASP A N 1
ATOM 2314 C CA . ASP A 1 298 ? -5.908 -7.661 4.917 1.00 82.81 298 ASP A CA 1
ATOM 2315 C C . ASP A 1 298 ? -5.692 -8.165 6.360 1.00 82.81 298 ASP A C 1
ATOM 2317 O O . ASP A 1 298 ? -5.984 -9.321 6.686 1.00 82.81 298 ASP A O 1
ATOM 2321 N N . GLY A 1 299 ? -5.101 -7.325 7.220 1.00 82.88 299 GLY A N 1
ATOM 2322 C CA . GLY A 1 299 ? -4.827 -7.656 8.628 1.00 82.88 299 GLY A CA 1
ATOM 2323 C C . GLY A 1 299 ? -3.759 -8.735 8.866 1.00 82.88 299 GLY A C 1
ATOM 2324 O O . GLY A 1 299 ? -3.642 -9.258 9.978 1.00 82.88 299 GLY A O 1
ATOM 2325 N N . ASN A 1 300 ? -2.987 -9.101 7.839 1.00 88.19 300 ASN A N 1
ATOM 2326 C CA . ASN A 1 300 ? -1.823 -9.978 7.963 1.00 88.19 300 ASN A CA 1
ATOM 2327 C C . ASN A 1 300 ? -0.560 -9.188 7.642 1.00 88.19 300 ASN A C 1
ATOM 2329 O O . ASN A 1 300 ? -0.517 -8.486 6.631 1.00 88.19 300 ASN A O 1
ATOM 2333 N N . TYR A 1 301 ? 0.477 -9.319 8.470 1.00 92.06 301 TYR A N 1
ATOM 2334 C CA . TYR A 1 301 ? 1.737 -8.659 8.165 1.00 92.06 301 TYR A CA 1
ATOM 2335 C C . TYR A 1 301 ? 2.383 -9.274 6.919 1.00 92.06 301 TYR A C 1
ATOM 2337 O O . TYR A 1 301 ? 2.330 -10.483 6.680 1.00 92.06 301 TYR A O 1
ATOM 2345 N N . THR A 1 302 ? 3.043 -8.429 6.144 1.00 92.00 302 THR A N 1
ATOM 2346 C CA . THR A 1 302 ? 3.926 -8.816 5.054 1.00 92.00 302 THR A CA 1
ATOM 2347 C C . THR A 1 302 ? 5.338 -8.362 5.382 1.00 92.00 302 THR A C 1
ATOM 2349 O O . THR A 1 302 ? 5.552 -7.381 6.096 1.00 92.00 302 THR A O 1
ATOM 2352 N N . SER A 1 303 ? 6.330 -9.089 4.880 1.00 89.44 303 SER A N 1
ATOM 2353 C CA . SER A 1 303 ? 7.724 -8.682 4.987 1.00 89.44 303 SER A CA 1
ATOM 2354 C C . SER A 1 303 ? 8.456 -8.969 3.686 1.00 89.44 303 SER A C 1
ATOM 2356 O O . SER A 1 303 ? 8.284 -10.024 3.071 1.00 89.44 303 SER A O 1
ATOM 2358 N N . THR A 1 304 ? 9.268 -8.015 3.238 1.00 86.94 304 THR A N 1
ATOM 2359 C CA . THR A 1 304 ? 10.146 -8.209 2.086 1.00 86.94 304 THR A CA 1
ATOM 2360 C C . THR A 1 304 ? 11.537 -7.678 2.371 1.00 86.94 304 THR A C 1
ATOM 2362 O O . THR A 1 304 ? 11.717 -6.486 2.603 1.00 86.94 304 THR A O 1
ATOM 2365 N N . SER A 1 305 ? 12.533 -8.559 2.304 1.00 84.75 305 SER A N 1
ATOM 2366 C CA . SER A 1 305 ? 13.937 -8.156 2.292 1.00 84.75 305 SER A CA 1
ATOM 2367 C C . SER A 1 305 ? 14.271 -7.492 0.963 1.00 84.75 305 SER A C 1
ATOM 2369 O O . SER A 1 305 ? 14.087 -8.088 -0.101 1.00 84.75 305 SER A O 1
ATOM 2371 N N . VAL A 1 306 ? 14.786 -6.271 1.032 1.00 83.62 306 VAL A N 1
ATOM 2372 C CA . VAL A 1 306 ? 15.261 -5.507 -0.117 1.00 83.62 306 VAL A CA 1
ATOM 2373 C C . VAL A 1 306 ? 16.768 -5.309 -0.017 1.00 83.62 306 VAL A C 1
ATOM 2375 O O . VAL A 1 306 ? 17.361 -5.226 1.056 1.00 83.62 306 VAL A O 1
ATOM 2378 N N . TYR A 1 307 ? 17.404 -5.300 -1.177 1.00 79.12 307 TYR A N 1
ATOM 2379 C CA . TYR A 1 307 ? 18.839 -5.102 -1.327 1.00 79.12 307 TYR A CA 1
ATOM 2380 C C . TYR A 1 307 ? 19.235 -3.650 -1.025 1.00 79.12 307 TYR A C 1
ATOM 2382 O O . TYR A 1 307 ? 18.517 -2.750 -1.445 1.00 79.12 307 TYR A O 1
ATOM 2390 N N . GLY A 1 308 ? 20.394 -3.405 -0.413 1.00 77.19 308 GLY A N 1
ATOM 2391 C CA . GLY A 1 308 ? 20.903 -2.053 -0.152 1.00 77.19 308 GLY A CA 1
ATOM 2392 C C . GLY A 1 308 ? 20.154 -1.302 0.954 1.00 77.19 308 GLY A C 1
ATOM 2393 O O . GLY A 1 308 ? 19.396 -1.892 1.722 1.00 77.19 308 GLY A O 1
ATOM 2394 N N . TYR A 1 309 ? 20.388 0.009 1.034 1.00 78.12 309 TYR A N 1
ATOM 2395 C CA . TYR A 1 309 ? 19.908 0.857 2.128 1.00 78.12 309 TYR A CA 1
ATOM 2396 C C . TYR A 1 309 ? 18.876 1.884 1.652 1.00 78.12 309 TYR A C 1
ATOM 2398 O O . TYR A 1 309 ? 18.793 2.191 0.460 1.00 78.12 309 TYR A O 1
ATOM 2406 N N . PHE A 1 310 ? 18.136 2.439 2.617 1.00 80.44 310 PHE A N 1
ATOM 2407 C CA . PHE A 1 310 ? 17.270 3.618 2.484 1.00 80.44 310 PHE A CA 1
ATOM 2408 C C . PHE A 1 310 ? 16.362 3.583 1.248 1.00 80.44 310 PHE A C 1
ATOM 2410 O O . PHE A 1 310 ? 16.574 4.344 0.298 1.00 80.44 310 PHE A O 1
ATOM 2417 N N . PRO A 1 311 ? 15.342 2.714 1.234 1.00 90.12 311 PRO A N 1
ATOM 2418 C CA . PRO A 1 311 ? 14.440 2.643 0.108 1.00 90.12 311 PRO A CA 1
ATOM 2419 C C . PRO A 1 311 ? 13.697 3.974 -0.074 1.00 90.12 311 PRO A C 1
ATOM 2421 O O . PRO A 1 311 ? 13.248 4.618 0.878 1.00 90.12 311 PRO A O 1
ATOM 2424 N N . GLU A 1 312 ? 13.580 4.400 -1.325 1.00 91.19 312 GLU A N 1
ATOM 2425 C CA . GLU A 1 312 ? 12.967 5.658 -1.731 1.00 91.19 312 GLU A CA 1
ATOM 2426 C C . GLU A 1 312 ? 11.795 5.407 -2.677 1.00 91.19 312 GLU A C 1
ATOM 2428 O O . GLU A 1 312 ? 11.852 4.540 -3.550 1.00 91.19 312 GLU A O 1
ATOM 2433 N N . LYS A 1 313 ? 10.723 6.188 -2.526 1.00 93.25 313 LYS A N 1
ATOM 2434 C CA . LYS A 1 313 ? 9.572 6.131 -3.429 1.00 93.25 313 LYS A CA 1
ATOM 2435 C C . LYS A 1 313 ? 9.980 6.588 -4.830 1.00 93.25 313 LYS A C 1
ATOM 2437 O O . LYS A 1 313 ? 10.490 7.694 -5.003 1.00 93.25 313 LYS A O 1
ATOM 2442 N N . VAL A 1 314 ? 9.701 5.755 -5.829 1.00 91.50 314 VAL A N 1
ATOM 2443 C CA . VAL A 1 314 ? 9.854 6.088 -7.253 1.00 91.50 314 VAL A CA 1
ATOM 2444 C C . VAL A 1 314 ? 8.524 6.577 -7.819 1.00 91.50 314 VAL A C 1
ATOM 2446 O O . VAL A 1 314 ? 8.473 7.624 -8.461 1.00 91.50 314 VAL A O 1
ATOM 2449 N N . ASP A 1 315 ? 7.453 5.830 -7.556 1.00 88.25 315 ASP A N 1
ATOM 2450 C CA . ASP A 1 315 ? 6.072 6.172 -7.896 1.00 88.25 315 ASP A CA 1
ATOM 2451 C C . ASP A 1 315 ? 5.101 5.480 -6.922 1.00 88.25 315 ASP A C 1
ATOM 2453 O O . ASP A 1 315 ? 5.524 4.985 -5.881 1.00 88.25 315 ASP A O 1
ATOM 2457 N N . GLU A 1 316 ? 3.799 5.475 -7.215 1.00 87.25 316 GLU A N 1
ATOM 2458 C CA . GLU A 1 316 ? 2.776 4.915 -6.320 1.00 87.25 316 GLU A CA 1
ATOM 2459 C C . GLU A 1 316 ? 2.853 3.404 -6.107 1.00 87.25 316 GLU A C 1
ATOM 2461 O O . GLU A 1 316 ? 2.252 2.930 -5.159 1.00 87.25 316 GLU A O 1
ATOM 2466 N N . ASN A 1 317 ? 3.592 2.659 -6.931 1.00 90.94 317 ASN A N 1
ATOM 2467 C CA . ASN A 1 317 ? 3.750 1.210 -6.785 1.00 90.94 317 ASN A CA 1
ATOM 2468 C C . ASN A 1 317 ? 5.218 0.774 -6.835 1.00 90.94 317 ASN A C 1
ATOM 2470 O O . ASN A 1 317 ? 5.491 -0.421 -6.909 1.00 90.94 317 ASN A O 1
ATOM 2474 N N . HIS A 1 318 ? 6.173 1.706 -6.850 1.00 93.56 318 HIS A N 1
ATOM 2475 C CA . HIS A 1 318 ? 7.588 1.373 -6.961 1.00 93.56 318 HIS A CA 1
ATOM 2476 C C . HIS A 1 318 ? 8.439 2.100 -5.936 1.00 93.56 318 HIS A C 1
ATOM 2478 O O . HIS A 1 318 ? 8.261 3.287 -5.653 1.00 93.56 318 HIS A O 1
ATOM 2484 N N . ILE A 1 319 ? 9.459 1.385 -5.482 1.00 95.12 319 ILE A N 1
ATOM 2485 C CA . ILE A 1 319 ? 10.565 1.932 -4.705 1.00 95.12 319 ILE A CA 1
ATOM 2486 C C . ILE A 1 319 ? 11.878 1.645 -5.414 1.00 95.12 319 ILE A C 1
ATOM 2488 O O . ILE A 1 319 ? 11.977 0.715 -6.215 1.00 95.12 319 ILE A O 1
ATOM 2492 N N . ALA A 1 320 ? 12.901 2.416 -5.087 1.00 91.75 320 ALA A N 1
ATOM 2493 C CA . ALA A 1 320 ? 14.273 2.087 -5.406 1.00 91.75 320 ALA A CA 1
ATOM 2494 C C . ALA A 1 320 ? 15.085 1.985 -4.120 1.00 91.75 320 ALA A C 1
ATOM 2496 O O . ALA A 1 320 ? 14.847 2.717 -3.171 1.00 91.75 320 ALA A O 1
ATOM 2497 N N . THR A 1 321 ? 16.064 1.100 -4.107 1.00 88.44 321 THR A N 1
ATOM 2498 C CA . THR A 1 321 ? 17.124 1.059 -3.104 1.00 88.44 321 THR A CA 1
ATOM 2499 C C . THR A 1 321 ? 18.460 1.207 -3.804 1.00 88.44 321 THR A C 1
ATOM 2501 O O . THR A 1 321 ? 18.568 1.036 -5.027 1.00 88.44 321 THR A O 1
ATOM 2504 N N . SER A 1 322 ? 19.501 1.571 -3.067 1.00 82.25 322 SER A N 1
ATOM 2505 C CA . SER A 1 322 ? 20.848 1.648 -3.628 1.00 82.25 322 SER A CA 1
ATOM 2506 C C . SER A 1 322 ? 21.902 1.269 -2.591 1.00 82.25 322 SER A C 1
ATOM 2508 O O . SER A 1 322 ? 21.735 1.506 -1.396 1.00 82.25 322 SER A O 1
ATOM 2510 N N . ASP A 1 323 ? 22.991 0.682 -3.067 1.00 76.50 323 ASP A N 1
ATOM 2511 C CA . ASP A 1 323 ? 24.283 0.635 -2.391 1.00 76.50 323 ASP A CA 1
ATOM 2512 C C . ASP A 1 323 ? 25.383 1.111 -3.362 1.00 76.50 323 ASP A C 1
ATOM 2514 O O . ASP A 1 323 ? 25.100 1.730 -4.396 1.00 76.50 323 ASP A O 1
ATOM 2518 N N . LEU A 1 324 ? 26.647 0.862 -3.018 1.00 72.06 324 LEU A N 1
ATOM 2519 C CA . LEU A 1 324 ? 27.781 1.234 -3.864 1.00 72.06 324 LEU A CA 1
ATOM 2520 C C . LEU A 1 324 ? 27.753 0.505 -5.218 1.00 72.06 324 LEU A C 1
ATOM 2522 O O . LEU A 1 324 ? 28.060 1.108 -6.248 1.00 72.06 324 LEU A O 1
ATOM 2526 N N . ASP A 1 325 ? 27.334 -0.758 -5.235 1.00 73.62 325 ASP A N 1
ATOM 2527 C CA . ASP A 1 325 ? 27.456 -1.639 -6.394 1.00 73.62 325 ASP A CA 1
ATOM 2528 C C . ASP A 1 325 ? 26.208 -1.626 -7.284 1.00 73.62 325 ASP A C 1
ATOM 2530 O O . ASP A 1 325 ? 26.317 -1.726 -8.511 1.00 73.62 325 ASP A O 1
ATOM 2534 N N . TYR A 1 326 ? 25.019 -1.458 -6.700 1.00 79.06 326 TYR A N 1
ATOM 2535 C CA . TYR A 1 326 ? 23.737 -1.575 -7.381 1.00 79.06 326 TYR A CA 1
ATOM 2536 C C . TYR A 1 326 ? 22.703 -0.541 -6.936 1.00 79.06 326 TYR A C 1
ATOM 2538 O O . TYR A 1 326 ? 22.549 -0.208 -5.766 1.00 79.06 326 TYR A O 1
ATOM 2546 N N . ARG A 1 327 ? 21.876 -0.134 -7.898 1.00 85.44 327 ARG A N 1
ATOM 2547 C CA . ARG A 1 327 ? 20.576 0.499 -7.684 1.00 85.44 327 ARG A CA 1
ATOM 2548 C C . ARG A 1 327 ? 19.481 -0.455 -8.136 1.00 85.44 327 ARG A C 1
ATOM 2550 O O . ARG A 1 327 ? 19.481 -0.886 -9.288 1.00 85.44 327 ARG A O 1
ATOM 2557 N N . VAL A 1 328 ? 18.541 -0.772 -7.257 1.00 86.25 328 VAL A N 1
ATOM 2558 C CA . VAL A 1 328 ? 17.515 -1.795 -7.498 1.00 86.25 328 VAL A CA 1
ATOM 2559 C C . VAL A 1 328 ? 16.136 -1.168 -7.388 1.00 86.25 328 VAL A C 1
ATOM 2561 O O . VAL A 1 328 ? 15.865 -0.467 -6.425 1.00 86.25 328 VAL A O 1
ATOM 2564 N N . VAL A 1 329 ? 15.269 -1.399 -8.370 1.00 90.50 329 VAL A N 1
ATOM 2565 C CA . VAL A 1 329 ? 13.870 -0.957 -8.366 1.00 90.50 329 VAL A CA 1
ATOM 2566 C C . VAL A 1 329 ? 12.989 -2.155 -8.054 1.00 90.50 329 VAL A C 1
ATOM 2568 O O . VAL A 1 329 ? 13.146 -3.217 -8.661 1.00 90.50 329 VAL A O 1
ATOM 2571 N N . TYR A 1 330 ? 12.049 -1.967 -7.137 1.00 92.75 330 TYR A N 1
ATOM 2572 C CA . TYR A 1 330 ? 11.045 -2.953 -6.765 1.00 92.75 330 TYR A CA 1
ATOM 2573 C C . TYR A 1 330 ? 9.662 -2.422 -7.091 1.00 92.75 330 TYR A C 1
ATOM 2575 O O . TYR A 1 330 ? 9.413 -1.224 -6.975 1.00 92.75 330 TYR A O 1
ATOM 2583 N N . LYS A 1 331 ? 8.765 -3.331 -7.457 1.00 92.56 331 LYS A N 1
ATOM 2584 C CA . LYS A 1 331 ? 7.333 -3.087 -7.565 1.00 92.56 331 LYS A CA 1
ATOM 2585 C C . LYS A 1 331 ? 6.621 -3.701 -6.365 1.00 92.56 331 LYS A C 1
ATOM 2587 O O . LYS A 1 331 ? 6.879 -4.860 -6.044 1.00 92.56 331 LYS A O 1
ATOM 2592 N N . GLU A 1 332 ? 5.752 -2.932 -5.729 1.00 94.12 332 GLU A N 1
ATOM 2593 C CA . GLU A 1 332 ? 4.827 -3.403 -4.703 1.00 94.12 332 GLU A CA 1
ATOM 2594 C C . GLU A 1 332 ? 3.606 -4.047 -5.363 1.00 94.12 332 GLU A C 1
ATOM 2596 O O . GLU A 1 332 ? 3.027 -3.496 -6.301 1.00 94.12 332 GLU A O 1
ATOM 2601 N N . GLU A 1 333 ? 3.244 -5.234 -4.878 1.00 87.56 333 GLU A N 1
ATOM 2602 C CA . GLU A 1 333 ? 1.953 -5.869 -5.122 1.00 87.56 333 GLU A CA 1
ATOM 2603 C C . GLU A 1 333 ? 1.516 -6.613 -3.848 1.00 87.56 333 GLU A C 1
ATOM 2605 O O . GLU A 1 333 ? 2.202 -7.525 -3.384 1.00 87.56 333 GLU A O 1
ATOM 2610 N N . ASN A 1 334 ? 0.360 -6.248 -3.283 1.00 83.69 334 ASN A N 1
ATOM 2611 C CA . ASN A 1 334 ? -0.249 -6.915 -2.113 1.00 83.69 334 ASN A CA 1
ATOM 2612 C C . ASN A 1 334 ? 0.683 -7.036 -0.889 1.00 83.69 334 ASN A C 1
ATOM 2614 O O . ASN A 1 334 ? 0.735 -8.063 -0.216 1.00 83.69 334 ASN A O 1
ATOM 2618 N N . GLY A 1 335 ? 1.446 -5.982 -0.618 1.00 85.38 335 GLY A N 1
ATOM 2619 C CA . GLY A 1 335 ? 2.379 -5.872 0.493 1.00 85.38 335 GLY A CA 1
ATOM 2620 C C . GLY A 1 335 ? 3.728 -6.554 0.255 1.00 85.38 335 GLY A C 1
ATOM 2621 O O . GLY A 1 335 ? 4.551 -6.599 1.170 1.00 85.38 335 GLY A O 1
ATOM 2622 N N . ILE A 1 336 ? 3.965 -7.093 -0.946 1.00 87.38 336 ILE A N 1
ATOM 2623 C CA . ILE A 1 336 ? 5.200 -7.786 -1.322 1.00 87.38 336 ILE A CA 1
ATOM 2624 C C . ILE A 1 336 ? 5.946 -6.989 -2.388 1.00 87.38 336 ILE A C 1
ATOM 2626 O O . ILE A 1 336 ? 5.367 -6.561 -3.385 1.00 87.38 336 ILE A O 1
ATOM 2630 N N . PHE A 1 337 ? 7.255 -6.832 -2.199 1.00 89.06 337 PHE A N 1
ATOM 2631 C CA . PHE A 1 337 ? 8.119 -6.125 -3.139 1.00 89.06 337 PHE A CA 1
ATOM 2632 C C . PHE A 1 337 ? 8.864 -7.102 -4.050 1.00 89.06 337 PHE A C 1
ATOM 2634 O O . PHE A 1 337 ? 9.623 -7.959 -3.602 1.00 89.06 337 PHE A O 1
ATOM 2641 N N . THR A 1 338 ? 8.692 -6.957 -5.360 1.00 85.62 338 THR A N 1
ATOM 2642 C CA . THR A 1 338 ? 9.411 -7.765 -6.351 1.00 85.62 338 THR A CA 1
ATOM 2643 C C . THR A 1 338 ? 10.378 -6.888 -7.126 1.00 85.62 338 THR A C 1
ATOM 2645 O O . THR A 1 338 ? 9.976 -5.883 -7.704 1.00 85.62 338 THR A O 1
ATOM 2648 N N . GLU A 1 339 ? 11.658 -7.261 -7.145 1.00 86.75 339 GLU A N 1
ATOM 2649 C CA . GLU A 1 339 ? 12.673 -6.593 -7.966 1.00 86.75 339 GLU A CA 1
ATOM 2650 C C . GLU A 1 339 ? 12.254 -6.624 -9.443 1.00 86.75 339 GLU A C 1
ATOM 2652 O O . GLU A 1 339 ? 12.044 -7.695 -10.012 1.00 86.75 339 GLU A O 1
ATOM 2657 N N . THR A 1 340 ? 12.139 -5.450 -10.063 1.00 83.19 340 THR A N 1
ATOM 2658 C CA . THR A 1 340 ? 11.797 -5.293 -11.484 1.00 83.19 340 THR A CA 1
ATOM 2659 C C . THR A 1 340 ? 12.977 -4.828 -12.321 1.00 83.19 340 THR A C 1
ATOM 2661 O O . THR A 1 340 ? 12.994 -5.030 -13.536 1.00 83.19 340 THR A O 1
ATOM 2664 N N . MET A 1 341 ? 13.971 -4.195 -11.697 1.00 79.81 341 MET A N 1
ATOM 2665 C CA . MET A 1 341 ? 15.144 -3.683 -12.391 1.00 79.81 341 MET A CA 1
ATOM 2666 C C . MET A 1 341 ? 16.336 -3.599 -11.447 1.00 79.81 341 MET A C 1
ATOM 2668 O O . MET A 1 341 ? 16.212 -3.112 -10.330 1.00 79.81 341 MET A O 1
ATOM 2672 N N . ARG A 1 342 ? 17.518 -3.969 -11.941 1.00 83.38 342 ARG A N 1
ATOM 2673 C CA . ARG A 1 342 ? 18.797 -3.729 -11.271 1.00 83.38 342 ARG A CA 1
ATOM 2674 C C . ARG A 1 342 ? 19.743 -2.996 -12.205 1.00 83.38 342 ARG A C 1
ATOM 2676 O O . ARG A 1 342 ? 19.898 -3.350 -13.371 1.00 83.38 342 ARG A O 1
ATOM 2683 N N . MET A 1 343 ? 20.342 -1.938 -11.687 1.00 79.38 343 MET A N 1
ATOM 2684 C CA . MET A 1 343 ? 21.303 -1.066 -12.347 1.00 79.38 343 MET A CA 1
ATOM 2685 C C . MET A 1 343 ? 22.599 -1.036 -11.533 1.00 79.38 343 MET A C 1
ATOM 2687 O O . MET A 1 343 ? 22.546 -1.314 -10.339 1.00 79.38 343 MET A O 1
ATOM 2691 N N . PRO A 1 344 ? 23.743 -0.668 -12.133 1.00 74.81 344 PRO A N 1
ATOM 2692 C CA . PRO A 1 344 ? 24.931 -0.341 -11.349 1.00 74.81 344 PRO A CA 1
ATOM 2693 C C . PRO A 1 344 ? 24.655 0.841 -10.404 1.00 74.81 344 PRO A C 1
ATOM 2695 O O . PRO A 1 344 ? 23.905 1.754 -10.772 1.00 74.81 344 PRO A O 1
ATOM 2698 N N . GLY A 1 345 ? 25.251 0.784 -9.212 1.00 76.44 345 GLY A N 1
ATOM 2699 C CA . GLY A 1 345 ? 25.211 1.793 -8.149 1.00 76.44 345 GLY A CA 1
ATOM 2700 C C . GLY A 1 345 ? 26.118 2.989 -8.441 1.00 76.44 345 GLY A C 1
ATOM 2701 O O . GLY A 1 345 ? 26.286 3.365 -9.598 1.00 76.44 345 GLY A O 1
ATOM 2702 N N . GLU A 1 346 ? 26.688 3.623 -7.418 1.00 67.50 346 GLU A N 1
ATOM 2703 C CA . GLU A 1 346 ? 27.533 4.820 -7.597 1.00 67.50 346 GLU A CA 1
ATOM 2704 C C . GLU A 1 346 ? 29.013 4.498 -7.889 1.00 67.50 346 GLU A C 1
ATOM 2706 O O . GLU A 1 346 ? 29.686 5.281 -8.559 1.00 67.50 346 GLU A O 1
ATOM 2711 N N . ASP A 1 347 ? 29.511 3.322 -7.494 1.00 67.25 347 ASP A N 1
ATOM 2712 C CA . ASP A 1 347 ? 30.946 2.993 -7.525 1.00 67.25 347 ASP A CA 1
ATOM 2713 C C . ASP A 1 347 ? 31.417 2.269 -8.798 1.00 67.25 347 ASP A C 1
ATOM 2715 O O . ASP A 1 347 ? 32.597 1.917 -8.925 1.00 67.25 347 ASP A O 1
ATOM 2719 N N . TYR A 1 348 ? 30.558 2.093 -9.809 1.00 69.62 348 TYR A N 1
ATOM 2720 C CA . TYR A 1 348 ? 30.997 1.466 -11.065 1.00 69.62 348 TYR A CA 1
ATOM 2721 C C . TYR A 1 348 ? 32.129 2.251 -11.747 1.00 69.62 348 TYR A C 1
ATOM 2723 O O . TYR A 1 348 ? 32.902 1.640 -12.482 1.00 69.62 348 TYR A O 1
ATOM 2731 N N . GLU A 1 349 ? 32.280 3.558 -11.478 1.00 62.69 349 GLU A N 1
ATOM 2732 C CA . GLU A 1 349 ? 33.362 4.394 -12.024 1.00 62.69 349 GLU A CA 1
ATOM 2733 C C . GLU A 1 349 ? 34.771 3.899 -11.642 1.00 62.69 349 GLU A C 1
ATOM 2735 O O . GLU A 1 349 ? 35.742 4.187 -12.346 1.00 62.69 349 GLU A O 1
ATOM 2740 N N . TYR A 1 350 ? 34.914 3.124 -10.558 1.00 69.00 350 TYR A N 1
ATOM 2741 C CA . TYR A 1 350 ? 36.210 2.571 -10.148 1.00 69.00 350 TYR A CA 1
ATOM 2742 C C . TYR A 1 350 ? 36.683 1.410 -11.030 1.00 69.00 350 TYR A C 1
ATOM 2744 O O . TYR A 1 350 ? 37.891 1.187 -11.149 1.00 69.00 350 TYR A O 1
ATOM 2752 N N . ARG A 1 351 ? 35.753 0.656 -11.629 1.00 68.88 351 ARG A N 1
ATOM 2753 C CA . ARG A 1 351 ? 36.047 -0.555 -12.420 1.00 68.88 351 ARG A CA 1
ATOM 2754 C C . ARG A 1 351 ? 35.701 -0.413 -13.899 1.00 68.88 351 ARG A C 1
ATOM 2756 O O . ARG A 1 351 ? 36.341 -1.053 -14.729 1.00 68.88 351 ARG A O 1
ATOM 2763 N N . PHE A 1 352 ? 34.738 0.440 -14.224 1.00 73.75 352 PHE A N 1
ATOM 2764 C CA . PHE A 1 352 ? 34.239 0.695 -15.569 1.00 73.75 352 PHE A CA 1
ATOM 2765 C C . PHE A 1 352 ? 34.266 2.201 -15.835 1.00 73.75 352 PHE A C 1
ATOM 2767 O O . PHE A 1 352 ? 33.905 3.000 -14.979 1.00 73.75 352 PHE A O 1
ATOM 2774 N N . ALA A 1 353 ? 34.656 2.624 -17.036 1.00 77.31 353 ALA A N 1
ATOM 2775 C CA . ALA A 1 353 ? 34.759 4.044 -17.368 1.00 77.31 353 ALA A CA 1
ATOM 2776 C C . ALA A 1 353 ? 33.391 4.725 -17.552 1.00 77.31 353 ALA A C 1
ATOM 2778 O O . ALA A 1 353 ? 33.321 5.952 -17.644 1.00 77.31 353 ALA A O 1
ATOM 2779 N N . SER A 1 354 ? 32.304 3.953 -17.670 1.00 77.19 354 SER A N 1
ATOM 2780 C CA . SER A 1 354 ? 30.939 4.474 -17.785 1.00 77.19 354 SER A CA 1
ATOM 2781 C C . SER A 1 354 ? 29.877 3.421 -17.450 1.00 77.19 354 SER A C 1
ATOM 2783 O O . SER A 1 354 ? 30.125 2.218 -17.538 1.00 77.19 354 SER A O 1
ATOM 2785 N N . LYS A 1 355 ? 28.649 3.882 -17.173 1.00 76.94 355 LYS A N 1
ATOM 2786 C CA . LYS A 1 355 ? 27.468 3.021 -17.009 1.00 76.94 355 LYS A CA 1
ATOM 2787 C C . LYS A 1 355 ? 27.224 2.146 -18.239 1.00 76.94 355 LYS A C 1
ATOM 2789 O O . LYS A 1 355 ? 26.813 1.000 -18.111 1.00 76.94 355 LYS A O 1
ATOM 2794 N N . GLU A 1 356 ? 27.463 2.690 -19.430 1.00 83.25 356 GLU A N 1
ATOM 2795 C CA . GLU A 1 356 ? 27.307 1.961 -20.690 1.00 83.25 356 GLU A CA 1
ATOM 2796 C C . GLU A 1 356 ? 28.307 0.803 -20.788 1.00 83.25 356 GLU A C 1
ATOM 2798 O O . GLU A 1 356 ? 27.935 -0.294 -21.189 1.00 83.25 356 GLU A O 1
ATOM 2803 N N . GLU A 1 357 ? 29.553 1.010 -20.357 1.00 82.56 357 GLU A N 1
ATOM 2804 C CA . GLU A 1 357 ? 30.564 -0.050 -20.312 1.00 82.56 357 GLU A CA 1
ATOM 2805 C C . GLU A 1 357 ? 30.196 -1.156 -19.317 1.00 82.56 357 GLU A C 1
ATOM 2807 O O . GLU A 1 357 ? 30.264 -2.329 -19.679 1.00 82.56 357 GLU A O 1
ATOM 2812 N N . TYR A 1 358 ? 29.741 -0.794 -18.111 1.00 80.00 358 TYR A N 1
ATOM 2813 C CA . TYR A 1 358 ? 29.237 -1.764 -17.136 1.00 80.00 358 TYR A CA 1
ATOM 2814 C C . TYR A 1 358 ? 28.105 -2.605 -17.733 1.00 80.00 358 TYR A C 1
ATOM 2816 O O . TYR A 1 358 ? 28.179 -3.832 -17.734 1.00 80.00 358 TYR A O 1
ATOM 2824 N N . LEU A 1 359 ? 27.080 -1.959 -18.301 1.00 79.19 359 LEU A N 1
ATOM 2825 C CA . LEU A 1 359 ? 25.924 -2.657 -18.871 1.00 79.19 359 LEU A CA 1
ATOM 2826 C C . LEU A 1 359 ? 26.322 -3.562 -20.042 1.00 79.19 359 LEU A C 1
ATOM 2828 O O . LEU A 1 359 ? 25.801 -4.666 -20.159 1.00 79.19 359 LEU A O 1
ATOM 2832 N N . ASN A 1 360 ? 27.282 -3.134 -20.864 1.00 83.00 360 ASN A N 1
ATOM 2833 C CA . ASN A 1 360 ? 27.820 -3.943 -21.958 1.00 83.00 360 ASN A CA 1
ATOM 2834 C C . ASN A 1 360 ? 28.669 -5.133 -21.482 1.00 83.00 360 ASN A C 1
ATOM 2836 O O . ASN A 1 360 ? 28.958 -6.020 -22.283 1.00 83.00 360 ASN A O 1
ATOM 2840 N N . SER A 1 361 ? 29.093 -5.157 -20.215 1.00 81.75 361 SER A N 1
ATOM 2841 C CA . SER A 1 361 ? 29.830 -6.283 -19.635 1.00 81.75 361 SER A CA 1
ATOM 2842 C C . SER A 1 361 ? 28.925 -7.398 -19.099 1.00 81.75 361 SER A C 1
ATOM 2844 O O . SER A 1 361 ? 29.416 -8.506 -18.892 1.00 81.75 361 SER A O 1
ATOM 2846 N N . MET A 1 362 ? 27.631 -7.116 -18.898 1.00 84.25 362 MET A N 1
ATOM 2847 C CA . MET A 1 362 ? 26.638 -8.035 -18.329 1.00 84.25 362 MET A CA 1
ATOM 2848 C C . MET A 1 362 ? 26.059 -8.990 -19.383 1.00 84.25 362 MET A C 1
ATOM 2850 O O . MET A 1 362 ? 26.117 -8.729 -20.586 1.00 84.25 362 MET A O 1
ATOM 2854 N N . LEU A 1 363 ? 25.453 -10.093 -18.934 1.00 87.00 363 LEU A N 1
ATOM 2855 C CA . LEU A 1 363 ? 24.746 -11.014 -19.823 1.00 87.00 363 LEU A CA 1
ATOM 2856 C C . LEU A 1 363 ? 23.438 -10.392 -20.318 1.00 87.00 363 LEU A C 1
ATOM 2858 O O . LEU A 1 363 ? 22.682 -9.786 -19.552 1.00 87.00 363 LEU A O 1
ATOM 2862 N N . THR A 1 364 ? 23.156 -10.588 -21.604 1.00 86.12 364 THR A N 1
ATOM 2863 C CA . THR A 1 364 ? 21.886 -10.200 -22.226 1.00 86.12 364 THR A CA 1
ATOM 2864 C C . THR A 1 364 ? 20.740 -11.093 -21.750 1.00 86.12 364 THR A C 1
ATOM 2866 O O . THR A 1 364 ? 20.940 -12.236 -21.339 1.00 86.12 364 THR A O 1
ATOM 2869 N N . GLU A 1 365 ? 19.508 -10.598 -21.862 1.00 85.69 365 GLU A N 1
ATOM 2870 C CA . GLU A 1 365 ? 18.308 -11.362 -21.500 1.00 85.69 365 GLU A CA 1
ATOM 2871 C C . GLU A 1 365 ? 18.186 -12.682 -22.283 1.00 85.69 365 GLU A C 1
ATOM 2873 O O . GLU A 1 365 ? 17.779 -13.700 -21.728 1.00 85.69 365 GLU A O 1
ATOM 2878 N N . GLU A 1 366 ? 18.587 -12.692 -23.557 1.00 88.00 366 GLU A N 1
ATOM 2879 C CA . GLU A 1 366 ? 18.612 -13.901 -24.389 1.00 88.00 366 GLU A CA 1
ATOM 2880 C C . GLU A 1 366 ? 19.602 -14.939 -23.836 1.00 88.00 366 GLU A C 1
ATOM 2882 O O . GLU A 1 366 ? 19.240 -16.101 -23.661 1.00 88.00 366 GLU A O 1
ATOM 2887 N N . GLN A 1 367 ? 20.809 -14.508 -23.448 1.00 88.44 367 GLN A N 1
ATOM 2888 C CA . GLN A 1 367 ? 21.810 -15.386 -22.825 1.00 88.44 367 GLN A CA 1
ATOM 2889 C C . GLN A 1 367 ? 21.334 -15.946 -21.477 1.00 88.44 367 GLN A C 1
ATOM 2891 O O . GLN A 1 367 ? 21.564 -17.118 -21.182 1.00 88.44 367 GLN A O 1
ATOM 2896 N N . LEU A 1 368 ? 20.647 -15.135 -20.669 1.00 89.06 368 LEU A N 1
ATOM 2897 C CA . LEU A 1 368 ? 20.085 -15.560 -19.384 1.00 89.06 368 LEU A CA 1
ATOM 2898 C C . LEU A 1 368 ? 18.950 -16.583 -19.562 1.00 89.06 368 LEU A C 1
ATOM 2900 O O . LEU A 1 368 ? 18.891 -17.581 -18.840 1.00 89.06 368 LEU A O 1
ATOM 2904 N N . LYS A 1 369 ? 18.081 -16.382 -20.558 1.00 89.88 369 LYS A N 1
ATOM 2905 C CA . LYS A 1 369 ? 17.019 -17.336 -20.918 1.00 89.88 369 LYS A CA 1
ATOM 2906 C C . LYS A 1 369 ? 17.587 -18.661 -21.409 1.00 89.88 369 LYS A C 1
ATOM 2908 O O . LYS A 1 369 ? 17.165 -19.722 -20.947 1.00 89.88 369 LYS A O 1
ATOM 2913 N N . ASP A 1 370 ? 18.580 -18.606 -22.291 1.00 89.06 370 ASP A N 1
ATOM 2914 C CA . ASP A 1 370 ? 19.266 -19.796 -22.791 1.00 89.06 370 ASP A CA 1
ATOM 2915 C C . ASP A 1 370 ? 19.971 -20.564 -21.665 1.00 89.06 370 ASP A C 1
ATOM 2917 O O . ASP A 1 370 ? 19.893 -21.794 -21.607 1.00 89.06 370 ASP A O 1
ATOM 2921 N N . MET A 1 371 ? 20.588 -19.846 -20.723 1.00 89.12 371 MET A N 1
ATOM 2922 C CA . MET A 1 371 ? 21.176 -20.419 -19.515 1.00 89.12 371 MET A CA 1
ATOM 2923 C C . MET A 1 371 ? 20.129 -21.121 -18.643 1.00 89.12 371 MET A C 1
ATOM 2925 O O . MET A 1 371 ? 20.329 -22.284 -18.296 1.00 89.12 371 MET A O 1
ATOM 2929 N N . ALA A 1 372 ? 19.025 -20.456 -18.286 1.00 89.81 372 ALA A N 1
ATOM 2930 C CA . ALA A 1 372 ? 17.978 -21.054 -17.451 1.00 89.81 372 ALA A CA 1
ATOM 2931 C C . ALA A 1 372 ? 17.411 -22.333 -18.075 1.00 89.81 372 ALA A C 1
ATOM 2933 O O . ALA A 1 372 ? 17.268 -23.342 -17.381 1.00 89.81 372 ALA A O 1
ATOM 2934 N N . ARG A 1 373 ? 17.188 -22.328 -19.396 1.00 90.50 373 ARG A N 1
ATOM 2935 C CA . ARG A 1 373 ? 16.793 -23.531 -20.137 1.00 90.50 373 ARG A CA 1
ATOM 2936 C C . ARG A 1 373 ? 17.822 -24.650 -19.970 1.00 90.50 373 ARG A C 1
ATOM 2938 O O . ARG A 1 373 ? 17.451 -25.800 -19.747 1.00 90.50 373 ARG A O 1
ATOM 2945 N N . GLY A 1 374 ? 19.111 -24.322 -20.053 1.00 88.38 374 GLY A N 1
ATOM 2946 C CA . GLY A 1 374 ? 20.190 -25.277 -19.810 1.00 88.38 374 GLY A CA 1
ATOM 2947 C C . GLY A 1 374 ? 20.190 -25.838 -18.382 1.00 88.38 374 GLY A C 1
ATOM 2948 O O . GLY A 1 374 ? 20.451 -27.026 -18.203 1.00 88.38 374 GLY A O 1
ATOM 2949 N N . LEU A 1 375 ? 19.856 -25.021 -17.379 1.00 88.69 375 LEU A N 1
ATOM 2950 C CA . LEU A 1 375 ? 19.733 -25.434 -15.973 1.00 88.69 375 LEU A CA 1
ATOM 2951 C C . LEU A 1 375 ? 18.446 -26.226 -15.671 1.00 88.69 375 LEU A C 1
ATOM 2953 O O . LEU A 1 375 ? 18.229 -26.617 -14.524 1.00 88.69 375 LEU A O 1
ATOM 2957 N N . GLY A 1 376 ? 17.605 -26.473 -16.682 1.00 89.62 376 GLY A N 1
ATOM 2958 C CA . GLY A 1 376 ? 16.370 -27.247 -16.566 1.00 89.62 376 GLY A CA 1
ATOM 2959 C C . GLY A 1 376 ? 15.147 -26.442 -16.123 1.00 89.62 376 GLY A C 1
ATOM 2960 O O . GLY A 1 376 ? 14.117 -27.042 -15.828 1.00 89.62 376 GLY A O 1
ATOM 2961 N N . VAL A 1 377 ? 15.238 -25.111 -16.082 1.00 90.31 377 VAL A N 1
ATOM 2962 C CA . VAL A 1 377 ? 14.127 -24.232 -15.693 1.00 90.31 377 VAL A CA 1
ATOM 2963 C C . VAL A 1 377 ? 13.095 -24.168 -16.837 1.00 90.31 377 VAL A C 1
ATOM 2965 O O . VAL A 1 377 ? 13.485 -23.874 -17.973 1.00 90.31 377 VAL A O 1
ATOM 2968 N N . PRO A 1 378 ? 11.797 -24.434 -16.583 1.00 89.88 378 PRO A N 1
ATOM 2969 C CA . P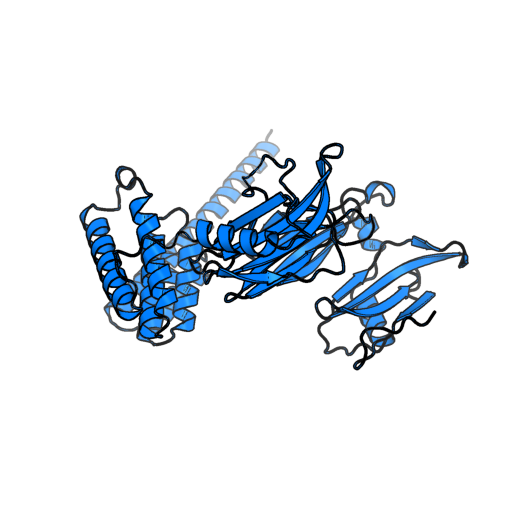RO A 1 378 ? 10.749 -24.347 -17.603 1.00 89.88 378 PRO A CA 1
ATOM 2970 C C . PRO A 1 378 ? 10.585 -22.931 -18.174 1.00 89.88 378 PRO A C 1
ATOM 2972 O O . PRO A 1 378 ? 10.669 -21.951 -17.440 1.00 89.88 378 PRO A O 1
ATOM 2975 N N . GLU A 1 379 ? 10.317 -22.815 -19.480 1.00 87.25 379 GLU A N 1
ATOM 2976 C CA . GLU A 1 379 ? 10.153 -21.510 -20.152 1.00 87.25 379 GLU A CA 1
ATOM 2977 C C . GLU A 1 379 ? 8.857 -20.778 -19.777 1.00 87.25 379 GLU A C 1
ATOM 2979 O O . GLU A 1 379 ? 8.760 -19.568 -19.957 1.00 87.25 379 GLU A O 1
ATOM 2984 N N . ASP A 1 380 ? 7.849 -21.510 -19.304 1.00 88.25 380 ASP A N 1
ATOM 2985 C CA . ASP A 1 380 ? 6.562 -20.982 -18.852 1.00 88.25 380 ASP A CA 1
ATOM 2986 C C . ASP A 1 380 ? 6.562 -20.583 -17.370 1.00 88.25 380 ASP A C 1
ATOM 2988 O O . ASP A 1 380 ? 5.576 -20.023 -16.888 1.00 88.25 380 ASP A O 1
ATOM 2992 N N . LEU A 1 381 ? 7.654 -20.857 -16.651 1.00 83.69 381 LEU A N 1
ATOM 2993 C CA . LEU A 1 381 ? 7.812 -20.441 -15.268 1.00 83.69 381 LEU A CA 1
ATOM 2994 C C . LEU A 1 381 ? 8.169 -18.954 -15.210 1.00 83.69 381 LEU A C 1
ATOM 2996 O O . LEU A 1 381 ? 9.108 -18.503 -15.867 1.00 83.69 381 LEU A O 1
ATOM 3000 N N . ASP A 1 382 ? 7.446 -18.203 -14.383 1.00 82.81 382 ASP A N 1
ATOM 3001 C CA . ASP A 1 382 ? 7.772 -16.806 -14.118 1.00 82.81 382 ASP A CA 1
ATOM 3002 C C . ASP A 1 382 ? 9.028 -16.728 -13.237 1.00 82.81 382 ASP A C 1
ATOM 3004 O O . ASP A 1 382 ? 9.020 -17.109 -12.056 1.00 82.81 382 ASP A O 1
ATOM 3008 N N . VAL A 1 383 ? 10.139 -16.317 -13.854 1.00 84.50 383 VAL A N 1
ATOM 3009 C CA . VAL A 1 383 ? 11.470 -16.314 -13.245 1.00 84.50 383 VAL A CA 1
ATOM 3010 C C . VAL A 1 383 ? 12.182 -14.984 -13.436 1.00 84.50 383 VAL A C 1
ATOM 3012 O O . VAL A 1 383 ? 12.079 -14.331 -14.473 1.00 84.50 383 VAL A O 1
ATOM 3015 N N . ARG A 1 384 ? 12.978 -14.619 -12.433 1.00 81.50 384 ARG A N 1
ATOM 3016 C CA . ARG A 1 384 ? 13.886 -13.471 -12.443 1.00 81.50 384 ARG A CA 1
ATOM 3017 C C . ARG A 1 384 ? 15.339 -13.934 -12.431 1.00 81.50 384 ARG A C 1
ATOM 3019 O O . ARG A 1 384 ? 15.659 -14.974 -11.853 1.00 81.50 384 ARG A O 1
ATOM 3026 N N . TYR A 1 385 ? 16.216 -13.132 -13.023 1.00 84.62 385 TYR A N 1
ATOM 3027 C CA . TYR A 1 385 ? 17.655 -13.382 -13.076 1.00 84.62 385 TYR A CA 1
ATOM 3028 C C . TYR A 1 385 ? 18.390 -12.359 -12.219 1.00 84.62 385 TYR A C 1
ATOM 3030 O O . TYR A 1 385 ? 18.255 -11.160 -12.450 1.00 84.62 385 TYR A O 1
ATOM 3038 N N . ILE A 1 386 ? 19.197 -12.823 -11.271 1.00 78.62 386 ILE A N 1
ATOM 3039 C CA . ILE A 1 386 ? 20.115 -11.967 -10.517 1.00 78.62 386 ILE A CA 1
ATOM 3040 C C . ILE A 1 386 ? 21.514 -12.321 -10.993 1.00 78.62 386 ILE A C 1
ATOM 3042 O O . ILE A 1 386 ? 21.967 -13.437 -10.767 1.00 78.62 386 ILE A O 1
ATOM 3046 N N . GLN A 1 387 ? 22.186 -11.395 -11.668 1.00 85.62 387 GLN A N 1
ATOM 3047 C CA . GLN A 1 387 ? 23.573 -11.571 -12.091 1.00 85.62 387 GLN A CA 1
ATOM 3048 C C . GLN A 1 387 ? 24.489 -10.644 -11.294 1.00 85.62 387 GLN A C 1
ATOM 3050 O O . GLN A 1 387 ? 24.154 -9.482 -11.065 1.00 85.62 387 GLN A O 1
ATOM 3055 N N . GLY A 1 388 ? 25.626 -11.177 -10.858 1.00 76.50 388 GLY A N 1
ATOM 3056 C CA . GLY A 1 388 ? 26.694 -10.405 -10.239 1.00 76.50 388 GLY A CA 1
ATOM 3057 C C . GLY A 1 388 ? 27.550 -9.684 -11.277 1.00 76.50 388 GLY A C 1
ATOM 3058 O O . GLY A 1 388 ? 27.391 -9.852 -12.485 1.00 76.50 388 GLY A O 1
ATOM 3059 N N . GLU A 1 389 ? 28.500 -8.894 -10.798 1.00 77.06 389 GLU A N 1
ATOM 3060 C CA . GLU A 1 389 ? 29.495 -8.256 -11.653 1.00 77.06 389 GLU A CA 1
ATOM 3061 C C . GLU A 1 389 ? 30.491 -9.257 -12.263 1.00 77.06 389 GLU A C 1
ATOM 3063 O O . GLU A 1 389 ? 30.805 -10.312 -11.698 1.00 77.06 389 GLU A O 1
ATOM 3068 N N . ARG A 1 390 ? 31.056 -8.876 -13.413 1.00 84.56 390 ARG A N 1
ATOM 3069 C CA . ARG A 1 390 ? 32.170 -9.587 -14.042 1.00 84.56 390 ARG A CA 1
ATOM 3070 C C . ARG A 1 390 ? 33.379 -9.608 -13.099 1.00 84.56 390 ARG A C 1
ATOM 3072 O O . ARG A 1 390 ? 34.004 -8.580 -12.856 1.00 84.56 390 ARG A O 1
ATOM 3079 N N . SER A 1 391 ? 33.747 -10.798 -12.635 1.00 81.00 391 SER A N 1
ATOM 3080 C CA . SER A 1 391 ? 34.816 -11.022 -11.655 1.00 81.00 391 SER A CA 1
ATOM 3081 C C . SER A 1 391 ? 35.885 -11.971 -12.194 1.00 81.00 391 SER A C 1
ATOM 3083 O O . SER A 1 391 ? 35.582 -12.889 -12.954 1.00 81.00 391 SER A O 1
ATOM 3085 N N . TYR A 1 392 ? 37.155 -11.749 -11.838 1.00 81.75 392 TYR A N 1
ATOM 3086 C CA . TYR A 1 392 ? 38.251 -12.622 -12.266 1.00 81.75 392 TYR A CA 1
ATOM 3087 C C . TYR A 1 392 ? 38.427 -13.767 -11.275 1.00 81.75 392 TYR A C 1
ATOM 3089 O O . TYR A 1 392 ? 38.732 -13.542 -10.103 1.00 81.75 392 TYR A O 1
ATOM 3097 N N . TRP A 1 393 ? 38.275 -15.002 -11.747 1.00 79.75 393 TRP A N 1
ATOM 3098 C CA . TRP A 1 393 ? 38.532 -16.181 -10.940 1.00 79.75 393 TRP A CA 1
ATOM 3099 C C . TRP A 1 393 ? 39.959 -16.683 -11.165 1.00 79.75 393 TRP A C 1
ATOM 3101 O O . TRP A 1 393 ? 40.260 -17.351 -12.155 1.00 79.75 393 TRP A O 1
ATOM 3111 N N . GLU A 1 394 ? 40.845 -16.383 -10.212 1.00 76.44 394 GLU A N 1
ATOM 3112 C CA . GLU A 1 394 ? 42.282 -16.664 -10.330 1.00 76.44 394 GLU A CA 1
ATOM 3113 C C . GLU A 1 394 ? 42.602 -18.135 -10.617 1.00 76.44 394 GLU A C 1
ATOM 3115 O O . GLU A 1 394 ? 43.470 -18.423 -11.435 1.00 76.44 394 GLU A O 1
ATOM 3120 N N . ALA A 1 395 ? 41.899 -19.075 -9.978 1.00 77.06 395 ALA A N 1
ATOM 3121 C CA . ALA A 1 395 ? 42.211 -20.499 -10.104 1.00 77.06 395 ALA A CA 1
ATOM 3122 C C . ALA A 1 395 ? 41.789 -21.122 -11.450 1.00 77.06 395 ALA A C 1
ATOM 3124 O O . ALA A 1 395 ? 42.299 -22.186 -11.795 1.00 77.06 395 ALA A O 1
ATOM 3125 N N . GLY A 1 396 ? 40.904 -20.475 -12.215 1.00 68.75 396 GLY A N 1
ATOM 3126 C CA . GLY A 1 396 ? 40.542 -20.900 -13.576 1.00 68.75 396 GLY A CA 1
ATOM 3127 C C . GLY A 1 396 ? 41.047 -19.987 -14.671 1.00 68.75 396 GLY A C 1
ATOM 3128 O O . GLY A 1 396 ? 40.734 -20.230 -15.832 1.00 68.75 396 GLY A O 1
ATOM 3129 N N . GLU A 1 397 ? 41.793 -18.944 -14.303 1.00 83.44 397 GLU A N 1
ATOM 3130 C CA . GLU A 1 397 ? 42.338 -17.947 -15.223 1.00 83.44 397 GLU A CA 1
ATOM 3131 C C . GLU A 1 397 ? 41.283 -17.360 -16.182 1.00 83.44 397 GLU A C 1
ATOM 3133 O O . GLU A 1 397 ? 41.566 -17.058 -17.343 1.00 83.44 397 GLU A O 1
ATOM 3138 N N . CYS A 1 398 ? 40.045 -17.195 -15.706 1.00 83.44 398 CYS A N 1
ATOM 3139 C CA . CYS A 1 398 ? 38.927 -16.709 -16.509 1.00 83.44 398 CYS A CA 1
ATOM 3140 C C . CYS A 1 398 ? 38.122 -15.634 -15.778 1.00 83.44 398 CYS A C 1
ATOM 3142 O O . CYS A 1 398 ? 38.038 -15.607 -14.550 1.00 83.44 398 CYS A O 1
ATOM 3144 N N . TRP A 1 399 ? 37.502 -14.748 -16.556 1.00 86.12 399 TRP A N 1
ATOM 3145 C CA . TRP A 1 399 ? 36.452 -13.871 -16.053 1.00 86.12 399 TRP A CA 1
ATOM 3146 C C . TRP A 1 399 ? 35.133 -14.632 -16.032 1.00 86.12 399 TRP A C 1
ATOM 3148 O O . TRP A 1 399 ? 34.857 -15.394 -16.957 1.00 86.12 399 TRP A O 1
ATOM 3158 N N . GLU A 1 400 ? 34.323 -14.417 -15.004 1.00 89.38 400 GLU A N 1
ATOM 3159 C CA . GLU A 1 400 ? 32.998 -15.013 -14.893 1.00 89.38 400 GLU A CA 1
ATOM 3160 C C . GLU A 1 400 ? 31.968 -14.034 -14.322 1.00 89.38 400 GLU A C 1
ATOM 3162 O O . GLU A 1 400 ? 32.312 -13.071 -13.637 1.00 89.38 400 GLU A O 1
ATOM 3167 N N . ILE A 1 401 ? 30.703 -14.291 -14.637 1.00 89.00 401 ILE A N 1
ATOM 3168 C CA . ILE A 1 401 ? 29.518 -13.660 -14.060 1.00 89.00 401 ILE A CA 1
ATOM 3169 C C . ILE A 1 401 ? 28.743 -14.753 -13.336 1.00 89.00 401 ILE A C 1
ATOM 3171 O O . ILE A 1 401 ? 28.397 -15.769 -13.943 1.00 89.00 401 ILE A O 1
ATOM 3175 N N . TYR A 1 402 ? 28.481 -14.550 -12.047 1.00 87.75 402 TYR A N 1
ATOM 3176 C CA . TYR A 1 402 ? 27.610 -15.428 -11.271 1.00 87.75 402 TYR A CA 1
ATOM 3177 C C . TYR A 1 402 ? 26.148 -15.064 -11.517 1.00 87.75 402 TYR A C 1
ATOM 3179 O O . TYR A 1 402 ? 25.813 -13.884 -11.556 1.00 87.75 402 TYR A O 1
ATOM 3187 N N . VAL A 1 403 ? 25.281 -16.061 -11.668 1.00 88.25 403 VAL A N 1
ATOM 3188 C CA . VAL A 1 403 ? 23.860 -15.878 -11.958 1.00 88.25 403 VAL A CA 1
ATOM 3189 C C . VAL A 1 403 ? 23.009 -16.774 -11.062 1.00 88.25 403 VAL A C 1
ATOM 3191 O O . VAL A 1 403 ? 23.262 -17.973 -10.941 1.00 88.25 403 VAL A O 1
ATOM 3194 N N . LEU A 1 404 ? 21.964 -16.192 -10.478 1.00 84.88 404 LEU A N 1
ATOM 3195 C CA . LEU A 1 404 ? 20.862 -16.870 -9.803 1.00 84.88 404 LEU A CA 1
ATOM 3196 C C . LEU A 1 404 ? 19.602 -16.776 -10.666 1.00 84.88 404 LEU A C 1
ATOM 3198 O O . LEU A 1 404 ? 19.281 -15.709 -11.194 1.00 84.88 404 LEU A O 1
ATOM 3202 N N . VAL A 1 405 ? 18.860 -17.874 -10.760 1.00 86.56 405 VAL A N 1
ATOM 3203 C CA . VAL A 1 405 ? 17.512 -17.919 -11.331 1.00 86.56 405 VAL A CA 1
ATOM 3204 C C . VAL A 1 405 ? 16.536 -18.107 -10.183 1.00 86.56 405 VAL A C 1
ATOM 3206 O O . VAL A 1 405 ? 16.656 -19.074 -9.430 1.00 86.56 405 VAL A O 1
ATOM 3209 N N . CYS A 1 406 ? 15.580 -17.196 -10.037 1.00 76.19 406 CYS A N 1
ATOM 3210 C CA . CYS A 1 406 ? 14.667 -17.168 -8.898 1.00 76.19 406 CYS A CA 1
ATOM 3211 C C . CYS A 1 406 ? 13.203 -17.129 -9.346 1.00 76.19 406 CYS A C 1
ATOM 3213 O O . CYS A 1 406 ? 12.890 -16.540 -10.373 1.00 76.19 406 CYS A O 1
ATOM 3215 N N . THR A 1 407 ? 12.302 -17.690 -8.542 1.00 74.50 407 THR A N 1
ATOM 3216 C CA . THR A 1 407 ? 10.847 -17.503 -8.657 1.00 74.50 407 THR A CA 1
ATOM 3217 C C . THR A 1 407 ? 10.306 -17.017 -7.311 1.00 74.50 407 THR A C 1
ATOM 3219 O O . THR A 1 407 ? 10.616 -17.594 -6.260 1.00 74.50 407 THR A O 1
ATOM 3222 N N . GLY A 1 408 ? 9.586 -15.889 -7.305 1.00 66.62 408 GLY A N 1
ATOM 3223 C CA . GLY A 1 408 ? 9.327 -15.137 -6.071 1.00 66.62 408 GLY A CA 1
ATOM 3224 C C . GLY A 1 408 ? 10.625 -14.916 -5.281 1.00 66.62 408 GLY A C 1
ATOM 3225 O O . GLY A 1 408 ? 11.664 -14.625 -5.865 1.00 66.62 408 GLY A O 1
ATOM 3226 N N . ASN A 1 409 ? 10.608 -15.146 -3.966 1.00 56.53 409 ASN A N 1
ATOM 3227 C CA . ASN A 1 409 ? 11.789 -14.994 -3.100 1.00 56.53 409 ASN A CA 1
ATOM 3228 C C . ASN A 1 409 ? 12.699 -16.231 -3.021 1.00 56.53 409 ASN A C 1
ATOM 3230 O O . ASN A 1 409 ? 13.566 -16.302 -2.152 1.00 56.53 409 ASN A O 1
ATOM 3234 N N . LYS A 1 410 ? 12.527 -17.216 -3.909 1.00 64.50 410 LYS A N 1
ATOM 3235 C CA . LYS A 1 410 ? 13.304 -18.461 -3.889 1.00 64.50 410 LYS A CA 1
ATOM 3236 C C . LYS A 1 410 ? 14.239 -18.543 -5.085 1.00 64.50 410 LYS A C 1
ATOM 3238 O O . LYS A 1 410 ? 13.791 -18.447 -6.223 1.00 64.50 410 LYS A O 1
ATOM 3243 N N . CYS A 1 411 ? 15.522 -18.783 -4.829 1.00 75.12 411 CYS A N 1
ATOM 3244 C CA . CYS A 1 411 ? 16.464 -19.203 -5.861 1.00 75.12 411 CYS A CA 1
ATOM 3245 C C . CYS A 1 411 ? 16.225 -20.679 -6.197 1.00 75.12 411 CYS A C 1
ATOM 3247 O O . CYS A 1 411 ? 16.179 -21.518 -5.300 1.00 75.12 411 CYS A O 1
ATOM 3249 N N . ILE A 1 412 ? 16.057 -20.975 -7.483 1.00 79.06 412 ILE A N 1
ATOM 3250 C CA . ILE A 1 412 ? 15.733 -22.306 -8.011 1.00 79.06 412 ILE A CA 1
ATOM 3251 C C . ILE A 1 412 ? 16.850 -22.890 -8.882 1.00 79.06 412 ILE A C 1
ATOM 3253 O O . ILE A 1 412 ? 16.837 -24.086 -9.141 1.00 79.06 412 ILE A O 1
ATOM 3257 N N . ALA A 1 413 ? 17.816 -22.083 -9.331 1.00 87.12 413 ALA A N 1
ATOM 3258 C CA . ALA A 1 413 ? 19.027 -22.556 -10.007 1.00 87.12 413 ALA A CA 1
ATOM 3259 C C . ALA A 1 413 ? 20.148 -21.505 -9.922 1.00 87.12 413 ALA A C 1
ATOM 3261 O O . ALA A 1 413 ? 19.862 -20.316 -9.774 1.00 87.12 413 ALA A O 1
ATOM 3262 N N . SER A 1 414 ? 21.416 -21.913 -10.045 1.00 88.31 414 SER A N 1
ATOM 3263 C CA . SER A 1 414 ? 22.551 -20.981 -10.083 1.00 88.31 414 SER A CA 1
ATOM 3264 C C . SER A 1 414 ? 23.793 -21.520 -10.798 1.00 88.31 414 SER A C 1
ATOM 3266 O O . SER A 1 414 ? 24.118 -22.711 -10.734 1.00 88.31 414 SER A O 1
ATOM 3268 N N . CYS A 1 415 ? 24.530 -20.627 -11.460 1.00 89.31 415 CYS A N 1
ATOM 3269 C CA . CYS A 1 415 ? 25.770 -20.949 -12.170 1.00 89.31 415 CYS A CA 1
ATOM 3270 C C . CYS A 1 415 ? 26.694 -19.734 -12.340 1.00 89.31 415 CYS A C 1
ATOM 3272 O O . CYS A 1 415 ? 26.284 -18.596 -12.142 1.00 89.31 415 CYS A O 1
ATOM 3274 N N . SER A 1 416 ? 27.923 -19.984 -12.780 1.00 89.12 416 SER A N 1
ATOM 3275 C CA . SER A 1 416 ? 28.881 -18.993 -13.266 1.00 89.12 416 SER A CA 1
ATOM 3276 C C . SER A 1 416 ? 29.121 -19.181 -14.766 1.00 89.12 416 SER A C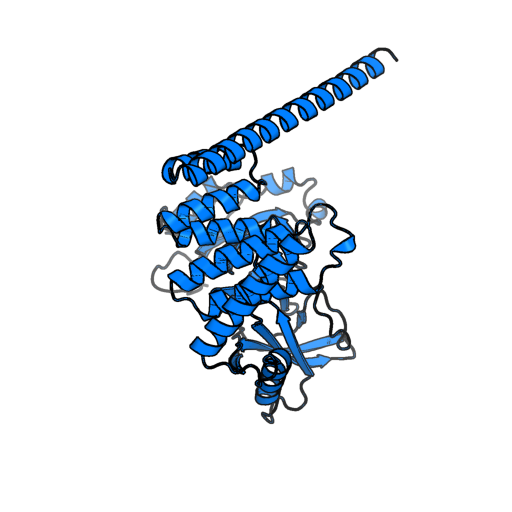 1
ATOM 3278 O O . SER A 1 416 ? 29.248 -20.308 -15.256 1.00 89.12 416 SER A O 1
ATOM 3280 N N . ILE A 1 417 ? 29.203 -18.073 -15.501 1.00 87.94 417 ILE A N 1
ATOM 3281 C CA . ILE A 1 417 ? 29.364 -18.056 -16.960 1.00 87.94 417 ILE A CA 1
ATOM 3282 C C . ILE A 1 417 ? 30.532 -17.162 -17.337 1.00 87.94 417 ILE A C 1
ATOM 3284 O O . ILE A 1 417 ? 30.680 -16.072 -16.795 1.00 87.94 417 ILE A O 1
ATOM 3288 N N . ASN A 1 418 ? 31.329 -17.582 -18.313 1.00 85.50 418 ASN A N 1
ATOM 3289 C CA . ASN A 1 418 ? 32.329 -16.725 -18.923 1.00 85.50 418 ASN A CA 1
ATOM 3290 C C . ASN A 1 418 ? 31.633 -15.688 -19.830 1.00 85.50 418 ASN A C 1
ATOM 3292 O O . ASN A 1 418 ? 31.018 -16.066 -20.831 1.00 85.50 418 ASN A O 1
ATOM 3296 N N . PRO A 1 419 ? 31.729 -14.382 -19.526 1.00 81.50 419 PRO A N 1
ATOM 3297 C CA . PRO A 1 419 ? 31.006 -13.348 -20.260 1.00 81.50 419 PRO A CA 1
ATOM 3298 C C . PRO A 1 419 ? 31.507 -13.162 -21.699 1.00 81.50 419 PRO A C 1
ATOM 3300 O O . PRO A 1 419 ? 30.776 -12.631 -22.528 1.00 81.50 419 PRO A O 1
ATOM 3303 N N . ASP A 1 420 ? 32.731 -13.597 -22.022 1.00 80.12 420 ASP A N 1
ATOM 3304 C CA . ASP A 1 420 ? 33.325 -13.381 -23.346 1.00 80.12 420 ASP A CA 1
ATOM 3305 C C . ASP A 1 420 ? 32.849 -14.407 -24.384 1.00 80.12 420 ASP A C 1
ATOM 3307 O O . ASP A 1 420 ? 32.792 -14.103 -25.576 1.00 80.12 420 ASP A O 1
ATOM 3311 N N . ASN A 1 421 ? 32.531 -15.631 -23.955 1.00 81.38 421 ASN A N 1
ATOM 3312 C CA . ASN A 1 421 ? 32.125 -16.717 -24.852 1.00 81.38 421 ASN A CA 1
ATOM 3313 C C . ASN A 1 421 ? 30.783 -17.373 -24.483 1.00 81.38 421 ASN A C 1
ATOM 3315 O O . ASN A 1 421 ? 30.299 -18.209 -25.244 1.00 81.38 421 ASN A O 1
ATOM 3319 N N . GLY A 1 422 ? 30.173 -16.989 -23.358 1.00 77.25 422 GLY A N 1
ATOM 3320 C CA . GLY A 1 422 ? 28.904 -17.531 -22.877 1.00 77.25 422 GLY A CA 1
ATOM 3321 C C . GLY A 1 422 ? 28.987 -18.972 -22.367 1.00 77.25 422 GLY A C 1
ATOM 3322 O O . GLY A 1 422 ? 27.952 -19.578 -22.098 1.00 77.25 422 GLY A O 1
ATOM 3323 N N . GLU A 1 423 ? 30.188 -19.545 -22.247 1.00 82.06 423 GLU A N 1
ATOM 3324 C CA . GLU A 1 423 ? 30.364 -20.907 -21.751 1.00 82.06 423 GLU A CA 1
ATOM 3325 C C . GLU A 1 423 ? 30.203 -20.949 -20.234 1.00 82.06 423 GLU A C 1
ATOM 3327 O O . GLU A 1 423 ? 30.705 -20.089 -19.505 1.00 82.06 423 GLU A O 1
ATOM 3332 N N . TRP A 1 424 ? 29.529 -21.986 -19.743 1.00 84.94 424 TRP A N 1
ATOM 3333 C CA . TRP A 1 424 ? 29.457 -22.246 -18.313 1.00 84.94 424 TRP A CA 1
ATOM 3334 C C . TRP A 1 424 ? 30.844 -22.551 -17.772 1.00 84.94 424 TRP A C 1
ATOM 3336 O O . TRP A 1 424 ? 31.516 -23.476 -18.235 1.00 84.94 424 TRP A O 1
ATOM 3346 N N . THR A 1 425 ? 31.259 -21.788 -16.769 1.00 82.06 425 THR A N 1
ATOM 3347 C CA . THR A 1 425 ? 32.496 -22.070 -16.044 1.00 82.06 425 THR A CA 1
ATOM 3348 C C . THR A 1 425 ? 32.212 -23.069 -14.936 1.00 82.06 425 THR A C 1
ATOM 3350 O O . THR A 1 425 ? 32.971 -24.024 -14.762 1.00 82.06 425 THR A O 1
ATOM 3353 N N . ARG A 1 426 ? 31.099 -22.884 -14.211 1.00 78.75 426 ARG A N 1
ATOM 3354 C CA . ARG A 1 426 ? 30.664 -23.723 -13.087 1.00 78.75 426 ARG A CA 1
ATOM 3355 C C . ARG A 1 426 ? 29.151 -23.685 -12.923 1.00 78.75 426 ARG A C 1
ATOM 3357 O O . ARG A 1 426 ? 28.548 -22.639 -13.100 1.00 78.75 426 ARG A O 1
ATOM 3364 N N . ASN A 1 427 ? 28.558 -24.789 -12.486 1.00 73.19 427 ASN A N 1
ATOM 3365 C CA . ASN A 1 427 ? 27.171 -24.810 -12.024 1.00 73.19 427 ASN A CA 1
ATOM 3366 C C . ASN A 1 427 ? 27.163 -25.142 -10.537 1.00 73.19 427 ASN A C 1
ATOM 3368 O O . ASN A 1 427 ? 27.860 -26.067 -10.126 1.00 73.19 427 ASN A O 1
ATOM 3372 N N . THR A 1 428 ? 26.368 -24.408 -9.765 1.00 72.12 428 THR A N 1
ATOM 3373 C CA . THR A 1 428 ? 26.263 -24.598 -8.312 1.00 72.12 428 THR A CA 1
ATOM 3374 C C . THR A 1 428 ? 24.922 -25.237 -7.941 1.00 72.12 428 THR A C 1
ATOM 3376 O O . THR A 1 428 ? 24.872 -26.060 -7.030 1.00 72.12 428 THR A O 1
ATOM 3379 N N . ALA A 1 429 ? 23.845 -24.928 -8.677 1.00 76.25 429 ALA A N 1
ATOM 3380 C CA . ALA A 1 429 ? 22.528 -25.543 -8.500 1.00 76.25 429 ALA A CA 1
ATOM 3381 C C . ALA A 1 429 ? 21.752 -25.639 -9.827 1.00 76.25 429 ALA A C 1
ATOM 3383 O O . ALA A 1 429 ? 21.794 -24.727 -10.653 1.00 76.25 429 ALA A O 1
ATOM 3384 N N . MET A 1 430 ? 21.014 -26.733 -10.021 1.00 83.19 430 MET A N 1
ATOM 3385 C CA . MET A 1 430 ? 20.088 -26.932 -11.148 1.00 83.19 430 MET A CA 1
ATOM 3386 C C . MET A 1 430 ? 18.643 -26.905 -10.646 1.00 83.19 430 MET A C 1
ATOM 3388 O O . MET A 1 430 ? 18.410 -27.121 -9.458 1.00 83.19 430 MET A O 1
ATOM 3392 N N . TYR A 1 431 ? 17.690 -26.675 -11.550 1.00 83.69 431 TYR A N 1
ATOM 3393 C CA . TYR A 1 431 ? 16.269 -26.677 -11.212 1.00 83.69 431 TYR A CA 1
ATOM 3394 C C . TYR A 1 431 ? 15.815 -28.041 -10.671 1.00 83.69 431 TYR A C 1
ATOM 3396 O O . TYR A 1 431 ? 15.936 -29.055 -11.363 1.00 83.69 431 TYR A O 1
ATOM 3404 N N . ASP A 1 432 ? 15.252 -28.047 -9.461 1.00 76.50 432 ASP A N 1
ATOM 3405 C CA . ASP A 1 432 ? 14.549 -29.185 -8.862 1.00 76.50 432 ASP A CA 1
ATOM 3406 C C . ASP A 1 432 ? 13.113 -28.748 -8.503 1.00 76.50 432 ASP A C 1
ATOM 3408 O O . ASP A 1 432 ? 12.940 -27.836 -7.688 1.00 76.50 432 ASP A O 1
ATOM 3412 N N . PRO A 1 433 ? 12.073 -29.349 -9.111 1.00 68.00 433 PRO A N 1
ATOM 3413 C CA . PRO A 1 433 ? 10.684 -29.000 -8.824 1.00 68.00 433 PRO A CA 1
ATOM 3414 C C . PRO A 1 433 ? 10.217 -29.409 -7.414 1.00 68.00 433 PRO A C 1
ATOM 3416 O O . PRO A 1 433 ? 9.225 -28.856 -6.938 1.00 68.00 433 PRO A O 1
ATOM 3419 N N . ASP A 1 434 ? 10.907 -30.342 -6.747 1.00 64.00 434 ASP A N 1
ATOM 3420 C CA . ASP A 1 434 ? 10.468 -30.965 -5.492 1.00 64.00 434 ASP A CA 1
ATOM 3421 C C . ASP A 1 434 ? 11.289 -30.532 -4.255 1.00 64.00 434 ASP A C 1
ATOM 3423 O O . ASP A 1 434 ? 10.839 -30.748 -3.125 1.00 64.00 434 ASP A O 1
ATOM 3427 N N . HIS A 1 435 ? 12.456 -29.890 -4.419 1.00 57.25 435 HIS A N 1
ATOM 3428 C CA . HIS A 1 435 ? 13.338 -29.512 -3.302 1.00 57.25 435 HIS A CA 1
ATOM 3429 C C . HIS A 1 435 ? 13.883 -28.081 -3.405 1.00 57.25 435 HIS A C 1
ATOM 3431 O O . HIS A 1 435 ? 14.486 -27.683 -4.398 1.00 57.25 435 HIS A O 1
ATOM 3437 N N . ALA A 1 436 ? 13.756 -27.317 -2.315 1.00 48.19 436 ALA A N 1
ATOM 3438 C CA . ALA A 1 436 ? 14.544 -26.108 -2.101 1.00 48.19 436 ALA A CA 1
ATOM 3439 C C . ALA A 1 436 ? 15.884 -26.503 -1.448 1.00 48.19 436 ALA A C 1
ATOM 3441 O O . ALA A 1 436 ? 15.953 -26.654 -0.230 1.00 48.19 436 ALA A O 1
ATOM 3442 N N . TRP A 1 437 ? 16.912 -26.637 -2.295 1.00 43.41 437 TRP A N 1
ATOM 3443 C CA . TRP A 1 437 ? 18.349 -26.851 -2.029 1.00 43.41 437 TRP A CA 1
ATOM 3444 C C . TRP A 1 437 ? 18.855 -28.285 -1.760 1.00 43.41 437 TRP A C 1
ATOM 3446 O O . TRP A 1 437 ? 18.653 -28.845 -0.688 1.00 43.41 437 TRP A O 1
ATOM 3456 N N . GLU A 1 438 ? 19.719 -28.765 -2.664 1.00 30.30 438 GLU A N 1
ATOM 3457 C CA . GLU A 1 438 ? 21.002 -29.398 -2.320 1.00 30.30 438 GLU A CA 1
ATOM 3458 C C . GLU A 1 438 ? 22.116 -28.690 -3.115 1.00 30.30 438 GLU A C 1
ATOM 3460 O O . GLU A 1 438 ? 22.112 -28.675 -4.347 1.00 30.30 438 GLU A O 1
ATOM 3465 N N . VAL A 1 439 ? 23.067 -28.071 -2.410 1.00 31.16 439 VAL A N 1
ATOM 3466 C CA . VAL A 1 439 ? 24.319 -27.571 -2.996 1.00 31.16 439 VAL A CA 1
ATOM 3467 C C . VAL A 1 439 ? 25.183 -28.793 -3.302 1.00 31.16 439 VAL A C 1
ATOM 3469 O O . VAL A 1 439 ? 25.672 -29.444 -2.379 1.00 31.16 439 VAL A O 1
ATOM 3472 N N . ASN A 1 440 ? 25.371 -29.125 -4.580 1.00 29.02 440 ASN A N 1
ATOM 3473 C CA . ASN A 1 440 ? 26.403 -30.088 -4.960 1.00 29.02 440 ASN A CA 1
ATOM 3474 C C . ASN A 1 440 ? 27.744 -29.347 -5.017 1.00 29.02 440 ASN A C 1
ATOM 3476 O O . ASN A 1 440 ? 27.991 -28.575 -5.942 1.00 29.02 440 ASN A O 1
ATOM 3480 N N . CYS A 1 441 ? 28.569 -29.563 -3.990 1.00 29.72 441 CYS A N 1
ATOM 3481 C CA . CYS A 1 441 ? 29.980 -29.175 -3.962 1.00 29.72 441 CYS A CA 1
ATOM 3482 C C . CYS A 1 441 ? 30.816 -29.970 -4.971 1.00 29.72 441 CYS A C 1
ATOM 3484 O O . CYS A 1 441 ? 30.591 -31.201 -5.083 1.00 29.72 441 CYS A O 1
#

Foldseek 3Di:
DVVVVVVVVVVVVVVVVVVVVLVVLLVQLVVLLVQLVVCVVVVVLVSSLVSLVSSCVSPVLPLSSLQSNLVSCVVVVVLVSSLVSLLSSLLSCPVPLLSNLVSLQSNLVSCVVVVVLVLSLLSLVVSLCSLVVDPCVPPPPQDPVNSVVSNVVSVVSNVVSCVVVVNDPPPDPLPLVVLQVVLQVVVCPPPVQVPWDKAWAWDPAALSNDIWIKMKTFDADPVVLWTPFMWIWTAFSVSDIDTDDDPDTWIWFLQPDRHPVPNDSVLQWDAARSGIWGWIATDDDPPAQGIKTWGDAPRRIDIERDHAGDWADPHNFKIWHADQAWIWMWGDDRNYTDTPDIAGHNNVVVVAVDSVRQVLQDDDPVLVLVVLVVLVHDPPADKDKDKDGFDQDPVVRATWIKIFIDHRPATQFIFIAGSVPSHTPGTQGGGDPPDRDDGDD

Sequence (441 aa):
MKKCKEILIGVLLLSMVFFTACTSKAAKAMEKVELGQKYLTELNYTEAVASFTEAIGLDPENISAYMGRAEAYVVLKQYDDAKTDYTTAIEKAVEQPYTRAEAYVGRAEVNEVTNANEAALSDYESAQNILDSIDWSKFKEITEQMLKALQEKIEKACEELRALLGLNENDEPLDTTAIFQNAIDGVAADAEYAENERYVIVNDYDGDGKQEAFGFLGIRNDEYQTWESVKLYYLKSDGSVEEIALNGDVTGGPAKVSGAEQMDFSESFITLGNKTFLDFEIGYSASEPTTVLFGVNDGNYTSTSVYGYFPEKVDENHIATSDLDYRVVYKEENGIFTETMRMPGEDYEYRFASKEEYLNSMLTEEQLKDMARGLGVPEDLDVRYIQGERSYWEAGECWEIYVLVCTGNKCIASCSINPDNGEWTRNTAMYDPDHAWEVNC